Protein AF-0000000080120609 (afdb_homodimer)

InterPro domains:
  IPR008537 Protein of unknown function DUF819 [PF05684] (20-380)
  IPR008537 Protein of unknown function DUF819 [PTHR34289] (3-382)

Radius of gyration: 28.81 Å; Cα contacts (8 Å, |Δi|>4): 1321; chains: 2; bounding box: 76×82×60 Å

Solvent-accessible surface area (backbone atoms only — not comparable to full-atom values): 35940 Å² total; per-residue (Å²): 128,76,85,78,84,82,75,32,76,32,50,46,83,39,53,46,50,52,49,18,52,34,32,40,36,15,29,47,10,52,51,29,41,76,36,79,71,29,43,72,58,35,26,57,42,47,5,18,50,45,18,23,49,36,23,73,72,32,46,32,45,53,60,40,68,62,50,52,50,39,60,67,48,50,50,59,40,28,53,38,22,62,31,21,68,29,29,57,63,60,34,65,73,65,28,62,68,47,43,53,40,29,51,45,26,39,51,18,27,51,52,9,42,53,53,18,45,71,75,46,57,44,68,91,50,55,80,40,30,35,40,50,50,19,12,51,43,7,15,35,24,8,17,69,69,24,20,49,46,26,27,60,45,67,60,46,50,40,27,59,47,39,23,44,53,46,31,52,50,54,49,48,53,56,47,52,55,52,53,48,59,73,44,64,83,56,76,52,52,78,79,65,76,71,70,71,58,72,72,71,59,79,45,56,68,71,62,69,62,48,61,42,36,35,40,31,51,16,52,20,32,42,44,46,29,53,18,47,52,49,23,60,75,68,64,44,84,53,34,41,57,59,39,30,52,52,50,34,34,50,47,8,45,74,38,40,68,68,31,40,70,23,22,68,45,16,35,41,53,22,52,51,49,48,23,32,46,31,12,45,35,11,16,47,22,45,67,66,55,22,65,69,46,27,60,55,51,32,51,26,50,49,43,14,52,49,40,16,51,51,41,31,54,52,53,33,51,73,69,66,50,55,66,70,50,43,53,38,19,44,32,6,20,50,57,6,26,68,54,14,28,48,50,24,56,74,46,37,33,68,87,47,26,64,38,28,29,37,48,6,41,50,22,48,72,44,14,37,59,52,18,47,51,44,21,69,68,46,43,62,75,101,128,78,86,76,85,83,74,30,76,33,51,45,82,39,52,46,51,52,49,19,53,34,32,40,35,16,27,48,9,52,50,30,41,76,36,77,71,30,45,72,58,34,27,57,41,46,4,18,51,44,19,24,48,36,22,73,71,32,46,32,45,54,61,39,66,62,50,50,50,40,62,69,49,50,49,59,38,29,52,38,21,63,32,20,66,29,29,58,64,59,34,65,73,66,29,61,68,49,43,53,41,30,50,46,26,41,50,18,28,52,52,9,40,53,53,18,52,72,73,46,65,48,62,90,49,55,79,38,32,34,41,51,49,18,11,50,43,6,16,35,23,8,16,68,70,24,22,51,46,25,27,61,44,68,61,46,50,41,26,58,48,38,22,46,51,44,31,53,49,54,50,48,54,55,48,51,54,51,52,48,60,74,44,64,83,56,75,52,52,78,78,64,78,69,70,71,59,71,71,71,60,77,45,53,67,71,63,70,62,47,60,42,35,35,42,33,50,17,52,21,32,41,46,47,30,53,18,47,51,50,24,60,75,69,65,44,84,53,34,41,58,60,38,28,52,52,49,33,33,52,46,9,46,75,38,41,70,69,32,39,68,22,23,68,44,16,35,40,52,24,52,51,49,48,23,32,45,31,11,45,34,12,15,47,23,45,68,67,54,21,65,67,45,25,60,58,51,32,51,27,51,50,43,16,52,49,40,16,52,50,40,30,52,51,54,33,51,73,68,67,50,55,65,70,51,44,53,38,19,43,34,6,20,50,57,6,25,67,54,15,28,50,49,23,56,76,47,36,34,66,87,47,26,64,37,27,29,37,50,6,40,50,21,49,72,45,13,36,58,51,16,47,50,44,21,69,68,45,44,62,73,102

Structure (mmCIF, N/CA/C/O backbone):
data_AF-0000000080120609-model_v1
#
loop_
_entity.id
_entity.type
_entity.pdbx_description
1 polymer 'Uncharacterized protein'
#
loop_
_atom_site.group_PDB
_atom_site.id
_atom_site.type_symbol
_atom_site.label_atom_id
_atom_site.label_alt_id
_atom_site.label_comp_id
_atom_site.label_asym_id
_atom_site.label_entity_id
_atom_site.label_seq_id
_atom_site.pdbx_PDB_ins_code
_atom_site.Cartn_x
_atom_site.Cartn_y
_atom_site.Cartn_z
_atom_site.occupancy
_atom_site.B_iso_or_equiv
_atom_site.auth_seq_id
_atom_site.auth_comp_id
_atom_site.auth_asym_id
_atom_site.auth_atom_id
_atom_site.pdbx_PDB_model_num
ATOM 1 N N . THR A 1 1 ? -25.312 -31.016 26.719 1 20.16 1 THR A N 1
ATOM 2 C CA . THR A 1 1 ? -24.953 -29.594 26.781 1 20.16 1 THR A CA 1
ATOM 3 C C . THR A 1 1 ? -23.609 -29.344 26.125 1 20.16 1 THR A C 1
ATOM 5 O O . THR A 1 1 ? -22.562 -29.781 26.625 1 20.16 1 THR A O 1
ATOM 8 N N . LYS A 1 2 ? -23.422 -29.625 24.766 1 23.55 2 LYS A N 1
ATOM 9 C CA . LYS A 1 2 ? -22.141 -29.469 24.078 1 23.55 2 LYS A CA 1
ATOM 10 C C . LYS A 1 2 ? -21.438 -28.188 24.5 1 23.55 2 LYS A C 1
ATOM 12 O O . LYS A 1 2 ? -22.031 -27.094 24.453 1 23.55 2 LYS A O 1
ATOM 17 N N . CYS A 1 3 ? -20.625 -28.219 25.453 1 28.53 3 CYS A N 1
ATOM 18 C CA . CYS A 1 3 ? -19.828 -27.094 25.938 1 28.53 3 CYS A CA 1
ATOM 19 C C . CYS A 1 3 ? -19.516 -26.125 24.812 1 28.53 3 CYS A C 1
ATOM 21 O O . CYS A 1 3 ? -18.797 -26.469 23.875 1 28.53 3 CYS A O 1
ATOM 23 N N . GLN A 1 4 ? -20.375 -25.328 24.125 1 33.19 4 GLN A N 1
ATOM 24 C CA . GLN A 1 4 ? -20.672 -24.25 23.188 1 33.19 4 GLN A CA 1
ATOM 25 C C . GLN A 1 4 ? -19.484 -23.297 23.047 1 33.19 4 GLN A C 1
ATOM 27 O O . GLN A 1 4 ? -19.109 -22.641 24.016 1 33.19 4 GLN A O 1
ATOM 32 N N . ILE A 1 5 ? -18.375 -23.422 22.312 1 38.59 5 ILE A N 1
ATOM 33 C CA . ILE A 1 5 ? -17.031 -22.969 22.031 1 38.59 5 ILE A CA 1
ATOM 34 C C . ILE A 1 5 ? -16.922 -21.469 22.312 1 38.59 5 ILE A C 1
ATOM 36 O O . ILE A 1 5 ? -17.891 -20.734 22.141 1 38.59 5 ILE A O 1
ATOM 40 N N . ASN A 1 6 ? -15.508 -20.875 22.766 1 46.72 6 ASN A N 1
ATOM 41 C CA . ASN A 1 6 ? -14.547 -19.844 23.156 1 46.72 6 ASN A CA 1
ATOM 42 C C . ASN A 1 6 ? -14.492 -18.719 22.125 1 46.72 6 ASN A C 1
ATOM 44 O O . ASN A 1 6 ? -14.305 -18.969 20.938 1 46.72 6 ASN A O 1
ATOM 48 N N . PHE A 1 7 ? -15.086 -17.688 22.25 1 67.12 7 PHE A N 1
ATOM 49 C CA . PHE A 1 7 ? -15.055 -16.406 21.547 1 67.12 7 PHE A CA 1
ATOM 50 C C . PHE A 1 7 ? -13.625 -16.031 21.172 1 67.12 7 PHE A C 1
ATOM 52 O O . PHE A 1 7 ? -12.711 -16.141 21.984 1 67.12 7 PHE A O 1
ATOM 59 N N . PRO A 1 8 ? -13.344 -15.969 19.844 1 80.94 8 PRO A N 1
ATOM 60 C CA . PRO A 1 8 ? -12 -15.539 19.438 1 80.94 8 PRO A CA 1
ATOM 61 C C . PRO A 1 8 ? -11.516 -14.32 20.219 1 80.94 8 PRO A C 1
ATOM 63 O O . PRO A 1 8 ? -12.328 -13.516 20.688 1 80.94 8 PRO A O 1
ATOM 66 N N . LEU A 1 9 ? -10.273 -14.383 20.562 1 85.88 9 LEU A N 1
ATOM 67 C CA . LEU A 1 9 ? -9.68 -13.266 21.281 1 85.88 9 LEU A CA 1
ATOM 68 C C . LEU A 1 9 ? -10.008 -11.945 20.594 1 85.88 9 LEU A C 1
ATOM 70 O O . LEU A 1 9 ? -10.289 -10.945 21.25 1 85.88 9 LEU A O 1
ATOM 74 N N . ILE A 1 10 ? -10.047 -12.023 19.234 1 91.31 10 ILE A N 1
ATOM 75 C CA . ILE A 1 10 ? -10.438 -10.883 18.406 1 91.31 10 ILE A CA 1
ATOM 76 C C . ILE A 1 10 ? -11.781 -11.172 17.734 1 91.31 10 ILE A C 1
ATOM 78 O O . ILE A 1 10 ? -11.867 -12.008 16.844 1 91.31 10 ILE A O 1
ATOM 82 N N . PRO A 1 11 ? -12.766 -10.477 18.188 1 88.94 11 PRO A N 1
ATOM 83 C CA . PRO A 1 11 ? -14.078 -10.688 17.562 1 88.94 11 PRO A CA 1
ATOM 84 C C . PRO A 1 11 ? -14.086 -10.398 16.062 1 88.94 11 PRO A C 1
ATOM 86 O O . PRO A 1 11 ? -13.305 -9.562 15.594 1 88.94 11 PRO A O 1
ATOM 89 N N . PRO A 1 12 ? -14.961 -11 15.32 1 88.56 12 PRO A N 1
ATOM 90 C CA . PRO A 1 12 ? -15 -10.859 13.867 1 88.56 12 PRO A CA 1
ATOM 91 C C . PRO A 1 12 ? -15.258 -9.422 13.414 1 88.56 12 PRO A C 1
ATOM 93 O O . PRO A 1 12 ? -14.828 -9.023 12.328 1 88.56 12 PRO A O 1
ATOM 96 N N . GLN A 1 13 ? -15.891 -8.672 14.25 1 88.5 13 GLN A N 1
ATOM 97 C CA . GLN A 1 13 ? -16.25 -7.316 13.867 1 88.5 13 GLN A CA 1
ATOM 98 C C . GLN A 1 13 ? -15.133 -6.332 14.195 1 88.5 13 GLN A C 1
ATOM 100 O O . GLN A 1 13 ? -15.203 -5.16 13.828 1 88.5 13 GLN A O 1
ATOM 105 N N . ASP A 1 14 ? -14.148 -6.828 14.875 1 92.44 14 ASP A N 1
ATOM 106 C CA . ASP A 1 14 ? -12.984 -5.992 15.164 1 92.44 14 ASP A CA 1
ATOM 107 C C . ASP A 1 14 ? -12.039 -5.945 13.969 1 92.44 14 ASP A C 1
ATOM 109 O O . ASP A 1 14 ? -11.062 -6.707 13.914 1 92.44 14 ASP A O 1
ATOM 113 N N . HIS A 1 15 ? -12.242 -4.969 13.133 1 92.62 15 HIS A N 1
ATOM 114 C CA . HIS A 1 15 ? -11.492 -4.875 11.883 1 92.62 15 HIS A CA 1
ATOM 115 C C . HIS A 1 15 ? -10.023 -4.562 12.156 1 92.62 15 HIS A C 1
ATOM 117 O O . HIS A 1 15 ? -9.133 -5.129 11.516 1 92.62 15 HIS A O 1
ATOM 123 N N . TRP A 1 16 ? -9.773 -3.717 13.102 1 93.44 16 TRP A N 1
ATOM 124 C CA . TRP A 1 16 ? -8.398 -3.344 13.414 1 93.44 16 TRP A CA 1
ATOM 125 C C . TRP A 1 16 ? -7.602 -4.551 13.898 1 93.44 16 TRP A C 1
ATOM 127 O O . TRP A 1 16 ? -6.461 -4.766 13.477 1 93.44 16 TRP A O 1
ATOM 137 N N . GLY A 1 17 ? -8.227 -5.262 14.797 1 94.25 17 GLY A N 1
ATOM 138 C CA . GLY A 1 17 ? -7.57 -6.453 15.305 1 94.25 17 GLY A CA 1
ATOM 139 C C . GLY A 1 17 ? -7.305 -7.492 14.227 1 94.25 17 GLY A C 1
ATOM 140 O O . GLY A 1 17 ? -6.211 -8.062 14.164 1 94.25 17 GLY A O 1
ATOM 141 N N . THR A 1 18 ? -8.297 -7.738 13.422 1 95.25 18 THR A N 1
ATOM 142 C CA . THR A 1 18 ? -8.172 -8.734 12.367 1 95.25 18 THR A CA 1
ATOM 143 C C . THR A 1 18 ? -7.082 -8.328 11.375 1 95.25 18 THR A C 1
ATOM 145 O O . THR A 1 18 ? -6.223 -9.141 11.023 1 95.25 18 THR A O 1
ATOM 148 N N . PHE A 1 19 ? -7.07 -7.086 10.984 1 95.5 19 PHE A N 1
ATOM 149 C CA . PHE A 1 19 ? -6.074 -6.621 10.031 1 95.5 19 PHE A CA 1
ATOM 150 C C . PHE A 1 19 ? -4.68 -6.652 10.641 1 95.5 19 PHE A C 1
ATOM 152 O O . PHE A 1 19 ? -3.695 -6.91 9.945 1 95.5 19 PHE A O 1
ATOM 159 N N . THR A 1 20 ? -4.617 -6.395 11.898 1 96.06 20 THR A N 1
ATOM 160 C CA . THR A 1 20 ? -3.33 -6.473 12.578 1 96.06 20 THR A CA 1
ATOM 161 C C . THR A 1 20 ? -2.75 -7.879 12.477 1 96.06 20 THR A C 1
ATOM 163 O O . THR A 1 20 ? -1.576 -8.055 12.141 1 96.06 20 THR A O 1
ATOM 166 N N . VAL A 1 21 ? -3.535 -8.844 12.727 1 96.44 21 VAL A N 1
ATOM 167 C CA . VAL A 1 21 ? -3.08 -10.234 12.68 1 96.44 21 VAL A CA 1
ATOM 168 C C . VAL A 1 21 ? -2.715 -10.609 11.242 1 96.44 21 VAL A C 1
ATOM 170 O O . VAL A 1 21 ? -1.688 -11.242 11.008 1 96.44 21 VAL A O 1
ATOM 173 N N . LEU A 1 22 ? -3.555 -10.211 10.328 1 96.5 22 LEU A N 1
ATOM 174 C CA . LEU A 1 22 ? -3.324 -10.555 8.93 1 96.5 22 LEU A CA 1
ATOM 175 C C . LEU A 1 22 ? -2.012 -9.953 8.43 1 96.5 22 LEU A C 1
ATOM 177 O O . LEU A 1 22 ? -1.188 -10.664 7.844 1 96.5 22 LEU A O 1
ATOM 181 N N . PHE A 1 23 ? -1.779 -8.703 8.719 1 97 23 PHE A N 1
ATOM 182 C CA . PHE A 1 23 ? -0.6 -8.023 8.188 1 97 23 PHE A CA 1
ATOM 183 C C . PHE A 1 23 ? 0.651 -8.445 8.953 1 97 23 PHE A C 1
ATOM 185 O O . PHE A 1 23 ? 1.74 -8.508 8.383 1 97 23 PHE A O 1
ATOM 192 N N . THR A 1 24 ? 0.523 -8.727 10.211 1 97.5 24 THR A N 1
ATOM 193 C CA . THR A 1 24 ? 1.664 -9.227 10.977 1 97.5 24 THR A CA 1
ATOM 194 C C . THR A 1 24 ? 2.094 -10.602 10.469 1 97.5 24 THR A C 1
ATOM 196 O O . THR A 1 24 ? 3.287 -10.859 10.312 1 97.5 24 THR A O 1
ATOM 199 N N . THR A 1 25 ? 1.115 -11.43 10.227 1 96.75 25 THR A N 1
ATOM 200 C CA . THR A 1 25 ? 1.407 -12.766 9.711 1 96.75 25 THR A CA 1
ATOM 201 C C . THR A 1 25 ? 2.018 -12.68 8.312 1 96.75 25 THR A C 1
ATOM 203 O O . THR A 1 25 ? 2.963 -13.406 8 1 96.75 25 THR A O 1
ATOM 206 N N . ALA A 1 26 ? 1.461 -11.844 7.52 1 96.06 26 ALA A N 1
ATOM 207 C CA . ALA A 1 26 ? 1.997 -11.633 6.18 1 96.06 26 ALA A CA 1
ATOM 208 C C . ALA A 1 26 ? 3.447 -11.156 6.234 1 96.06 26 ALA A C 1
ATOM 210 O O . ALA A 1 26 ? 4.297 -11.656 5.492 1 96.06 26 ALA A O 1
ATOM 211 N N . ALA A 1 27 ? 3.699 -10.203 7.086 1 96.56 27 ALA A N 1
ATOM 212 C CA . ALA A 1 27 ? 5.062 -9.688 7.238 1 96.56 27 ALA A CA 1
ATOM 213 C C . ALA A 1 27 ? 6.004 -10.789 7.727 1 96.56 27 ALA A C 1
ATOM 215 O O . ALA A 1 27 ? 7.16 -10.852 7.305 1 96.56 27 ALA A O 1
ATOM 216 N N . PHE A 1 28 ? 5.527 -11.578 8.578 1 96.12 28 PHE A N 1
ATOM 217 C CA . PHE A 1 28 ? 6.316 -12.695 9.086 1 96.12 28 PHE A CA 1
ATOM 218 C C . PHE A 1 28 ? 6.629 -13.68 7.961 1 96.12 28 PHE A C 1
ATOM 220 O O . PHE A 1 28 ? 7.73 -14.234 7.902 1 96.12 28 PHE A O 1
ATOM 227 N N . GLY A 1 29 ? 5.656 -13.93 7.168 1 94.31 29 GLY A N 1
ATOM 228 C CA . GLY A 1 29 ? 5.898 -14.781 6.012 1 94.31 29 GLY A CA 1
ATOM 229 C C . GLY A 1 29 ? 6.973 -14.234 5.086 1 94.31 29 GLY A C 1
ATOM 230 O O . GLY A 1 29 ? 7.848 -14.977 4.641 1 94.31 29 GLY A O 1
ATOM 231 N N . ILE A 1 30 ? 6.906 -12.992 4.816 1 93.38 30 ILE A N 1
ATOM 232 C CA . ILE A 1 30 ? 7.895 -12.344 3.957 1 93.38 30 ILE A CA 1
ATOM 233 C C . ILE A 1 30 ? 9.273 -12.422 4.613 1 93.38 30 ILE A C 1
ATOM 235 O O . ILE A 1 30 ? 10.266 -12.719 3.947 1 93.38 30 ILE A O 1
ATOM 239 N N . TRP A 1 31 ? 9.32 -12.156 5.879 1 93.25 31 TRP A N 1
ATOM 240 C CA . TRP A 1 31 ? 10.57 -12.242 6.621 1 93.25 31 TRP A CA 1
ATOM 241 C C . TRP A 1 31 ? 11.141 -13.656 6.566 1 93.25 31 TRP A C 1
ATOM 243 O O . TRP A 1 31 ? 12.352 -13.844 6.422 1 93.25 31 TRP A O 1
ATOM 253 N N . SER A 1 32 ? 10.312 -14.594 6.715 1 91.56 32 SER A N 1
ATOM 254 C CA . SER A 1 32 ? 10.742 -15.984 6.707 1 91.56 32 SER A CA 1
ATOM 255 C C . SER A 1 32 ? 11.438 -16.344 5.398 1 91.56 32 SER A C 1
ATOM 257 O O . SER A 1 32 ? 12.344 -17.172 5.379 1 91.56 32 SER A O 1
ATOM 259 N N . ASP A 1 33 ? 11.047 -15.781 4.367 1 87.56 33 ASP A N 1
ATOM 260 C CA . ASP A 1 33 ? 11.625 -16.047 3.055 1 87.56 33 ASP A CA 1
ATOM 261 C C . ASP A 1 33 ? 13.094 -15.602 3.004 1 87.56 33 ASP A C 1
ATOM 263 O O . ASP A 1 33 ? 13.852 -16.047 2.143 1 87.56 33 ASP A O 1
ATOM 267 N N . THR A 1 34 ? 13.406 -14.688 3.906 1 85.75 34 THR A N 1
ATOM 268 C CA . THR A 1 34 ? 14.773 -14.18 3.91 1 85.75 34 THR A CA 1
ATOM 269 C C . THR A 1 34 ? 15.68 -15.07 4.758 1 85.75 34 THR A C 1
ATOM 271 O O . THR A 1 34 ? 16.906 -14.953 4.695 1 85.75 34 THR A O 1
ATOM 274 N N . THR A 1 35 ? 15.086 -16 5.438 1 86.38 35 THR A N 1
ATOM 275 C CA . THR A 1 35 ? 15.867 -16.906 6.277 1 86.38 35 THR A CA 1
ATOM 276 C C . THR A 1 35 ? 16.141 -18.219 5.547 1 86.38 35 THR A C 1
ATOM 278 O O . THR A 1 35 ? 15.484 -18.531 4.551 1 86.38 35 THR A O 1
ATOM 281 N N . LYS A 1 36 ? 17.094 -19 6.051 1 80.69 36 LYS A N 1
ATOM 282 C CA . LYS A 1 36 ? 17.469 -20.266 5.434 1 80.69 36 LYS A CA 1
ATOM 283 C C . LYS A 1 36 ? 16.328 -21.281 5.523 1 80.69 36 LYS A C 1
ATOM 285 O O . LYS A 1 36 ? 15.969 -21.906 4.527 1 80.69 36 LYS A O 1
ATOM 290 N N . ILE A 1 37 ? 15.773 -21.391 6.641 1 75.56 37 ILE A N 1
ATOM 291 C CA . ILE A 1 37 ? 14.719 -22.375 6.867 1 75.56 37 ILE A CA 1
ATOM 292 C C . ILE A 1 37 ? 13.438 -21.922 6.164 1 75.56 37 ILE A C 1
ATOM 294 O O . ILE A 1 37 ? 12.75 -22.734 5.535 1 75.56 37 ILE A O 1
ATOM 298 N N . GLY A 1 38 ? 13.18 -20.719 6.305 1 75 38 GLY A N 1
ATOM 299 C CA . GLY A 1 38 ? 11.953 -20.188 5.73 1 75 38 GLY A CA 1
ATOM 300 C C . GLY A 1 38 ? 11.953 -20.203 4.215 1 75 38 GLY A C 1
ATOM 301 O O . GLY A 1 38 ? 10.906 -20.438 3.594 1 75 38 GLY A O 1
ATOM 302 N N . SER A 1 39 ? 13.047 -20.094 3.752 1 74.94 39 SER A N 1
ATOM 303 C CA . SER A 1 39 ? 13.141 -20.062 2.295 1 74.94 39 SER A CA 1
ATOM 304 C C . SER A 1 39 ? 12.852 -21.422 1.696 1 74.94 39 SER A C 1
ATOM 306 O O . SER A 1 39 ? 12.438 -21.531 0.539 1 74.94 39 SER A O 1
ATOM 308 N N . THR A 1 40 ? 12.977 -22.453 2.496 1 73.44 40 THR A N 1
ATOM 309 C CA . THR A 1 40 ? 12.688 -23.797 2.027 1 73.44 40 THR A CA 1
ATOM 310 C C . THR A 1 40 ? 11.188 -24.031 1.938 1 73.44 40 THR A C 1
ATOM 312 O O . THR A 1 40 ? 10.711 -24.766 1.065 1 73.44 40 THR A O 1
ATOM 315 N N . VAL A 1 41 ? 10.438 -23.375 2.742 1 78.31 41 VAL A N 1
ATOM 316 C CA . VAL A 1 41 ? 9 -23.609 2.799 1 78.31 41 VAL A CA 1
ATOM 317 C C . VAL A 1 41 ? 8.266 -22.5 2.059 1 78.31 41 VAL A C 1
ATOM 319 O O . VAL A 1 41 ? 7.086 -22.641 1.721 1 78.31 41 VAL A O 1
ATOM 322 N N . SER A 1 42 ? 8.906 -21.422 1.751 1 85.12 42 SER A N 1
ATOM 323 C CA . SER A 1 42 ? 8.383 -20.25 1.055 1 85.12 42 SER A CA 1
ATOM 324 C C . SER A 1 42 ? 7.539 -19.375 1.982 1 85.12 42 SER A C 1
ATOM 326 O O . SER A 1 42 ? 6.906 -19.891 2.91 1 85.12 42 SER A O 1
ATOM 328 N N . GLY A 1 43 ? 7.41 -18.188 1.728 1 89.62 43 GLY A N 1
ATOM 329 C CA . GLY A 1 43 ? 6.613 -17.234 2.49 1 89.62 43 GLY A CA 1
ATOM 330 C C . GLY A 1 43 ? 5.121 -17.484 2.375 1 89.62 43 GLY A C 1
ATOM 331 O O . GLY A 1 43 ? 4.375 -17.281 3.336 1 89.62 43 GLY A O 1
ATOM 332 N N . ALA A 1 44 ? 4.676 -17.969 1.239 1 88.94 44 ALA A N 1
ATOM 333 C CA . ALA A 1 44 ? 3.264 -18.25 1.001 1 88.94 44 ALA A CA 1
ATOM 334 C C . ALA A 1 44 ? 2.754 -19.328 1.958 1 88.94 44 ALA A C 1
ATOM 336 O O . ALA A 1 44 ? 1.666 -19.203 2.525 1 88.94 44 ALA A O 1
ATOM 337 N N . ILE A 1 45 ? 3.502 -20.328 2.148 1 89.56 45 ILE A N 1
ATOM 338 C CA . ILE A 1 45 ? 3.121 -21.422 3.043 1 89.56 45 ILE A CA 1
ATOM 339 C C . ILE A 1 45 ? 3.117 -20.922 4.488 1 89.56 45 ILE A C 1
ATOM 341 O O . ILE A 1 45 ? 2.199 -21.234 5.254 1 89.56 45 ILE A O 1
ATOM 345 N N . VAL A 1 46 ? 4.168 -20.188 4.828 1 92.69 46 VAL A N 1
ATOM 346 C CA . VAL A 1 46 ? 4.277 -19.656 6.188 1 92.69 46 VAL A CA 1
ATOM 347 C C . VAL A 1 46 ? 3.088 -18.75 6.492 1 92.69 46 VAL A C 1
ATOM 349 O O . VAL A 1 46 ? 2.496 -18.844 7.574 1 92.69 46 VAL A O 1
ATOM 352 N N . SER A 1 47 ? 2.73 -17.906 5.586 1 94.31 47 SER A N 1
ATOM 353 C CA . SER A 1 47 ? 1.586 -17.016 5.77 1 94.31 47 SER A CA 1
ATOM 354 C C . SER A 1 47 ? 0.287 -17.812 5.883 1 94.31 47 SER A C 1
ATOM 356 O O . SER A 1 47 ? -0.546 -17.531 6.746 1 94.31 47 SER A O 1
ATOM 358 N N . THR A 1 48 ? 0.116 -18.812 5.066 1 92.75 48 THR A N 1
ATOM 359 C CA . THR A 1 48 ? -1.09 -19.641 5.078 1 92.75 48 THR A CA 1
ATOM 360 C C . THR A 1 48 ? -1.201 -20.422 6.387 1 92.75 48 THR A C 1
ATOM 362 O O . THR A 1 48 ? -2.266 -20.438 7.008 1 92.75 48 THR A O 1
ATOM 365 N N . LEU A 1 49 ? -0.104 -21.016 6.789 1 92.31 49 LEU A N 1
ATOM 366 C CA . LEU A 1 49 ? -0.095 -21.766 8.039 1 92.31 49 LEU A CA 1
ATOM 367 C C . LEU A 1 49 ? -0.299 -20.828 9.234 1 92.31 49 LEU A C 1
ATOM 369 O O . LEU A 1 49 ? -0.939 -21.219 10.219 1 92.31 49 LEU A O 1
ATOM 373 N N . GLY A 1 50 ? 0.341 -19.703 9.156 1 94.75 50 GLY A N 1
ATOM 374 C CA . GLY A 1 50 ? 0.127 -18.719 10.211 1 94.75 50 GLY A CA 1
ATOM 375 C C . GLY A 1 50 ? -1.328 -18.328 10.367 1 94.75 50 GLY A C 1
ATOM 376 O O . GLY A 1 50 ? -1.825 -18.203 11.492 1 94.75 50 GLY A O 1
ATOM 377 N N . GLY A 1 51 ? -1.996 -18.078 9.234 1 95.12 51 GLY A N 1
ATOM 378 C CA . GLY A 1 51 ? -3.422 -17.797 9.281 1 95.12 51 GLY A CA 1
ATOM 379 C C . GLY A 1 51 ? -4.238 -18.938 9.844 1 95.12 51 GLY A C 1
ATOM 380 O O . GLY A 1 51 ? -5.152 -18.734 10.641 1 95.12 51 GLY A O 1
ATOM 381 N N . LEU A 1 52 ? -3.91 -20.094 9.422 1 92.75 52 LEU A N 1
ATOM 382 C CA . LEU A 1 52 ? -4.574 -21.297 9.898 1 92.75 52 LEU A CA 1
ATOM 383 C C . LEU A 1 52 ? -4.418 -21.453 11.406 1 92.75 52 LEU A C 1
ATOM 385 O O . LEU A 1 52 ? -5.383 -21.766 12.109 1 92.75 52 LEU A O 1
ATOM 389 N N . ALA A 1 53 ? -3.211 -21.266 11.852 1 93.94 53 ALA A N 1
ATOM 390 C CA . ALA A 1 53 ? -2.93 -21.375 13.273 1 93.94 53 ALA A CA 1
ATOM 391 C C . ALA A 1 53 ? -3.682 -20.312 14.062 1 93.94 53 ALA A C 1
ATOM 393 O O . ALA A 1 53 ? -4.254 -20.594 15.117 1 93.94 53 ALA A O 1
ATOM 394 N N . ALA A 1 54 ? -3.693 -19.109 13.57 1 94.81 54 ALA A N 1
ATOM 395 C CA . ALA A 1 54 ? -4.324 -18.016 14.281 1 94.81 54 ALA A CA 1
ATOM 396 C C . ALA A 1 54 ? -5.824 -18.25 14.445 1 94.81 54 ALA A C 1
ATOM 398 O O . ALA A 1 54 ? -6.395 -17.953 15.5 1 94.81 54 ALA A O 1
ATOM 399 N N . SER A 1 55 ? -6.43 -18.734 13.414 1 93.25 55 SER A N 1
ATOM 400 C CA . SER A 1 55 ? -7.875 -18.938 13.453 1 93.25 55 SER A CA 1
ATOM 401 C C . SER A 1 55 ? -8.227 -20.188 14.273 1 93.25 55 SER A C 1
ATOM 403 O O . SER A 1 55 ? -9.195 -20.172 15.031 1 93.25 55 SER A O 1
ATOM 405 N N . ASN A 1 56 ? -7.477 -21.219 14.195 1 91.38 56 ASN A N 1
ATOM 406 C CA . ASN A 1 56 ? -7.797 -22.484 14.859 1 91.38 56 ASN A CA 1
ATOM 407 C C . ASN A 1 56 ? -7.371 -22.469 16.328 1 91.38 56 ASN A C 1
ATOM 409 O O . ASN A 1 56 ? -7.883 -23.25 17.125 1 91.38 56 ASN A O 1
ATOM 413 N N . LEU A 1 57 ? -6.465 -21.578 16.703 1 93.19 57 LEU A N 1
ATOM 414 C CA . LEU A 1 57 ? -6.094 -21.391 18.094 1 93.19 57 LEU A CA 1
ATOM 415 C C . LEU A 1 57 ? -7.02 -20.391 18.781 1 93.19 57 LEU A C 1
ATOM 417 O O . LEU A 1 57 ? -6.871 -20.125 19.969 1 93.19 57 LEU A O 1
ATOM 421 N N . GLY A 1 58 ? -7.883 -19.828 18.031 1 91.62 58 GLY A N 1
ATOM 422 C CA . GLY A 1 58 ? -8.891 -18.953 18.609 1 91.62 58 GLY A CA 1
ATOM 423 C C . GLY A 1 58 ? -8.422 -17.516 18.719 1 91.62 58 GLY A C 1
ATOM 424 O O . GLY A 1 58 ? -9.008 -16.719 19.469 1 91.62 58 GLY A O 1
ATOM 425 N N . ILE A 1 59 ? -7.398 -17.156 18.047 1 93.62 59 ILE A N 1
ATOM 426 C CA . ILE A 1 59 ? -6.926 -15.781 18.078 1 93.62 59 ILE A CA 1
ATOM 427 C C . ILE A 1 59 ? -7.852 -14.898 17.234 1 93.62 59 ILE A C 1
ATOM 429 O O . ILE A 1 59 ? -8.289 -13.836 17.672 1 93.62 59 ILE A O 1
ATOM 433 N N . ILE A 1 60 ? -8.117 -15.328 16 1 94.19 60 ILE A N 1
ATOM 434 C CA . ILE A 1 60 ? -9.078 -14.648 15.133 1 94.19 60 ILE A CA 1
ATOM 435 C C . ILE A 1 60 ? -10.148 -15.633 14.672 1 94.19 60 ILE A C 1
ATOM 437 O O . ILE A 1 60 ? -9.984 -16.844 14.805 1 94.19 60 ILE A O 1
ATOM 441 N N . SER A 1 61 ? -11.289 -15.047 14.156 1 91.75 61 SER A N 1
ATOM 442 C CA . SER A 1 61 ? -12.398 -15.875 13.695 1 91.75 61 SER A CA 1
ATOM 443 C C . SER A 1 61 ? -12.102 -16.484 12.328 1 91.75 61 SER A C 1
ATOM 445 O O . SER A 1 61 ? -11.273 -15.969 11.578 1 91.75 61 SER A O 1
ATOM 447 N N . ASN A 1 62 ? -12.742 -17.578 12.047 1 90.56 62 ASN A N 1
ATOM 448 C CA . ASN A 1 62 ? -12.609 -18.203 10.742 1 90.56 62 ASN A CA 1
ATOM 449 C C . ASN A 1 62 ? -13.422 -17.484 9.68 1 90.56 62 ASN A C 1
ATOM 451 O O . ASN A 1 62 ? -13.211 -17.688 8.477 1 90.56 62 ASN A O 1
ATOM 455 N N . GLU A 1 63 ? -14.312 -16.672 10.219 1 88.94 63 GLU A N 1
ATOM 456 C CA . GLU A 1 63 ? -15.078 -15.812 9.32 1 88.94 63 GLU A CA 1
ATOM 457 C C . GLU A 1 63 ? -15.094 -14.367 9.812 1 88.94 63 GLU A C 1
ATOM 459 O O . GLU A 1 63 ? -15.375 -14.109 10.984 1 88.94 63 GLU A O 1
ATOM 464 N N . ALA A 1 64 ? -14.625 -13.523 9 1 92.12 64 ALA A N 1
ATOM 465 C CA . ALA A 1 64 ? -14.625 -12.109 9.344 1 92.12 64 ALA A CA 1
ATOM 466 C C . ALA A 1 64 ? -14.859 -11.242 8.109 1 92.12 64 ALA A C 1
ATOM 468 O O . ALA A 1 64 ? -14.383 -11.555 7.02 1 92.12 64 ALA A O 1
ATOM 469 N N . PRO A 1 65 ? -15.602 -10.18 8.273 1 91.12 65 PRO A N 1
ATOM 470 C CA . PRO A 1 65 ? -15.836 -9.266 7.16 1 91.12 65 PRO A CA 1
ATOM 471 C C . PRO A 1 65 ? -14.531 -8.758 6.531 1 91.12 65 PRO A C 1
ATOM 473 O O . PRO A 1 65 ? -14.492 -8.484 5.328 1 91.12 65 PRO A O 1
ATOM 476 N N . ALA A 1 66 ? -13.555 -8.672 7.273 1 91.25 66 ALA A N 1
ATOM 477 C CA . ALA A 1 66 ? -12.258 -8.203 6.789 1 91.25 66 ALA A CA 1
ATOM 478 C C . ALA A 1 66 ? -11.727 -9.109 5.688 1 91.25 66 ALA A C 1
ATOM 480 O O . ALA A 1 66 ? -11.023 -8.656 4.781 1 91.25 66 ALA A O 1
ATOM 481 N N . TYR A 1 67 ? -12.031 -10.391 5.762 1 92.88 67 TYR A N 1
ATOM 482 C CA . TYR A 1 67 ? -11.57 -11.344 4.754 1 92.88 67 TYR A CA 1
ATOM 483 C C . TYR A 1 67 ? -12.18 -11.031 3.395 1 92.88 67 TYR A C 1
ATOM 485 O O . TYR A 1 67 ? -11.523 -11.188 2.361 1 92.88 67 TYR A O 1
ATOM 493 N N . SER A 1 68 ? -13.367 -10.586 3.441 1 90.38 68 SER A N 1
ATOM 494 C CA . SER A 1 68 ? -14.055 -10.258 2.195 1 90.38 68 SER A CA 1
ATOM 495 C C . SER A 1 68 ? -13.383 -9.078 1.49 1 90.38 68 SER A C 1
ATOM 497 O O . SER A 1 68 ? -13.352 -9.023 0.259 1 90.38 68 SER A O 1
ATOM 499 N N . ILE A 1 69 ? -12.859 -8.18 2.24 1 90.25 69 ILE A N 1
ATOM 500 C CA . ILE A 1 69 ? -12.148 -7.031 1.676 1 90.25 69 ILE A CA 1
ATOM 501 C C . ILE A 1 69 ? -10.914 -7.512 0.927 1 90.25 69 ILE A C 1
ATOM 503 O O . ILE A 1 69 ? -10.617 -7.039 -0.173 1 90.25 69 ILE A O 1
ATOM 507 N N . VAL A 1 70 ? -10.258 -8.43 1.521 1 92.5 70 VAL A N 1
ATOM 508 C CA . VAL A 1 70 ? -9.039 -8.953 0.921 1 92.5 70 VAL A CA 1
ATOM 509 C C . VAL A 1 70 ? -9.375 -9.719 -0.355 1 92.5 70 VAL A C 1
ATOM 511 O O . VAL A 1 70 ? -8.75 -9.508 -1.397 1 92.5 70 VAL A O 1
ATOM 514 N N . MET A 1 71 ? -10.398 -10.477 -0.309 1 89.56 71 MET A N 1
ATOM 515 C CA . MET A 1 71 ? -10.766 -11.336 -1.431 1 89.56 71 MET A CA 1
ATOM 516 C C . MET A 1 71 ? -11.391 -10.523 -2.559 1 89.56 71 MET A C 1
ATOM 518 O O . MET A 1 71 ? -11.133 -10.789 -3.736 1 89.56 71 MET A O 1
ATOM 522 N N . GLU A 1 72 ? -12.094 -9.578 -2.195 1 89.25 72 GLU A N 1
ATOM 523 C CA . GLU A 1 72 ? -12.891 -8.859 -3.186 1 89.25 72 GLU A CA 1
ATOM 524 C C . GLU A 1 72 ? -12.109 -7.688 -3.775 1 89.25 72 GLU A C 1
ATOM 526 O O . GLU A 1 72 ? -12.336 -7.297 -4.922 1 89.25 72 GLU A O 1
ATOM 531 N N . TYR A 1 73 ? -11.172 -7.16 -3.014 1 90.94 73 TYR A N 1
ATOM 532 C CA . TYR A 1 73 ? -10.523 -5.945 -3.5 1 90.94 73 TYR A CA 1
ATOM 533 C C . TYR A 1 73 ? -9.016 -6.133 -3.605 1 90.94 73 TYR A C 1
ATOM 535 O O . TYR A 1 73 ? -8.422 -5.863 -4.652 1 90.94 73 TYR A O 1
ATOM 543 N N . LEU A 1 74 ? -8.414 -6.641 -2.592 1 93 74 LEU A N 1
ATOM 544 C CA . LEU A 1 74 ? -6.957 -6.707 -2.576 1 93 74 LEU A CA 1
ATOM 545 C C . LEU A 1 74 ? -6.449 -7.75 -3.564 1 93 74 LEU A C 1
ATOM 547 O O . LEU A 1 74 ? -5.48 -7.508 -4.285 1 93 74 LEU A O 1
ATOM 551 N N . LEU A 1 75 ? -7.125 -8.867 -3.631 1 92.38 75 LEU A N 1
ATOM 552 C CA . LEU A 1 75 ? -6.688 -9.93 -4.535 1 92.38 75 LEU A CA 1
ATOM 553 C C . LEU A 1 75 ? -6.793 -9.484 -5.988 1 92.38 75 LEU A C 1
ATOM 555 O O . LEU A 1 75 ? -5.824 -9.578 -6.742 1 92.38 75 LEU A O 1
ATOM 559 N N . PRO A 1 76 ? -7.891 -8.93 -6.426 1 94.38 76 PRO A N 1
ATOM 560 C CA . PRO A 1 76 ? -8.023 -8.555 -7.832 1 94.38 76 PRO A CA 1
ATOM 561 C C . PRO A 1 76 ? -6.98 -7.523 -8.266 1 94.38 76 PRO A C 1
ATOM 563 O O . PRO A 1 76 ? -6.469 -7.594 -9.391 1 94.38 76 PRO A O 1
ATOM 566 N N . ILE A 1 77 ? -6.652 -6.637 -7.406 1 96.19 77 ILE A N 1
ATOM 567 C CA . ILE A 1 77 ? -5.73 -5.582 -7.82 1 96.19 77 ILE A CA 1
ATOM 568 C C . ILE A 1 77 ? -4.32 -6.156 -7.945 1 96.19 77 ILE A C 1
ATOM 570 O O . ILE A 1 77 ? -3.471 -5.582 -8.633 1 96.19 77 ILE A O 1
ATOM 574 N N . THR A 1 78 ? -4.031 -7.281 -7.281 1 95.12 78 THR A N 1
ATOM 575 C CA . THR A 1 78 ? -2.699 -7.871 -7.328 1 95.12 78 THR A CA 1
ATOM 576 C C . THR A 1 78 ? -2.412 -8.445 -8.711 1 95.12 78 THR A C 1
ATOM 578 O O . THR A 1 78 ? -1.262 -8.469 -9.156 1 95.12 78 THR A O 1
ATOM 581 N N . ILE A 1 79 ? -3.404 -8.844 -9.414 1 92.69 79 ILE A N 1
ATOM 582 C CA . ILE A 1 79 ? -3.24 -9.523 -10.695 1 92.69 79 ILE A CA 1
ATOM 583 C C . ILE A 1 79 ? -2.623 -8.57 -11.719 1 92.69 79 ILE A C 1
ATOM 585 O O . ILE A 1 79 ? -1.563 -8.852 -12.281 1 92.69 79 ILE A O 1
ATOM 589 N N . PRO A 1 80 ? -3.238 -7.406 -11.906 1 96.25 80 PRO A N 1
ATOM 590 C CA . PRO A 1 80 ? -2.58 -6.48 -12.836 1 96.25 80 PRO A CA 1
ATOM 591 C C . PRO A 1 80 ? -1.187 -6.07 -12.359 1 96.25 80 PRO A C 1
ATOM 593 O O . PRO A 1 80 ? -0.267 -5.953 -13.18 1 96.25 80 PRO A O 1
ATOM 596 N N . LEU A 1 81 ? -1.021 -5.867 -11.094 1 96.31 81 LEU A N 1
ATOM 597 C CA . LEU A 1 81 ? 0.263 -5.441 -10.555 1 96.31 81 LEU A CA 1
ATOM 598 C C . LEU A 1 81 ? 1.358 -6.445 -10.891 1 96.31 81 LEU A C 1
ATOM 600 O O . LEU A 1 81 ? 2.516 -6.07 -11.094 1 96.31 81 LEU A O 1
ATOM 604 N N . LEU A 1 82 ? 1.006 -7.684 -11.031 1 92.81 82 LEU A N 1
ATOM 605 C CA . LEU A 1 82 ? 1.98 -8.742 -11.281 1 92.81 82 LEU A CA 1
ATOM 606 C C . LEU A 1 82 ? 2.184 -8.953 -12.773 1 92.81 82 LEU A C 1
ATOM 608 O O . LEU A 1 82 ? 3.158 -9.586 -13.188 1 92.81 82 LEU A O 1
ATOM 612 N N . LEU A 1 83 ? 1.292 -8.359 -13.594 1 93.69 83 LEU A N 1
ATOM 613 C CA . LEU A 1 83 ? 1.302 -8.75 -15 1 93.69 83 LEU A CA 1
ATOM 614 C C . LEU A 1 83 ? 1.636 -7.555 -15.891 1 93.69 83 LEU A C 1
ATOM 616 O O . LEU A 1 83 ? 1.409 -7.598 -17.109 1 93.69 83 LEU A O 1
ATOM 620 N N . PHE A 1 84 ? 2.215 -6.543 -15.32 1 95.31 84 PHE A N 1
ATOM 621 C CA . PHE A 1 84 ? 2.541 -5.348 -16.078 1 95.31 84 PHE A CA 1
ATOM 622 C C . PHE A 1 84 ? 3.604 -5.648 -17.141 1 95.31 84 PHE A C 1
ATOM 624 O O . PHE A 1 84 ? 3.73 -4.926 -18.125 1 95.31 84 PHE A O 1
ATOM 631 N N . LYS A 1 85 ? 4.336 -6.742 -17 1 92.31 85 LYS A N 1
ATOM 632 C CA . LYS A 1 85 ? 5.398 -7.078 -17.953 1 92.31 85 LYS A CA 1
ATOM 633 C C . LYS A 1 85 ? 4.914 -8.086 -18.984 1 92.31 85 LYS A C 1
ATOM 635 O O . LYS A 1 85 ? 5.691 -8.531 -19.844 1 92.31 85 LYS A O 1
ATOM 640 N N . ALA A 1 86 ? 3.674 -8.352 -18.922 1 92.62 86 ALA A N 1
ATOM 641 C CA . ALA A 1 86 ? 3.146 -9.406 -19.797 1 92.62 86 ALA A CA 1
ATOM 642 C C . ALA A 1 86 ? 2.936 -8.898 -21.219 1 92.62 86 ALA A C 1
ATOM 644 O O . ALA A 1 86 ? 1.804 -8.852 -21.703 1 92.62 86 ALA A O 1
ATOM 645 N N . ASP A 1 87 ? 4.012 -8.633 -21.906 1 94.12 87 ASP A N 1
ATOM 646 C CA . ASP A 1 87 ? 4.02 -8.227 -23.312 1 94.12 87 ASP A CA 1
ATOM 647 C C . ASP A 1 87 ? 4.086 -9.445 -24.219 1 94.12 87 ASP A C 1
ATOM 649 O O . ASP A 1 87 ? 5.168 -9.969 -24.5 1 94.12 87 ASP A O 1
ATOM 653 N N . ILE A 1 88 ? 2.988 -9.805 -24.844 1 93.38 88 ILE A N 1
ATOM 654 C CA . ILE A 1 88 ? 2.879 -11.016 -25.641 1 93.38 88 ILE A CA 1
ATOM 655 C C . ILE A 1 88 ? 3.662 -10.844 -26.953 1 93.38 88 ILE A C 1
ATOM 657 O O . ILE A 1 88 ? 4.258 -11.797 -27.453 1 93.38 88 ILE A O 1
ATOM 661 N N . ARG A 1 89 ? 3.654 -9.727 -27.438 1 93.5 89 ARG A N 1
ATOM 662 C CA . ARG A 1 89 ? 4.383 -9.461 -28.672 1 93.5 89 ARG A CA 1
ATOM 663 C C . ARG A 1 89 ? 5.879 -9.695 -28.484 1 93.5 89 ARG A C 1
ATOM 665 O O . ARG A 1 89 ? 6.52 -10.336 -29.312 1 93.5 89 ARG A O 1
ATOM 672 N N . ARG A 1 90 ? 6.359 -9.188 -27.469 1 91.31 90 ARG A N 1
ATOM 673 C CA . ARG A 1 90 ? 7.777 -9.367 -27.172 1 91.31 90 ARG A CA 1
ATOM 674 C C . ARG A 1 90 ? 8.109 -10.844 -26.953 1 91.31 90 ARG A C 1
ATOM 676 O O . ARG A 1 90 ? 9.164 -11.32 -27.359 1 91.31 90 ARG A O 1
ATOM 683 N N . VAL A 1 91 ? 7.25 -11.57 -26.328 1 90.62 91 VAL A N 1
ATOM 684 C CA . VAL A 1 91 ? 7.438 -12.984 -26.047 1 90.62 91 VAL A CA 1
ATOM 685 C C . VAL A 1 91 ? 7.57 -13.758 -27.359 1 90.62 91 VAL A C 1
ATOM 687 O O . VAL A 1 91 ? 8.531 -14.508 -27.547 1 90.62 91 VAL A O 1
ATOM 690 N N . ILE A 1 92 ? 6.707 -13.531 -28.25 1 90.75 92 ILE A N 1
ATOM 691 C CA . ILE A 1 92 ? 6.648 -14.281 -29.5 1 90.75 92 ILE A CA 1
ATOM 692 C C . ILE A 1 92 ? 7.871 -13.953 -30.344 1 90.75 92 ILE A C 1
ATOM 694 O O . ILE A 1 92 ? 8.438 -14.836 -31 1 90.75 92 ILE A O 1
ATOM 698 N N . GLN A 1 93 ? 8.359 -12.781 -30.219 1 90.94 93 GLN A N 1
ATOM 699 C CA . GLN A 1 93 ? 9.445 -12.32 -31.078 1 90.94 93 GLN A CA 1
ATOM 700 C C . GLN A 1 93 ? 10.805 -12.75 -30.531 1 90.94 93 GLN A C 1
ATOM 702 O O . GLN A 1 93 ? 11.75 -12.945 -31.297 1 90.94 93 GLN A O 1
ATOM 707 N N . THR A 1 94 ? 10.844 -13 -29.281 1 87.44 94 THR A N 1
ATOM 708 C CA . THR A 1 94 ? 12.156 -13.133 -28.672 1 87.44 94 THR A CA 1
ATOM 709 C C . THR A 1 94 ? 12.43 -14.578 -28.281 1 87.44 94 THR A C 1
ATOM 711 O O . THR A 1 94 ? 13.586 -14.984 -28.141 1 87.44 94 THR A O 1
ATOM 714 N N . THR A 1 95 ? 11.531 -15.477 -28.141 1 90.12 95 THR A N 1
ATOM 715 C CA . THR A 1 95 ? 11.781 -16.75 -27.5 1 90.12 95 THR A CA 1
ATOM 716 C C . THR A 1 95 ? 11.922 -17.859 -28.531 1 90.12 95 THR A C 1
ATOM 718 O O . THR A 1 95 ? 12.562 -18.891 -28.266 1 90.12 95 THR A O 1
ATOM 721 N N . GLY A 1 96 ? 11.383 -17.812 -29.75 1 88.38 96 GLY A N 1
ATOM 722 C CA . GLY A 1 96 ? 11.547 -18.781 -30.812 1 88.38 96 GLY A CA 1
ATOM 723 C C . GLY A 1 96 ? 11.211 -20.188 -30.391 1 88.38 96 GLY A C 1
ATOM 724 O O . GLY A 1 96 ? 10.086 -20.469 -29.969 1 88.38 96 GLY A O 1
ATOM 725 N N . LYS A 1 97 ? 12.297 -21.016 -30.344 1 89.06 97 LYS A N 1
ATOM 726 C CA . LYS A 1 97 ? 12.125 -22.438 -30.062 1 89.06 97 LYS A CA 1
ATOM 727 C C . LYS A 1 97 ? 11.781 -22.672 -28.609 1 89.06 97 LYS A C 1
ATOM 729 O O . LYS A 1 97 ? 11.141 -23.672 -28.266 1 89.06 97 LYS A O 1
ATOM 734 N N . MET A 1 98 ? 12.195 -21.828 -27.844 1 94.12 98 MET A N 1
ATOM 735 C CA . MET A 1 98 ? 11.906 -21.969 -26.422 1 94.12 98 MET A CA 1
ATOM 736 C C . MET A 1 98 ? 10.406 -21.891 -26.156 1 94.12 98 MET A C 1
ATOM 738 O O . MET A 1 98 ? 9.898 -22.547 -25.234 1 94.12 98 MET A O 1
ATOM 742 N N . LEU A 1 99 ? 9.797 -21.078 -26.922 1 96.69 99 LEU A N 1
ATOM 743 C CA . LEU A 1 99 ? 8.344 -20.984 -26.797 1 96.69 99 LEU A CA 1
ATOM 744 C C . LEU A 1 99 ? 7.676 -22.312 -27.125 1 96.69 99 LEU A C 1
ATOM 746 O O . LEU A 1 99 ? 6.715 -22.719 -26.469 1 96.69 99 LEU A O 1
ATOM 750 N N . LEU A 1 100 ? 8.141 -22.953 -28.109 1 96.75 100 LEU A N 1
ATOM 751 C CA . LEU A 1 100 ? 7.602 -24.25 -28.5 1 96.75 100 LEU A CA 1
ATOM 752 C C . LEU A 1 100 ? 7.809 -25.281 -27.406 1 96.75 100 LEU A C 1
ATOM 754 O O . LEU A 1 100 ? 6.926 -26.109 -27.141 1 96.75 100 LEU A O 1
ATOM 758 N N . ALA A 1 101 ? 8.953 -25.281 -26.875 1 97.5 101 ALA A N 1
ATOM 759 C CA . ALA A 1 101 ? 9.234 -26.188 -25.75 1 97.5 101 ALA A CA 1
ATOM 760 C C . ALA A 1 101 ? 8.289 -25.906 -24.578 1 97.5 101 ALA A C 1
ATOM 762 O O . ALA A 1 101 ? 7.828 -26.844 -23.922 1 97.5 101 ALA A O 1
ATOM 763 N N . PHE A 1 102 ? 8.109 -24.625 -24.344 1 98.19 102 PHE A N 1
ATOM 764 C CA . PHE A 1 102 ? 7.195 -24.234 -23.266 1 98.19 102 PHE A CA 1
ATOM 765 C C . PHE A 1 102 ? 5.785 -24.734 -23.547 1 98.19 102 PHE A C 1
ATOM 767 O O . PHE A 1 102 ? 5.105 -25.234 -22.641 1 98.19 102 PHE A O 1
ATOM 774 N N . LEU A 1 103 ? 5.348 -24.578 -24.781 1 98.12 103 LEU A N 1
ATOM 775 C CA . LEU A 1 103 ? 4.023 -25.047 -25.172 1 98.12 103 LEU A CA 1
ATOM 776 C C . LEU A 1 103 ? 3.92 -26.562 -25.047 1 98.12 103 LEU A C 1
ATOM 778 O O . LEU A 1 103 ? 2.877 -27.094 -24.641 1 98.12 103 LEU A O 1
ATOM 782 N N . LEU A 1 104 ? 4.945 -27.219 -25.375 1 98.06 104 LEU A N 1
ATOM 783 C CA . LEU A 1 104 ? 4.996 -28.656 -25.156 1 98.06 104 LEU A CA 1
ATOM 784 C C . LEU A 1 104 ? 4.836 -28.969 -23.672 1 98.06 104 LEU A C 1
ATOM 786 O O . LEU A 1 104 ? 4.113 -29.906 -23.297 1 98.06 104 LEU A O 1
ATOM 790 N N . GLY A 1 105 ? 5.508 -28.219 -22.828 1 98.44 105 GLY A N 1
ATOM 791 C CA . GLY A 1 105 ? 5.363 -28.375 -21.391 1 98.44 105 GLY A CA 1
ATOM 792 C C . GLY A 1 105 ? 3.951 -28.125 -20.906 1 98.44 105 GLY A C 1
ATOM 793 O O . GLY A 1 105 ? 3.467 -28.812 -20 1 98.44 105 GLY A O 1
ATOM 794 N N . SER A 1 106 ? 3.34 -27.125 -21.453 1 98.56 106 SER A N 1
ATOM 795 C CA . SER A 1 106 ? 1.959 -26.828 -21.078 1 98.56 106 SER A CA 1
ATOM 796 C C . SER A 1 106 ? 1.033 -28 -21.438 1 98.56 106 SER A C 1
ATOM 798 O O . SER A 1 106 ? 0.157 -28.359 -20.656 1 98.56 106 SER A O 1
ATOM 800 N N . VAL A 1 107 ? 1.238 -28.516 -22.594 1 98.31 107 VAL A N 1
ATOM 801 C CA . VAL A 1 107 ? 0.469 -29.688 -23.016 1 98.31 107 VAL A CA 1
ATOM 802 C C . VAL A 1 107 ? 0.779 -30.859 -22.094 1 98.31 107 VAL A C 1
ATOM 804 O O . VAL A 1 107 ? -0.119 -31.625 -21.719 1 98.31 107 VAL A O 1
ATOM 807 N N . ALA A 1 108 ? 2.025 -31.031 -21.781 1 98.62 108 ALA A N 1
ATOM 808 C CA . ALA A 1 108 ? 2.441 -32.094 -20.859 1 98.62 108 ALA A CA 1
ATOM 809 C C . ALA A 1 108 ? 1.725 -31.938 -19.516 1 98.62 108 ALA A C 1
ATOM 811 O O . ALA A 1 108 ? 1.357 -32.938 -18.891 1 98.62 108 ALA A O 1
ATOM 812 N N . THR A 1 109 ? 1.577 -30.703 -19.047 1 98.62 109 THR A N 1
ATOM 813 C CA . THR A 1 109 ? 0.869 -30.438 -17.797 1 98.62 109 THR A CA 1
ATOM 814 C C . THR A 1 109 ? -0.6 -30.828 -17.922 1 98.62 109 THR A C 1
ATOM 816 O O . THR A 1 109 ? -1.178 -31.375 -16.984 1 98.62 109 THR A O 1
ATOM 819 N N . ILE A 1 110 ? -1.169 -30.531 -19.047 1 98.5 110 ILE A N 1
ATOM 820 C CA . ILE A 1 110 ? -2.557 -30.906 -19.297 1 98.5 110 ILE A CA 1
ATOM 821 C C . ILE A 1 110 ? -2.695 -32.406 -19.25 1 98.5 110 ILE A C 1
ATOM 823 O O . ILE A 1 110 ? -3.592 -32.938 -18.594 1 98.5 110 ILE A O 1
ATOM 827 N N . ILE A 1 111 ? -1.837 -33.125 -19.938 1 98.38 111 ILE A N 1
ATOM 828 C CA . ILE A 1 111 ? -1.833 -34.562 -19.938 1 98.38 111 ILE A CA 1
ATOM 829 C C . ILE A 1 111 ? -1.616 -35.094 -18.516 1 98.38 111 ILE A C 1
ATOM 831 O O . ILE A 1 111 ? -2.307 -36 -18.062 1 98.38 111 ILE A O 1
ATOM 835 N N . GLY A 1 112 ? -0.658 -34.5 -17.859 1 98.44 112 GLY A N 1
ATOM 836 C CA . GLY A 1 112 ? -0.414 -34.875 -16.469 1 98.44 112 GLY A CA 1
ATOM 837 C C . GLY A 1 112 ? -1.633 -34.688 -15.578 1 98.44 112 GLY A C 1
ATOM 838 O O . GLY A 1 112 ? -1.854 -35.469 -14.664 1 98.44 112 GLY A O 1
ATOM 839 N N . THR A 1 113 ? -2.355 -33.656 -15.844 1 98.19 113 THR A N 1
ATOM 840 C CA . THR A 1 113 ? -3.561 -33.406 -15.062 1 98.19 113 THR A CA 1
ATOM 841 C C . THR A 1 113 ? -4.605 -34.469 -15.305 1 98.19 113 THR A C 1
ATOM 843 O O . THR A 1 113 ? -5.23 -34.969 -14.359 1 98.19 113 THR A O 1
ATOM 846 N N . ILE A 1 114 ? -4.793 -34.875 -16.531 1 97.38 114 ILE A N 1
ATOM 847 C CA . ILE A 1 114 ? -5.754 -35.938 -16.875 1 97.38 114 ILE A CA 1
ATOM 848 C C . ILE A 1 114 ? -5.34 -37.25 -16.219 1 97.38 114 ILE A C 1
ATOM 850 O O . ILE A 1 114 ? -6.156 -37.906 -15.602 1 97.38 114 ILE A O 1
ATOM 854 N N . VAL A 1 115 ? -4.133 -37.594 -16.328 1 97.5 115 VAL A N 1
ATOM 855 C CA . VAL A 1 115 ? -3.621 -38.844 -15.797 1 97.5 115 VAL A CA 1
ATOM 856 C C . VAL A 1 115 ? -3.756 -38.875 -14.273 1 97.5 115 VAL A C 1
ATOM 858 O O . VAL A 1 115 ? -4.215 -39.844 -13.688 1 97.5 115 VAL A O 1
ATOM 861 N N . ALA A 1 116 ? -3.344 -37.781 -13.672 1 97.38 116 ALA A N 1
ATOM 862 C CA . ALA A 1 116 ? -3.432 -37.688 -12.219 1 97.38 116 ALA A CA 1
ATOM 863 C C . ALA A 1 116 ? -4.879 -37.781 -11.75 1 97.38 116 ALA A C 1
ATOM 865 O O . ALA A 1 116 ? -5.172 -38.406 -10.734 1 97.38 116 ALA A O 1
ATOM 866 N N . TYR A 1 117 ? -5.758 -37.094 -12.492 1 95.81 117 TYR A N 1
ATOM 867 C CA . TYR A 1 117 ? -7.168 -37.062 -12.109 1 95.81 117 TYR A CA 1
ATOM 868 C C . TYR A 1 117 ? -7.777 -38.469 -12.227 1 95.81 117 TYR A C 1
ATOM 870 O O . TYR A 1 117 ? -8.672 -38.812 -11.461 1 95.81 117 TYR A O 1
ATOM 878 N N . LEU A 1 118 ? -7.336 -39.312 -13.109 1 94.69 118 LEU A N 1
ATOM 879 C CA . LEU A 1 118 ? -7.809 -40.688 -13.281 1 94.69 118 LEU A CA 1
ATOM 880 C C . LEU A 1 118 ? -7.234 -41.594 -12.203 1 94.69 118 LEU A C 1
ATOM 882 O O . LEU A 1 118 ? -7.91 -42.531 -11.734 1 94.69 118 LEU A O 1
ATOM 886 N N . LEU A 1 119 ? -6.066 -41.312 -11.797 1 94.38 119 LEU A N 1
ATOM 887 C CA . LEU A 1 119 ? -5.379 -42.219 -10.867 1 94.38 119 LEU A CA 1
ATOM 888 C C . LEU A 1 119 ? -5.711 -41.844 -9.422 1 94.38 119 LEU A C 1
ATOM 890 O O . LEU A 1 119 ? -5.715 -42.719 -8.547 1 94.38 119 LEU A O 1
ATOM 894 N N . VAL A 1 120 ? -5.891 -40.531 -9.219 1 90.69 120 VAL A N 1
ATOM 895 C CA . VAL A 1 120 ? -6.215 -40.031 -7.883 1 90.69 120 VAL A CA 1
ATOM 896 C C . VAL A 1 120 ? -7.492 -39.188 -7.938 1 90.69 120 VAL A C 1
ATOM 898 O O . VAL A 1 120 ? -7.441 -37.969 -7.82 1 90.69 120 VAL A O 1
ATOM 901 N N . PRO A 1 121 ? -8.516 -39.688 -7.992 1 72.81 121 PRO A N 1
ATOM 902 C CA . PRO A 1 121 ? -9.742 -38.938 -8.25 1 72.81 121 PRO A CA 1
ATOM 903 C C . PRO A 1 121 ? -10.125 -38 -7.09 1 72.81 121 PRO A C 1
ATOM 905 O O . PRO A 1 121 ? -10.859 -37.031 -7.281 1 72.81 121 PRO A O 1
ATOM 908 N N . MET A 1 122 ? -9.531 -37.969 -6.121 1 85.19 122 MET A N 1
ATOM 909 C CA . MET A 1 122 ? -9.789 -37.125 -4.945 1 85.19 122 MET A CA 1
ATOM 910 C C . MET A 1 122 ? -11.281 -37.031 -4.672 1 85.19 122 MET A C 1
ATOM 912 O O . MET A 1 122 ? -11.797 -35.938 -4.441 1 85.19 122 MET A O 1
ATOM 916 N N . ARG A 1 123 ? -12.047 -38 -4.605 1 80.62 123 ARG A N 1
ATOM 917 C CA . ARG A 1 123 ? -13.5 -38.062 -4.484 1 80.62 123 ARG A CA 1
ATOM 918 C C . ARG A 1 123 ? -13.969 -37.469 -3.158 1 80.62 123 ARG A C 1
ATOM 920 O O . ARG A 1 123 ? -15.062 -36.906 -3.074 1 80.62 123 ARG A O 1
ATOM 927 N N . SER A 1 124 ? -13.117 -37.531 -2.279 1 84 124 SER A N 1
ATOM 928 C CA . SER A 1 124 ? -13.477 -37.031 -0.958 1 84 124 SER A CA 1
ATOM 929 C C . SER A 1 124 ? -13.664 -35.531 -0.975 1 84 124 SER A C 1
ATOM 931 O O . SER A 1 124 ? -14.273 -34.969 -0.061 1 84 124 SER A O 1
ATOM 933 N N . LEU A 1 125 ? -13.266 -34.875 -2.068 1 92.06 125 LEU A N 1
ATOM 934 C CA . LEU A 1 125 ? -13.344 -33.438 -2.152 1 92.06 125 LEU A CA 1
ATOM 935 C C . LEU A 1 125 ? -14.633 -33 -2.84 1 92.06 125 LEU A C 1
ATOM 937 O O . LEU A 1 125 ? -14.922 -31.797 -2.916 1 92.06 125 LEU A O 1
ATOM 941 N N . GLY A 1 126 ? -15.398 -33.969 -3.309 1 91.25 126 GLY A N 1
ATOM 942 C CA . GLY A 1 126 ? -16.641 -33.625 -3.992 1 91.25 126 GLY A CA 1
ATOM 943 C C . GLY A 1 126 ? -16.422 -32.75 -5.215 1 91.25 126 GLY A C 1
ATOM 944 O O . GLY A 1 126 ? -15.594 -33.094 -6.07 1 91.25 126 GLY A O 1
ATOM 945 N N . GLN A 1 127 ? -17.141 -31.625 -5.254 1 91.94 127 GLN A N 1
ATOM 946 C CA . GLN A 1 127 ? -17.047 -30.719 -6.395 1 91.94 127 GLN A CA 1
ATOM 947 C C . GLN A 1 127 ? -15.719 -29.984 -6.414 1 91.94 127 GLN A C 1
ATOM 949 O O . GLN A 1 127 ? -15.312 -29.453 -7.449 1 91.94 127 GLN A O 1
ATOM 954 N N . ASP A 1 128 ? -15.078 -29.969 -5.359 1 95.44 128 ASP A N 1
ATOM 955 C CA . ASP A 1 128 ? -13.797 -29.281 -5.285 1 95.44 128 ASP A CA 1
ATOM 956 C C . ASP A 1 128 ? -12.703 -30.062 -5.992 1 95.44 128 ASP A C 1
ATOM 958 O O . ASP A 1 128 ? -11.633 -29.531 -6.293 1 95.44 128 ASP A O 1
ATOM 962 N N . SER A 1 129 ? -12.953 -31.344 -6.262 1 95.12 129 SER A N 1
ATOM 963 C CA . SER A 1 129 ? -11.945 -32.219 -6.84 1 95.12 129 SER A CA 1
ATOM 964 C C . SER A 1 129 ? -11.484 -31.703 -8.203 1 95.12 129 SER A C 1
ATOM 966 O O . SER A 1 129 ? -10.297 -31.453 -8.406 1 95.12 129 SER A O 1
ATOM 968 N N . TRP A 1 130 ? -12.477 -31.453 -9.094 1 96.06 130 TRP A N 1
ATOM 969 C CA . TRP A 1 130 ? -12.086 -31.016 -10.43 1 96.06 130 TRP A CA 1
ATOM 970 C C . TRP A 1 130 ? -11.633 -29.562 -10.414 1 96.06 130 TRP A C 1
ATOM 972 O O . TRP A 1 130 ? -10.789 -29.156 -11.227 1 96.06 130 TRP A O 1
ATOM 982 N N . LYS A 1 131 ? -12.125 -28.734 -9.461 1 97.12 131 LYS A N 1
ATOM 983 C CA . LYS A 1 131 ? -11.75 -27.328 -9.367 1 97.12 131 LYS A CA 1
ATOM 984 C C . LYS A 1 131 ? -10.289 -27.172 -8.961 1 97.12 131 LYS A C 1
ATOM 986 O O . LYS A 1 131 ? -9.547 -26.391 -9.562 1 97.12 131 LYS A O 1
ATOM 991 N N . ILE A 1 132 ? -9.914 -27.953 -7.969 1 97.25 132 ILE A N 1
ATOM 992 C CA . ILE A 1 132 ? -8.539 -27.875 -7.48 1 97.25 132 ILE A CA 1
ATOM 993 C C . ILE A 1 132 ? -7.59 -28.469 -8.516 1 97.25 132 ILE A C 1
ATOM 995 O O . ILE A 1 132 ? -6.453 -28 -8.656 1 97.25 132 ILE A O 1
ATOM 999 N N . ALA A 1 133 ? -8.023 -29.484 -9.227 1 97.38 133 ALA A N 1
ATOM 1000 C CA . ALA A 1 133 ? -7.234 -30.047 -10.32 1 97.38 133 ALA A CA 1
ATOM 1001 C C . ALA A 1 133 ? -6.957 -29 -11.398 1 97.38 133 ALA A C 1
ATOM 1003 O O . ALA A 1 133 ? -5.832 -28.875 -11.883 1 97.38 133 ALA A O 1
ATOM 1004 N N . ALA A 1 134 ? -7.984 -28.266 -11.727 1 97.88 134 ALA A N 1
ATOM 1005 C CA . ALA A 1 134 ? -7.852 -27.203 -12.711 1 97.88 134 ALA A CA 1
ATOM 1006 C C . ALA A 1 134 ? -6.918 -26.109 -12.203 1 97.88 134 ALA A C 1
ATOM 1008 O O . ALA A 1 134 ? -6.133 -25.547 -12.977 1 97.88 134 ALA A O 1
ATOM 1009 N N . ALA A 1 135 ? -7.07 -25.812 -10.961 1 97.81 135 ALA A N 1
ATOM 1010 C CA . ALA A 1 135 ? -6.23 -24.781 -10.352 1 97.81 135 ALA A CA 1
ATOM 1011 C C . ALA A 1 135 ? -4.762 -25.203 -10.352 1 97.81 135 ALA A C 1
ATOM 1013 O O . ALA A 1 135 ? -3.881 -24.391 -10.672 1 97.81 135 ALA A O 1
ATOM 1014 N N . LEU A 1 136 ? -4.512 -26.391 -10.023 1 97.94 136 LEU A N 1
ATOM 1015 C CA . LEU A 1 136 ? -3.143 -26.891 -10.023 1 97.94 136 LEU A CA 1
ATOM 1016 C C . LEU A 1 136 ? -2.586 -26.953 -11.445 1 97.94 136 LEU A C 1
ATOM 1018 O O . LEU A 1 136 ? -1.402 -26.688 -11.664 1 97.94 136 LEU A O 1
ATOM 1022 N N . MET A 1 137 ? -3.406 -27.312 -12.359 1 98.31 137 MET A N 1
ATOM 1023 C CA . MET A 1 137 ? -2.99 -27.266 -13.758 1 98.31 137 MET A CA 1
ATOM 1024 C C . MET A 1 137 ? -2.537 -25.859 -14.148 1 98.31 137 MET A C 1
ATOM 1026 O O . MET A 1 137 ? -1.495 -25.703 -14.781 1 98.31 137 MET A O 1
ATOM 1030 N N . SER A 1 138 ? -3.344 -24.938 -13.75 1 97.94 138 SER A N 1
ATOM 1031 C CA . SER A 1 138 ? -3.004 -23.547 -14.047 1 97.94 138 SER A CA 1
ATOM 1032 C C . SER A 1 138 ? -1.711 -23.125 -13.352 1 97.94 138 SER A C 1
ATOM 1034 O O . SER A 1 138 ? -0.92 -22.359 -13.906 1 97.94 138 SER A O 1
ATOM 1036 N N . SER A 1 139 ? -1.509 -23.594 -12.148 1 97.75 139 SER A N 1
ATOM 1037 C CA . SER A 1 139 ? -0.279 -23.297 -11.422 1 97.75 139 SER A CA 1
ATOM 1038 C C . SER A 1 139 ? 0.946 -23.812 -12.172 1 97.75 139 SER A C 1
ATOM 1040 O O . SER A 1 139 ? 1.96 -23.109 -12.258 1 97.75 139 SER A O 1
ATOM 1042 N N . TYR A 1 140 ? 0.837 -24.984 -12.742 1 98.31 140 TYR A N 1
ATOM 1043 C CA . TYR A 1 140 ? 1.986 -25.625 -13.367 1 98.31 140 TYR A CA 1
ATOM 1044 C C . TYR A 1 140 ? 2.1 -25.234 -14.836 1 98.31 140 TYR A C 1
ATOM 1046 O O . TYR A 1 140 ? 2.818 -25.875 -15.609 1 98.31 140 TYR A O 1
ATOM 1054 N N . ILE A 1 141 ? 1.374 -24.312 -15.227 1 97.94 141 ILE A N 1
ATOM 1055 C CA . ILE A 1 141 ? 1.529 -23.672 -16.531 1 97.94 141 ILE A CA 1
ATOM 1056 C C . ILE A 1 141 ? 1.946 -22.203 -16.328 1 97.94 141 ILE A C 1
ATOM 1058 O O . ILE A 1 141 ? 2.752 -21.672 -17.094 1 97.94 141 ILE A O 1
ATOM 1062 N N . GLY A 1 142 ? 1.471 -21.594 -15.375 1 95.38 142 GLY A N 1
ATOM 1063 C CA . GLY A 1 142 ? 1.709 -20.188 -15.102 1 95.38 142 GLY A CA 1
ATOM 1064 C C . GLY A 1 142 ? 2.375 -19.938 -13.766 1 95.38 142 GLY A C 1
ATOM 1065 O O . GLY A 1 142 ? 3.545 -19.547 -13.711 1 95.38 142 GLY A O 1
ATOM 1066 N N . GLY A 1 143 ? 1.616 -20.203 -12.688 1 93.62 143 GLY A N 1
ATOM 1067 C CA . GLY A 1 143 ? 2.162 -19.984 -11.359 1 93.62 143 GLY A CA 1
ATOM 1068 C C . GLY A 1 143 ? 1.097 -19.891 -10.281 1 93.62 143 GLY A C 1
ATOM 1069 O O . GLY A 1 143 ? -0.069 -20.203 -10.531 1 93.62 143 GLY A O 1
ATOM 1070 N N . THR A 1 144 ? 1.589 -19.438 -9.188 1 90.81 144 THR A N 1
ATOM 1071 C CA . THR A 1 144 ? 0.73 -19.422 -8.008 1 90.81 144 THR A CA 1
ATOM 1072 C C . THR A 1 144 ? -0.41 -18.422 -8.188 1 90.81 144 THR A C 1
ATOM 1074 O O . THR A 1 144 ? -1.526 -18.656 -7.715 1 90.81 144 THR A O 1
ATOM 1077 N N . ILE A 1 145 ? -0.126 -17.344 -8.812 1 89.25 145 ILE A N 1
ATOM 1078 C CA . ILE A 1 145 ? -1.148 -16.328 -9.023 1 89.25 145 ILE A CA 1
ATOM 1079 C C . ILE A 1 145 ? -2.279 -16.906 -9.875 1 89.25 145 ILE A C 1
ATOM 1081 O O . ILE A 1 145 ? -3.449 -16.562 -9.672 1 89.25 145 ILE A O 1
ATOM 1085 N N . ASN A 1 146 ? -1.963 -17.688 -10.828 1 95.25 146 ASN A N 1
ATOM 1086 C CA . ASN A 1 146 ? -2.973 -18.328 -11.664 1 95.25 146 ASN A CA 1
ATOM 1087 C C . ASN A 1 146 ? -3.752 -19.391 -10.883 1 95.25 146 ASN A C 1
ATOM 1089 O O . ASN A 1 146 ? -4.961 -19.531 -11.07 1 95.25 146 ASN A O 1
ATOM 1093 N N . PHE A 1 147 ? -3.025 -20.109 -10.047 1 96.25 147 PHE A N 1
ATOM 1094 C CA . PHE A 1 147 ? -3.672 -21.047 -9.148 1 96.25 147 PHE A CA 1
ATOM 1095 C C . PHE A 1 147 ? -4.777 -20.375 -8.344 1 96.25 147 PHE A C 1
ATOM 1097 O O . PHE A 1 147 ? -5.898 -20.875 -8.273 1 96.25 147 PHE A O 1
ATOM 1104 N N . VAL A 1 148 ? -4.461 -19.281 -7.844 1 92.56 148 VAL A N 1
ATOM 1105 C CA . VAL A 1 148 ? -5.387 -18.547 -6.996 1 92.56 148 VAL A CA 1
ATOM 1106 C C . VAL A 1 148 ? -6.539 -18 -7.84 1 92.56 148 VAL A C 1
ATOM 1108 O O . VAL A 1 148 ? -7.703 -18.094 -7.441 1 92.56 148 VAL A O 1
ATOM 1111 N N . ALA A 1 149 ? -6.215 -17.453 -8.93 1 92.69 149 ALA A N 1
ATOM 1112 C CA . ALA A 1 149 ? -7.23 -16.875 -9.812 1 92.69 149 ALA A CA 1
ATOM 1113 C C . ALA A 1 149 ? -8.242 -17.938 -10.234 1 92.69 149 ALA A C 1
ATOM 1115 O O . ALA A 1 149 ? -9.453 -17.688 -10.219 1 92.69 149 ALA A O 1
ATOM 1116 N N . VAL A 1 150 ? -7.797 -19.047 -10.578 1 96.06 150 VAL A N 1
ATOM 1117 C CA . VAL A 1 150 ? -8.672 -20.141 -11.008 1 96.06 150 VAL A CA 1
ATOM 1118 C C . VAL A 1 150 ? -9.5 -20.641 -9.828 1 96.06 150 VAL A C 1
ATOM 1120 O O . VAL A 1 150 ? -10.695 -20.906 -9.961 1 96.06 150 VAL A O 1
ATOM 1123 N N . SER A 1 151 ? -8.867 -20.797 -8.703 1 95.62 151 SER A N 1
ATOM 1124 C CA . SER A 1 151 ? -9.562 -21.25 -7.504 1 95.62 151 SER A CA 1
ATOM 1125 C C . SER A 1 151 ? -10.711 -20.328 -7.145 1 95.62 151 SER A C 1
ATOM 1127 O O . SER A 1 151 ? -11.805 -20.781 -6.789 1 95.62 151 SER A O 1
ATOM 1129 N N . GLU A 1 152 ? -10.43 -19.109 -7.273 1 91.44 152 GLU A N 1
ATOM 1130 C CA . GLU A 1 152 ? -11.461 -18.125 -6.953 1 91.44 152 GLU A CA 1
ATOM 1131 C C . GLU A 1 152 ? -12.562 -18.109 -8.016 1 91.44 152 GLU A C 1
ATOM 1133 O O . GLU A 1 152 ? -13.742 -18.031 -7.684 1 91.44 152 GLU A O 1
ATOM 1138 N N . ALA A 1 153 ? -12.203 -18.156 -9.195 1 91.5 153 ALA A N 1
ATOM 1139 C CA . ALA A 1 153 ? -13.164 -18.141 -10.297 1 91.5 153 ALA A CA 1
ATOM 1140 C C . ALA A 1 153 ? -14.102 -19.344 -10.242 1 91.5 153 ALA A C 1
ATOM 1142 O O . ALA A 1 153 ? -15.281 -19.234 -10.562 1 91.5 153 ALA A O 1
ATOM 1143 N N . LEU A 1 154 ? -13.57 -20.453 -9.781 1 94.75 154 LEU A N 1
ATOM 1144 C CA . LEU A 1 154 ? -14.344 -21.688 -9.805 1 94.75 154 LEU A CA 1
ATOM 1145 C C . LEU A 1 154 ? -14.984 -21.953 -8.445 1 94.75 154 LEU A C 1
ATOM 1147 O O . LEU A 1 154 ? -15.773 -22.891 -8.289 1 94.75 154 LEU A O 1
ATOM 1151 N N . GLY A 1 155 ? -14.594 -21.219 -7.484 1 93.38 155 GLY A N 1
ATOM 1152 C CA . GLY A 1 155 ? -15.219 -21.312 -6.172 1 93.38 155 GLY A CA 1
ATOM 1153 C C . GLY A 1 155 ? -14.672 -22.453 -5.336 1 93.38 155 GLY A C 1
ATOM 1154 O O . GLY A 1 155 ? -15.445 -23.234 -4.77 1 93.38 155 GLY A O 1
ATOM 1155 N N . VAL A 1 156 ? -13.422 -22.625 -5.254 1 94.62 156 VAL A N 1
ATOM 1156 C CA . VAL A 1 156 ? -12.797 -23.641 -4.414 1 94.62 156 VAL A CA 1
ATOM 1157 C C . VAL A 1 156 ? -12.969 -23.266 -2.941 1 94.62 156 VAL A C 1
ATOM 1159 O O . VAL A 1 156 ? -12.828 -22.109 -2.564 1 94.62 156 VAL A O 1
ATOM 1162 N N . SER A 1 157 ? -13.297 -24.234 -2.166 1 93.31 157 SER A N 1
ATOM 1163 C CA . SER A 1 157 ? -13.469 -23.984 -0.74 1 93.31 157 SER A CA 1
ATOM 1164 C C . SER A 1 157 ? -12.156 -23.578 -0.083 1 93.31 157 SER A C 1
ATOM 1166 O O . SER A 1 157 ? -11.086 -24.031 -0.5 1 93.31 157 SER A O 1
ATOM 1168 N N . PRO A 1 158 ? -12.219 -22.859 0.955 1 90.31 158 PRO A N 1
ATOM 1169 C CA . PRO A 1 158 ? -11.016 -22.312 1.568 1 90.31 158 PRO A CA 1
ATOM 1170 C C . PRO A 1 158 ? -10.062 -23.391 2.08 1 90.31 158 PRO A C 1
ATOM 1172 O O . PRO A 1 158 ? -8.844 -23.266 1.922 1 90.31 158 PRO A O 1
ATOM 1175 N N . SER A 1 159 ? -10.586 -24.359 2.67 1 91.62 159 SER A N 1
ATOM 1176 C CA . SER A 1 159 ? -9.734 -25.422 3.207 1 91.62 159 SER A CA 1
ATOM 1177 C C . SER A 1 159 ? -9 -26.156 2.094 1 91.62 159 SER A C 1
ATOM 1179 O O . SER A 1 159 ? -7.82 -26.484 2.232 1 91.62 159 SER A O 1
ATOM 1181 N N . VAL A 1 160 ? -9.727 -26.391 1.035 1 94.62 160 VAL A N 1
ATOM 1182 C CA . VAL A 1 160 ? -9.125 -27.062 -0.109 1 94.62 160 VAL A CA 1
ATOM 1183 C C . VAL A 1 160 ? -8.094 -26.141 -0.765 1 94.62 160 VAL A C 1
ATOM 1185 O O . VAL A 1 160 ? -7.027 -26.594 -1.187 1 94.62 160 VAL A O 1
ATOM 1188 N N . LEU A 1 161 ? -8.445 -24.922 -0.812 1 94.56 161 LEU A N 1
ATOM 1189 C CA . LEU A 1 161 ? -7.523 -23.922 -1.348 1 94.56 161 LEU A CA 1
ATOM 1190 C C . LEU A 1 161 ? -6.238 -23.875 -0.529 1 94.56 161 LEU A C 1
ATOM 1192 O O . LEU A 1 161 ? -5.141 -23.859 -1.09 1 94.56 161 LEU A O 1
ATOM 1196 N N . ALA A 1 162 ? -6.348 -23.859 0.734 1 92.69 162 ALA A N 1
ATOM 1197 C CA . ALA A 1 162 ? -5.191 -23.828 1.624 1 92.69 162 ALA A CA 1
ATOM 1198 C C . ALA A 1 162 ? -4.328 -25.078 1.447 1 92.69 162 ALA A C 1
ATOM 1200 O O . ALA A 1 162 ? -3.1 -24.984 1.377 1 92.69 162 ALA A O 1
ATOM 1201 N N . ALA A 1 163 ? -4.984 -26.141 1.376 1 93.5 163 ALA A N 1
ATOM 1202 C CA . ALA A 1 163 ? -4.277 -27.391 1.157 1 93.5 163 ALA A CA 1
ATOM 1203 C C . ALA A 1 163 ? -3.564 -27.406 -0.193 1 93.5 163 ALA A C 1
ATOM 1205 O O . ALA A 1 163 ? -2.457 -27.922 -0.317 1 93.5 163 ALA A O 1
ATOM 1206 N N . GLY A 1 164 ? -4.23 -26.875 -1.159 1 95.06 164 GLY A N 1
ATOM 1207 C CA . GLY A 1 164 ? -3.645 -26.781 -2.486 1 95.06 164 GLY A CA 1
ATOM 1208 C C . GLY A 1 164 ? -2.398 -25.906 -2.523 1 95.06 164 GLY A C 1
ATOM 1209 O O . GLY A 1 164 ? -1.421 -26.25 -3.193 1 95.06 164 GLY A O 1
ATOM 1210 N N . ILE A 1 165 ? -2.447 -24.812 -1.827 1 92.38 165 ILE A N 1
ATOM 1211 C CA . ILE A 1 165 ? -1.295 -23.922 -1.75 1 92.38 165 ILE A CA 1
ATOM 1212 C C . ILE A 1 165 ? -0.114 -24.656 -1.123 1 92.38 165 ILE A C 1
ATOM 1214 O O . ILE A 1 165 ? 1.015 -24.562 -1.611 1 92.38 165 ILE A O 1
ATOM 1218 N N . ALA A 1 166 ? -0.366 -25.359 -0.069 1 90.5 166 ALA A N 1
ATOM 1219 C CA . ALA A 1 166 ? 0.679 -26.141 0.603 1 90.5 166 ALA A CA 1
ATOM 1220 C C . ALA A 1 166 ? 1.271 -27.188 -0.329 1 90.5 166 ALA A C 1
ATOM 1222 O O . ALA A 1 166 ? 2.492 -27.297 -0.451 1 90.5 166 ALA A O 1
ATOM 1223 N N . ALA A 1 167 ? 0.392 -27.891 -0.95 1 92.81 167 ALA A N 1
ATOM 1224 C CA . ALA A 1 167 ? 0.835 -28.938 -1.865 1 92.81 167 ALA A CA 1
ATOM 1225 C C . ALA A 1 167 ? 1.655 -28.359 -3.012 1 92.81 167 ALA A C 1
ATOM 1227 O O . ALA A 1 167 ? 2.711 -28.891 -3.363 1 92.81 167 ALA A O 1
ATOM 1228 N N . ASP A 1 168 ? 1.154 -27.328 -3.592 1 93.81 168 ASP A N 1
ATOM 1229 C CA . ASP A 1 168 ? 1.807 -26.672 -4.719 1 93.81 168 ASP A CA 1
ATOM 1230 C C . ASP A 1 168 ? 3.225 -26.234 -4.355 1 93.81 168 ASP A C 1
ATOM 1232 O O . ASP A 1 168 ? 4.164 -26.469 -5.117 1 93.81 168 ASP A O 1
ATOM 1236 N N . ASN A 1 169 ? 3.42 -25.703 -3.221 1 88.88 169 ASN A N 1
ATOM 1237 C CA . ASN A 1 169 ? 4.723 -25.203 -2.805 1 88.88 169 ASN A CA 1
ATOM 1238 C C . ASN A 1 169 ? 5.703 -26.328 -2.525 1 88.88 169 ASN A C 1
ATOM 1240 O O . ASN A 1 169 ? 6.867 -26.266 -2.926 1 88.88 169 ASN A O 1
ATOM 1244 N N . VAL A 1 170 ? 5.227 -27.312 -1.878 1 90.06 170 VAL A N 1
ATOM 1245 C CA . VAL A 1 170 ? 6.09 -28.453 -1.551 1 90.06 170 VAL A CA 1
ATOM 1246 C C . VAL A 1 170 ? 6.508 -29.172 -2.832 1 90.06 170 VAL A C 1
ATOM 1248 O O . VAL A 1 170 ? 7.68 -29.516 -3.002 1 90.06 170 VAL A O 1
ATOM 1251 N N . ILE A 1 171 ? 5.59 -29.375 -3.678 1 93.38 171 ILE A N 1
ATOM 1252 C CA . ILE A 1 171 ? 5.844 -30.062 -4.934 1 93.38 171 ILE A CA 1
ATOM 1253 C C . ILE A 1 171 ? 6.836 -29.266 -5.773 1 93.38 171 ILE A C 1
ATOM 1255 O O . ILE A 1 171 ? 7.723 -29.828 -6.414 1 93.38 171 ILE A O 1
ATOM 1259 N N . CYS A 1 172 ? 6.703 -27.953 -5.848 1 91.62 172 CYS A N 1
ATOM 1260 C CA . CYS A 1 172 ? 7.621 -27.109 -6.602 1 91.62 172 CYS A CA 1
ATOM 1261 C C . CYS A 1 172 ? 9.047 -27.25 -6.074 1 91.62 172 CYS A C 1
ATOM 1263 O O . CYS A 1 172 ? 10 -27.328 -6.852 1 91.62 172 CYS A O 1
ATOM 1265 N N . ALA A 1 173 ? 9.172 -27.328 -4.77 1 88 173 ALA A N 1
ATOM 1266 C CA . ALA A 1 173 ? 10.492 -27.453 -4.16 1 88 173 ALA A CA 1
ATOM 1267 C C . ALA A 1 173 ? 11.148 -28.766 -4.574 1 88 173 ALA A C 1
ATOM 1269 O O . ALA A 1 173 ? 12.32 -28.781 -4.973 1 88 173 ALA A O 1
ATOM 1270 N N . ILE A 1 174 ? 10.422 -29.766 -4.496 1 91.69 174 ILE A N 1
ATOM 1271 C CA . ILE A 1 174 ? 10.93 -31.094 -4.875 1 91.69 174 ILE A CA 1
ATOM 1272 C C . ILE A 1 174 ? 11.242 -31.109 -6.371 1 91.69 174 ILE A C 1
ATOM 1274 O O . ILE A 1 174 ? 12.281 -31.641 -6.785 1 91.69 174 ILE A O 1
ATOM 1278 N N . TYR A 1 175 ? 10.414 -30.531 -7.09 1 94.88 175 TYR A N 1
ATOM 1279 C CA . TYR A 1 175 ? 10.539 -30.531 -8.547 1 94.88 175 TYR A CA 1
ATOM 1280 C C . TYR A 1 175 ? 11.789 -29.781 -8.984 1 94.88 175 TYR A C 1
ATOM 1282 O O . TYR A 1 175 ? 12.523 -30.266 -9.859 1 94.88 175 TYR A O 1
ATOM 1290 N N . PHE A 1 176 ? 12.062 -28.672 -8.422 1 92.31 176 PHE A N 1
ATOM 1291 C CA . PHE A 1 176 ? 13.219 -27.875 -8.82 1 92.31 176 PHE A CA 1
ATOM 1292 C C . PHE A 1 176 ? 14.516 -28.594 -8.484 1 92.31 176 PHE A C 1
ATOM 1294 O O . PHE A 1 176 ? 15.484 -28.531 -9.242 1 92.31 176 PHE A O 1
ATOM 1301 N N . THR A 1 177 ? 14.531 -29.25 -7.371 1 90.38 177 THR A N 1
ATOM 1302 C CA . THR A 1 177 ? 15.688 -30.062 -7.02 1 90.38 177 THR A CA 1
ATOM 1303 C C . THR A 1 177 ? 15.938 -31.141 -8.07 1 90.38 177 THR A C 1
ATOM 1305 O O . THR A 1 177 ? 17.078 -31.391 -8.453 1 90.38 177 THR A O 1
ATOM 1308 N N . SER A 1 178 ? 14.875 -31.703 -8.484 1 93.88 178 SER A N 1
ATOM 1309 C CA . SER A 1 178 ? 14.977 -32.75 -9.516 1 93.88 178 SER A CA 1
ATOM 1310 C C . SER A 1 178 ? 15.469 -32.156 -10.836 1 93.88 178 SER A C 1
ATOM 1312 O O . SER A 1 178 ? 16.281 -32.781 -11.531 1 93.88 178 SER A O 1
ATOM 1314 N N . LEU A 1 179 ? 14.992 -31 -11.195 1 95.31 179 LEU A N 1
ATOM 1315 C CA . LEU A 1 179 ? 15.422 -30.359 -12.438 1 95.31 179 LEU A CA 1
ATOM 1316 C C . LEU A 1 179 ? 16.906 -30.016 -12.391 1 95.31 179 LEU A C 1
ATOM 1318 O O . LEU A 1 179 ? 17.609 -30.203 -13.383 1 95.31 179 LEU A O 1
ATOM 1322 N N . PHE A 1 180 ? 17.359 -29.578 -11.289 1 91.94 180 PHE A N 1
ATOM 1323 C CA . PHE A 1 180 ? 18.766 -29.25 -11.148 1 91.94 180 PHE A CA 1
ATOM 1324 C C . PHE A 1 180 ? 19.625 -30.5 -11.219 1 91.94 180 PHE A C 1
ATOM 1326 O O . PHE A 1 180 ? 20.734 -30.469 -11.758 1 91.94 180 PHE A O 1
ATOM 1333 N N . ALA A 1 181 ? 19.109 -31.562 -10.633 1 93.5 181 ALA A N 1
ATOM 1334 C CA . ALA A 1 181 ? 19.812 -32.844 -10.711 1 93.5 181 ALA A CA 1
ATOM 1335 C C . ALA A 1 181 ? 19.953 -33.281 -12.164 1 93.5 181 ALA A C 1
ATOM 1337 O O . ALA A 1 181 ? 21.016 -33.781 -12.555 1 93.5 181 ALA A O 1
ATOM 1338 N N . LEU A 1 182 ? 18.953 -33.156 -12.938 1 94.69 182 LEU A N 1
ATOM 1339 C CA . LEU A 1 182 ? 18.969 -33.531 -14.344 1 94.69 182 LEU A CA 1
ATOM 1340 C C . LEU A 1 182 ? 19.906 -32.625 -15.141 1 94.69 182 LEU A C 1
ATOM 1342 O O . LEU A 1 182 ? 20.469 -33.062 -16.156 1 94.69 182 LEU A O 1
ATOM 1346 N N . ALA A 1 183 ? 20.078 -31.422 -14.656 1 94.56 183 ALA A N 1
ATOM 1347 C CA . ALA A 1 183 ? 20.906 -30.438 -15.359 1 94.56 183 ALA A CA 1
ATOM 1348 C C . ALA A 1 183 ? 22.344 -30.484 -14.859 1 94.56 183 ALA A C 1
ATOM 1350 O O . ALA A 1 183 ? 23.203 -29.781 -15.383 1 94.56 183 ALA A O 1
ATOM 1351 N N . SER A 1 184 ? 22.641 -31.266 -13.883 1 92.56 184 SER A N 1
ATOM 1352 C CA . SER A 1 184 ? 23.922 -31.234 -13.164 1 92.56 184 SER A CA 1
ATOM 1353 C C . SER A 1 184 ? 25.094 -31.438 -14.117 1 92.56 184 SER A C 1
ATOM 1355 O O . SER A 1 184 ? 26.141 -30.812 -13.953 1 92.56 184 SER A O 1
ATOM 1357 N N . ASN A 1 185 ? 24.906 -32.156 -15.125 1 91.88 185 ASN A N 1
ATOM 1358 C CA . ASN A 1 185 ? 26.031 -32.5 -15.984 1 91.88 185 ASN A CA 1
ATOM 1359 C C . ASN A 1 185 ? 26.062 -31.625 -17.234 1 91.88 185 ASN A C 1
ATOM 1361 O O . ASN A 1 185 ? 26.891 -31.828 -18.109 1 91.88 185 ASN A O 1
ATOM 1365 N N . ILE A 1 186 ? 25.25 -30.734 -17.344 1 92.88 186 ILE A N 1
ATOM 1366 C CA . ILE A 1 186 ? 25.25 -29.844 -18.5 1 92.88 186 ILE A CA 1
ATOM 1367 C C . ILE A 1 186 ? 26.141 -28.641 -18.203 1 92.88 186 ILE A C 1
ATOM 1369 O O . ILE A 1 186 ? 25.906 -27.891 -17.266 1 92.88 186 ILE A O 1
ATOM 1373 N N . PRO A 1 187 ? 27.172 -28.344 -18.969 1 90.25 187 PRO A N 1
ATOM 1374 C CA . PRO A 1 187 ? 28.141 -27.281 -18.703 1 90.25 187 PRO A CA 1
ATOM 1375 C C . PRO A 1 187 ? 27.562 -25.891 -18.969 1 90.25 187 PRO A C 1
ATOM 1377 O O . PRO A 1 187 ? 26.594 -25.75 -19.703 1 90.25 187 PRO A O 1
ATOM 1380 N N . PRO A 1 188 ? 28.203 -24.922 -18.359 1 89.62 188 PRO A N 1
ATOM 1381 C CA . PRO A 1 188 ? 27.844 -23.547 -18.656 1 89.62 188 PRO A CA 1
ATOM 1382 C C . PRO A 1 188 ? 28.234 -23.125 -20.078 1 89.62 188 PRO A C 1
ATOM 1384 O O . PRO A 1 188 ? 29.047 -23.797 -20.719 1 89.62 188 PRO A O 1
ATOM 1387 N N . GLU A 1 189 ? 27.578 -22.188 -20.578 1 88.44 189 GLU A N 1
ATOM 1388 C CA . GLU A 1 189 ? 27.938 -21.609 -21.859 1 88.44 189 GLU A CA 1
ATOM 1389 C C . GLU A 1 189 ? 29.297 -20.906 -21.781 1 88.44 189 GLU A C 1
ATOM 1391 O O . GLU A 1 189 ? 29.656 -20.375 -20.734 1 88.44 189 GLU A O 1
ATOM 1396 N N . PRO A 1 190 ? 30.109 -21.094 -22.875 1 77.44 190 PRO A N 1
ATOM 1397 C CA . PRO A 1 190 ? 31.359 -20.312 -22.859 1 77.44 190 PRO A CA 1
ATOM 1398 C C . PRO A 1 190 ? 31.125 -18.812 -22.688 1 77.44 190 PRO A C 1
ATOM 1400 O O . PRO A 1 190 ? 30.109 -18.297 -23.156 1 77.44 190 PRO A O 1
ATOM 1403 N N . SER A 1 191 ? 31.688 -18.297 -21.688 1 58.44 191 SER A N 1
ATOM 1404 C CA . SER A 1 191 ? 31.531 -16.906 -21.312 1 58.44 191 SER A CA 1
ATOM 1405 C C . SER A 1 191 ? 31.609 -15.992 -22.531 1 58.44 191 SER A C 1
ATOM 1407 O O . SER A 1 191 ? 32.656 -15.961 -23.219 1 58.44 191 SER A O 1
ATOM 1409 N N . THR A 1 192 ? 30.875 -16.062 -23.484 1 48.91 192 THR A N 1
ATOM 1410 C CA . THR A 1 192 ? 30.969 -14.922 -24.391 1 48.91 192 THR A CA 1
ATOM 1411 C C . THR A 1 192 ? 30.891 -13.609 -23.625 1 48.91 192 THR A C 1
ATOM 1413 O O . THR A 1 192 ? 30.016 -13.422 -22.781 1 48.91 192 THR A O 1
ATOM 1416 N N . SER A 1 193 ? 32.031 -12.969 -23.406 1 39.25 193 SER A N 1
ATOM 1417 C CA . SER A 1 193 ? 32.188 -11.672 -22.766 1 39.25 193 SER A CA 1
ATOM 1418 C C . SER A 1 193 ? 31.078 -10.719 -23.156 1 39.25 193 SER A C 1
ATOM 1420 O O . SER A 1 193 ? 31.344 -9.578 -23.562 1 39.25 193 SER A O 1
ATOM 1422 N N . THR A 1 194 ? 30.172 -11.125 -23.969 1 38.03 194 THR A N 1
ATOM 1423 C CA . THR A 1 194 ? 29.375 -9.945 -24.281 1 38.03 194 THR A CA 1
ATOM 1424 C C . THR A 1 194 ? 28.844 -9.297 -23.016 1 38.03 194 THR A C 1
ATOM 1426 O O . THR A 1 194 ? 28.172 -9.945 -22.203 1 38.03 194 THR A O 1
ATOM 1429 N N . ASN A 1 195 ? 29.578 -8.336 -22.594 1 34.94 195 ASN A N 1
ATOM 1430 C CA . ASN A 1 195 ? 29.375 -7.312 -21.578 1 34.94 195 ASN A CA 1
ATOM 1431 C C . ASN A 1 195 ? 27.938 -6.797 -21.594 1 34.94 195 ASN A C 1
ATOM 1433 O O . ASN A 1 195 ? 27.719 -5.586 -21.594 1 34.94 195 ASN A O 1
ATOM 1437 N N . ASP A 1 196 ? 27.094 -7.293 -22.531 1 35.62 196 ASP A N 1
ATOM 1438 C CA . ASP A 1 196 ? 25.906 -6.465 -22.359 1 35.62 196 ASP A CA 1
ATOM 1439 C C . ASP A 1 196 ? 25.406 -6.52 -20.922 1 35.62 196 ASP A C 1
ATOM 1441 O O . ASP A 1 196 ? 24.781 -7.504 -20.516 1 35.62 196 ASP A O 1
ATOM 1445 N N . ARG A 1 197 ? 26.219 -6.09 -20.062 1 32.56 197 ARG A N 1
ATOM 1446 C CA . ARG A 1 197 ? 25.719 -5.727 -18.75 1 32.56 197 ARG A CA 1
ATOM 1447 C C . ARG A 1 197 ? 24.297 -5.168 -18.828 1 32.56 197 ARG A C 1
ATOM 1449 O O . ARG A 1 197 ? 24.078 -4.129 -19.453 1 32.56 197 ARG A O 1
ATOM 1456 N N . MET A 1 198 ? 23.359 -6.016 -19.25 1 33.09 198 MET A N 1
ATOM 1457 C CA . MET A 1 198 ? 22.109 -5.352 -18.859 1 33.09 198 MET A CA 1
ATOM 1458 C C . MET A 1 198 ? 22.359 -4.383 -17.703 1 33.09 198 MET A C 1
ATOM 1460 O O . MET A 1 198 ? 22.938 -4.762 -16.688 1 33.09 198 MET A O 1
ATOM 1464 N N . ASP A 1 199 ? 22.672 -3.211 -18.109 1 31.61 199 ASP A N 1
ATOM 1465 C CA . ASP A 1 199 ? 22.844 -2.047 -17.25 1 31.61 199 ASP A CA 1
ATOM 1466 C C . ASP A 1 199 ? 21.891 -2.107 -16.062 1 31.61 199 ASP A C 1
ATOM 1468 O O . ASP A 1 199 ? 20.75 -1.63 -16.141 1 31.61 199 ASP A O 1
ATOM 1472 N N . THR A 1 200 ? 21.734 -3.234 -15.625 1 32.94 200 THR A N 1
ATOM 1473 C CA . THR A 1 200 ? 21.031 -3.256 -14.352 1 32.94 200 THR A CA 1
ATOM 1474 C C . THR A 1 200 ? 21.594 -2.199 -13.398 1 32.94 200 THR A C 1
ATOM 1476 O O . THR A 1 200 ? 21.281 -2.197 -12.211 1 32.94 200 THR A O 1
ATOM 1479 N N . GLU A 1 201 ? 22.719 -1.58 -13.867 1 32.28 201 GLU A N 1
ATOM 1480 C CA . GLU A 1 201 ? 23.5 -0.845 -12.875 1 32.28 201 GLU A CA 1
ATOM 1481 C C . GLU A 1 201 ? 22.688 0.301 -12.273 1 32.28 201 GLU A C 1
ATOM 1483 O O . GLU A 1 201 ? 23.062 0.862 -11.242 1 32.28 201 GLU A O 1
ATOM 1488 N N . SER A 1 202 ? 22.109 1.044 -13.281 1 32 202 SER A N 1
ATOM 1489 C CA . SER A 1 202 ? 21.984 2.359 -12.656 1 32 202 SER A CA 1
ATOM 1490 C C . SER A 1 202 ? 21.094 2.311 -11.43 1 32 202 SER A C 1
ATOM 1492 O O . SER A 1 202 ? 19.875 2.109 -11.547 1 32 202 SER A O 1
ATOM 1494 N N . ILE A 1 203 ? 21.547 1.75 -10.555 1 31.95 203 ILE A N 1
ATOM 1495 C CA . ILE A 1 203 ? 21 1.664 -9.203 1 31.95 203 ILE A CA 1
ATOM 1496 C C . ILE A 1 203 ? 20.531 3.045 -8.75 1 31.95 203 ILE A C 1
ATOM 1498 O O . ILE A 1 203 ? 21.344 3.887 -8.367 1 31.95 203 ILE A O 1
ATOM 1502 N N . PRO A 1 204 ? 19.875 3.828 -9.539 1 35.16 204 PRO A N 1
ATOM 1503 C CA . PRO A 1 204 ? 19.75 5.09 -8.812 1 35.16 204 PRO A CA 1
ATOM 1504 C C . PRO A 1 204 ? 19.344 4.891 -7.352 1 35.16 204 PRO A C 1
ATOM 1506 O O . PRO A 1 204 ? 18.859 3.82 -6.98 1 35.16 204 PRO A O 1
ATOM 1509 N N . GLY A 1 205 ? 19.203 5.898 -6.48 1 37.75 205 GLY A N 1
ATOM 1510 C CA . GLY A 1 205 ? 19.062 6.277 -5.082 1 37.75 205 GLY A CA 1
ATOM 1511 C C . GLY A 1 205 ? 17.938 5.555 -4.383 1 37.75 205 GLY A C 1
ATOM 1512 O O . GLY A 1 205 ? 17.062 4.984 -5.035 1 37.75 205 GLY A O 1
ATOM 1513 N N . ASN A 1 206 ? 18.188 4.977 -3.107 1 50.09 206 ASN A N 1
ATOM 1514 C CA . ASN A 1 206 ? 17.516 4.328 -1.991 1 50.09 206 ASN A CA 1
ATOM 1515 C C . ASN A 1 206 ? 16.094 4.879 -1.802 1 50.09 206 ASN A C 1
ATOM 1517 O O . ASN A 1 206 ? 15.469 4.645 -0.768 1 50.09 206 ASN A O 1
ATOM 1521 N N . LYS A 1 207 ? 15.594 5.723 -2.67 1 69.62 207 LYS A N 1
ATOM 1522 C CA . LYS A 1 207 ? 14.289 6.297 -2.369 1 69.62 207 LYS A CA 1
ATOM 1523 C C . LYS A 1 207 ? 13.164 5.43 -2.928 1 69.62 207 LYS A C 1
ATOM 1525 O O . LYS A 1 207 ? 13.219 4.996 -4.082 1 69.62 207 LYS A O 1
ATOM 1530 N N . VAL A 1 208 ? 12.258 4.961 -2.072 1 81.62 208 VAL A N 1
ATOM 1531 C CA . VAL A 1 208 ? 11.062 4.238 -2.479 1 81.62 208 VAL A CA 1
ATOM 1532 C C . VAL A 1 208 ? 10.359 4.988 -3.611 1 81.62 208 VAL A C 1
ATOM 1534 O O . VAL A 1 208 ? 10.094 6.188 -3.498 1 81.62 208 VAL A O 1
ATOM 1537 N N . PRO A 1 209 ? 10.188 4.305 -4.789 1 91.75 209 PRO A N 1
ATOM 1538 C CA . PRO A 1 209 ? 9.547 4.965 -5.926 1 91.75 209 PRO A CA 1
ATOM 1539 C C . PRO A 1 209 ? 8.062 5.238 -5.684 1 91.75 209 PRO A C 1
ATOM 1541 O O . PRO A 1 209 ? 7.207 4.496 -6.176 1 91.75 209 PRO A O 1
ATOM 1544 N N . VAL A 1 210 ? 7.789 6.355 -5.176 1 93.12 210 VAL A N 1
ATOM 1545 C CA . VAL A 1 210 ? 6.465 6.711 -4.684 1 93.12 210 VAL A CA 1
ATOM 1546 C C . VAL A 1 210 ? 5.508 6.906 -5.859 1 93.12 210 VAL A C 1
ATOM 1548 O O . VAL A 1 210 ? 4.406 6.359 -5.867 1 93.12 210 VAL A O 1
ATOM 1551 N N . LEU A 1 211 ? 5.949 7.656 -6.84 1 94.31 211 LEU A N 1
ATOM 1552 C CA . LEU A 1 211 ? 5.098 7.945 -7.988 1 94.31 211 LEU A CA 1
ATOM 1553 C C . LEU A 1 211 ? 4.77 6.668 -8.75 1 94.31 211 LEU A C 1
ATOM 1555 O O . LEU A 1 211 ? 3.629 6.473 -9.18 1 94.31 211 LEU A O 1
ATOM 1559 N N . GLU A 1 212 ? 5.746 5.797 -8.922 1 95.75 212 GLU A N 1
ATOM 1560 C CA . GLU A 1 212 ? 5.539 4.539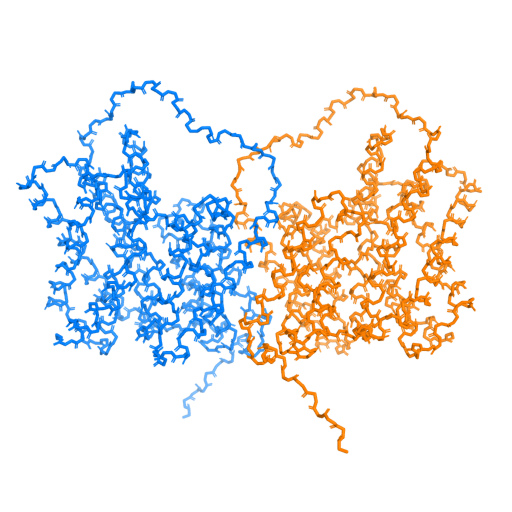 -9.633 1 95.75 212 GLU A CA 1
ATOM 1561 C C . GLU A 1 212 ? 4.547 3.646 -8.891 1 95.75 212 GLU A C 1
ATOM 1563 O O . GLU A 1 212 ? 3.689 3.016 -9.516 1 95.75 212 GLU A O 1
ATOM 1568 N N . ILE A 1 213 ? 4.633 3.607 -7.59 1 96.25 213 ILE A N 1
ATOM 1569 C CA . ILE A 1 213 ? 3.717 2.799 -6.793 1 96.25 213 ILE A CA 1
ATOM 1570 C C . ILE A 1 213 ? 2.299 3.355 -6.914 1 96.25 213 ILE A C 1
ATOM 1572 O O . ILE A 1 213 ? 1.351 2.607 -7.156 1 96.25 213 ILE A O 1
ATOM 1576 N N . ALA A 1 214 ? 2.191 4.617 -6.742 1 96.75 214 ALA A N 1
ATOM 1577 C CA . ALA A 1 214 ? 0.883 5.266 -6.805 1 96.75 214 ALA A CA 1
ATOM 1578 C C . ALA A 1 214 ? 0.239 5.066 -8.172 1 96.75 214 ALA A C 1
ATOM 1580 O O . ALA A 1 214 ? -0.957 4.777 -8.266 1 96.75 214 ALA A O 1
ATOM 1581 N N . THR A 1 215 ? 1.002 5.25 -9.219 1 97.12 215 THR A N 1
ATOM 1582 C CA . THR A 1 215 ? 0.497 5.098 -10.578 1 97.12 215 THR A CA 1
ATOM 1583 C C . THR A 1 215 ? 0.122 3.645 -10.859 1 97.12 215 THR A C 1
ATOM 1585 O O . THR A 1 215 ? -0.887 3.373 -11.516 1 97.12 215 THR A O 1
ATOM 1588 N N . ALA A 1 216 ? 0.969 2.727 -10.391 1 97.56 216 ALA A N 1
ATOM 1589 C CA . ALA A 1 216 ? 0.672 1.307 -10.562 1 97.56 216 ALA A CA 1
ATOM 1590 C C . ALA A 1 216 ? -0.658 0.942 -9.906 1 97.56 216 ALA A C 1
ATOM 1592 O O . ALA A 1 216 ? -1.466 0.217 -10.492 1 97.56 216 ALA A O 1
ATOM 1593 N N . LEU A 1 217 ? -0.862 1.456 -8.75 1 97.56 217 LEU A N 1
ATOM 1594 C CA . LEU A 1 217 ? -2.113 1.2 -8.047 1 97.56 217 LEU A CA 1
ATOM 1595 C C . LEU A 1 217 ? -3.293 1.809 -8.797 1 97.56 217 LEU A C 1
ATOM 1597 O O . LEU A 1 217 ? -4.324 1.157 -8.969 1 97.56 217 LEU A O 1
ATOM 1601 N N . ALA A 1 218 ? -3.133 3 -9.242 1 97.75 218 ALA A N 1
ATOM 1602 C CA . ALA A 1 218 ? -4.199 3.682 -9.969 1 97.75 218 ALA A CA 1
ATOM 1603 C C . ALA A 1 218 ? -4.582 2.906 -11.227 1 97.75 218 ALA A C 1
ATOM 1605 O O . ALA A 1 218 ? -5.77 2.697 -11.5 1 97.75 218 ALA A O 1
ATOM 1606 N N . VAL A 1 219 ? -3.604 2.49 -11.953 1 97.75 219 VAL A N 1
ATOM 1607 C CA . VAL A 1 219 ? -3.838 1.738 -13.18 1 97.75 219 VAL A CA 1
ATOM 1608 C C . VAL A 1 219 ? -4.523 0.414 -12.852 1 97.75 219 VAL A C 1
ATOM 1610 O O . VAL A 1 219 ? -5.441 -0.008 -13.562 1 97.75 219 VAL A O 1
ATOM 1613 N N . SER A 1 220 ? -4.066 -0.227 -11.812 1 97.88 220 SER A N 1
ATOM 1614 C CA . SER A 1 220 ? -4.652 -1.504 -11.414 1 97.88 220 SER A CA 1
ATOM 1615 C C . SER A 1 220 ? -6.121 -1.347 -11.047 1 97.88 220 SER A C 1
ATOM 1617 O O . SER A 1 220 ? -6.953 -2.176 -11.422 1 97.88 220 SER A O 1
ATOM 1619 N N . PHE A 1 221 ? -6.43 -0.302 -10.281 1 97.5 221 PHE A N 1
ATOM 1620 C CA . PHE A 1 221 ? -7.824 -0.039 -9.945 1 97.5 221 PHE A CA 1
ATOM 1621 C C . PHE A 1 221 ? -8.641 0.223 -11.211 1 97.5 221 PHE A C 1
ATOM 1623 O O . PHE A 1 221 ? -9.781 -0.235 -11.32 1 97.5 221 PHE A O 1
ATOM 1630 N N . GLY A 1 222 ? -8.094 0.953 -12.125 1 97.38 222 GLY A N 1
ATOM 1631 C CA . GLY A 1 222 ? -8.773 1.208 -13.383 1 97.38 222 GLY A CA 1
ATOM 1632 C C . GLY A 1 222 ? -9.078 -0.057 -14.164 1 97.38 222 GLY A C 1
ATOM 1633 O O . GLY A 1 222 ? -10.188 -0.221 -14.68 1 97.38 222 GLY A O 1
ATOM 1634 N N . ILE A 1 223 ? -8.133 -0.923 -14.211 1 97.5 223 ILE A N 1
ATOM 1635 C CA . ILE A 1 223 ? -8.305 -2.189 -14.914 1 97.5 223 ILE A CA 1
ATOM 1636 C C . ILE A 1 223 ? -9.398 -3.012 -14.242 1 97.5 223 ILE A C 1
ATOM 1638 O O . ILE A 1 223 ? -10.258 -3.582 -14.914 1 97.5 223 ILE A O 1
ATOM 1642 N N . CYS A 1 224 ? -9.359 -3.066 -12.938 1 96.06 224 CYS A N 1
ATOM 1643 C CA . CYS A 1 224 ? -10.375 -3.811 -12.195 1 96.06 224 CYS A CA 1
ATOM 1644 C C . CYS A 1 224 ? -11.766 -3.225 -12.43 1 96.06 224 CYS A C 1
ATOM 1646 O O . CYS A 1 224 ? -12.742 -3.963 -12.547 1 96.06 224 CYS A O 1
ATOM 1648 N N . LYS A 1 225 ? -11.812 -1.896 -12.484 1 96.25 225 LYS A N 1
ATOM 1649 C CA . LYS A 1 225 ? -13.102 -1.252 -12.75 1 96.25 225 LYS A CA 1
ATOM 1650 C C . LYS A 1 225 ? -13.641 -1.647 -14.125 1 96.25 225 LYS A C 1
ATOM 1652 O O . LYS A 1 225 ? -14.812 -1.996 -14.258 1 96.25 225 LYS A O 1
ATOM 1657 N N . ILE A 1 226 ? -12.836 -1.632 -15.125 1 96.69 226 ILE A N 1
ATOM 1658 C CA . ILE A 1 226 ? -13.242 -1.995 -16.469 1 96.69 226 ILE A CA 1
ATOM 1659 C C . ILE A 1 226 ? -13.672 -3.461 -16.516 1 96.69 226 ILE A C 1
ATOM 1661 O O . ILE A 1 226 ? -14.68 -3.805 -17.141 1 96.69 226 ILE A O 1
ATOM 1665 N N . ALA A 1 227 ? -12.922 -4.305 -15.844 1 95.25 227 ALA A N 1
ATOM 1666 C CA . ALA A 1 227 ? -13.227 -5.73 -15.82 1 95.25 227 ALA A CA 1
ATOM 1667 C C . ALA A 1 227 ? -14.578 -5.988 -15.156 1 95.25 227 ALA A C 1
ATOM 1669 O O . ALA A 1 227 ? -15.359 -6.812 -15.625 1 95.25 227 ALA A O 1
ATOM 1670 N N . THR A 1 228 ? -14.789 -5.312 -14.055 1 92.25 228 THR A N 1
ATOM 1671 C CA . THR A 1 228 ? -16.047 -5.488 -13.344 1 92.25 228 THR A CA 1
ATOM 1672 C C . THR A 1 228 ? -17.219 -5.023 -14.203 1 92.25 228 THR A C 1
ATOM 1674 O O . THR A 1 228 ? -18.297 -5.641 -14.188 1 92.25 228 THR A O 1
ATOM 1677 N N . CYS A 1 229 ? -17.016 -3.959 -14.93 1 93.62 229 CYS A N 1
ATOM 1678 C CA . CYS A 1 229 ? -18.047 -3.467 -15.828 1 93.62 229 CYS A CA 1
ATOM 1679 C C . CYS A 1 229 ? -18.328 -4.48 -16.938 1 93.62 229 CYS A C 1
ATOM 1681 O O . CYS A 1 229 ? -19.5 -4.758 -17.234 1 93.62 229 CYS A O 1
ATOM 1683 N N . LEU A 1 230 ? -17.344 -5.043 -17.453 1 93.75 230 LEU A N 1
ATOM 1684 C CA . LEU A 1 230 ? -17.5 -6.031 -18.516 1 93.75 230 LEU A CA 1
ATOM 1685 C C . LEU A 1 230 ? -18.188 -7.289 -17.984 1 93.75 230 LEU A C 1
ATOM 1687 O O . LEU A 1 230 ? -19.016 -7.879 -18.688 1 93.75 230 LEU A O 1
ATOM 1691 N N . THR A 1 231 ? -17.766 -7.695 -16.844 1 91.38 231 THR A N 1
ATOM 1692 C CA . THR A 1 231 ? -18.375 -8.875 -16.234 1 91.38 231 THR A CA 1
ATOM 1693 C C . THR A 1 231 ? -19.875 -8.672 -16.016 1 91.38 231 THR A C 1
ATOM 1695 O O . THR A 1 231 ? -20.672 -9.578 -16.25 1 91.38 231 THR A O 1
ATOM 1698 N N . LYS A 1 232 ? -20.219 -7.496 -15.578 1 90.62 232 LYS A N 1
ATOM 1699 C CA . LYS A 1 232 ? -21.625 -7.18 -15.328 1 90.62 232 LYS A CA 1
ATOM 1700 C C . LYS A 1 232 ? -22.422 -7.105 -16.641 1 90.62 232 LYS A C 1
ATOM 1702 O O . LYS A 1 232 ? -23.531 -7.637 -16.734 1 90.62 232 LYS A O 1
ATOM 1707 N N . VAL A 1 233 ? -21.906 -6.512 -17.625 1 92.81 233 VAL A N 1
ATOM 1708 C CA . VAL A 1 233 ? -22.578 -6.32 -18.906 1 92.81 233 VAL A CA 1
ATOM 1709 C C . VAL A 1 233 ? -22.75 -7.672 -19.609 1 92.81 233 VAL A C 1
ATOM 1711 O O . VAL A 1 233 ? -23.797 -7.926 -20.219 1 92.81 233 VAL A O 1
ATOM 1714 N N . LEU A 1 234 ? -21.781 -8.562 -19.469 1 92.38 234 LEU A N 1
ATOM 1715 C CA . LEU A 1 234 ? -21.828 -9.852 -20.141 1 92.38 234 LEU A CA 1
ATOM 1716 C C . LEU A 1 234 ? -22.5 -10.906 -19.281 1 92.38 234 LEU A C 1
ATOM 1718 O O . LEU A 1 234 ? -22.844 -11.992 -19.766 1 92.38 234 LEU A O 1
ATOM 1722 N N . GLY A 1 235 ? -22.703 -10.641 -18.062 1 87.44 235 GLY A N 1
ATOM 1723 C CA . GLY A 1 235 ? -23.422 -11.531 -17.156 1 87.44 235 GLY A CA 1
ATOM 1724 C C . GLY A 1 235 ? -22.656 -12.805 -16.844 1 87.44 235 GLY A C 1
ATOM 1725 O O . GLY A 1 235 ? -23.25 -13.875 -16.703 1 87.44 235 GLY A O 1
ATOM 1726 N N . ILE A 1 236 ? -21.406 -12.828 -16.859 1 84.38 236 ILE A N 1
ATOM 1727 C CA . ILE A 1 236 ? -20.594 -14.008 -16.609 1 84.38 236 ILE A CA 1
ATOM 1728 C C . ILE A 1 236 ? -20.219 -14.055 -15.125 1 84.38 236 ILE A C 1
ATOM 1730 O O . ILE A 1 236 ? -19.422 -13.242 -14.648 1 84.38 236 ILE A O 1
ATOM 1734 N N . GLN A 1 237 ? -20.812 -15.031 -14.508 1 81.25 237 GLN A N 1
ATOM 1735 C CA . GLN A 1 237 ? -20.484 -15.203 -13.094 1 81.25 237 GLN A CA 1
ATOM 1736 C C . GLN A 1 237 ? -19.047 -15.688 -12.906 1 81.25 237 GLN A C 1
ATOM 1738 O O . GLN A 1 237 ? -18.609 -16.609 -13.594 1 81.25 237 GLN A O 1
ATOM 1743 N N . GLY A 1 238 ? -18.234 -15.094 -12.023 1 78.88 238 GLY A N 1
ATOM 1744 C CA . GLY A 1 238 ? -16.859 -15.484 -11.773 1 78.88 238 GLY A CA 1
ATOM 1745 C C . GLY A 1 238 ? -15.898 -14.977 -12.836 1 78.88 238 GLY A C 1
ATOM 1746 O O . GLY A 1 238 ? -14.727 -15.383 -12.859 1 78.88 238 GLY A O 1
ATOM 1747 N N . GLY A 1 239 ? -16.359 -14.156 -13.641 1 86.5 239 GLY A N 1
ATOM 1748 C CA . GLY A 1 239 ? -15.562 -13.711 -14.773 1 86.5 239 GLY A CA 1
ATOM 1749 C C . GLY A 1 239 ? -14.656 -12.531 -14.445 1 86.5 239 GLY A C 1
ATOM 1750 O O . GLY A 1 239 ? -13.836 -12.125 -15.266 1 86.5 239 GLY A O 1
ATOM 1751 N N . ASN A 1 240 ? -14.641 -12.062 -13.281 1 90.62 240 ASN A N 1
ATOM 1752 C CA . ASN A 1 240 ? -13.914 -10.852 -12.938 1 90.62 240 ASN A CA 1
ATOM 1753 C C . ASN A 1 240 ? -12.406 -11.047 -13.07 1 90.62 240 ASN A C 1
ATOM 1755 O O . ASN A 1 240 ? -11.734 -10.289 -13.766 1 90.62 240 ASN A O 1
ATOM 1759 N N . LEU A 1 241 ? -11.922 -12.125 -12.461 1 91.25 241 LEU A N 1
ATOM 1760 C CA . LEU A 1 241 ? -10.469 -12.312 -12.43 1 91.25 241 LEU A CA 1
ATOM 1761 C C . LEU A 1 241 ? -9.938 -12.648 -13.812 1 91.25 241 LEU A C 1
ATOM 1763 O O . LEU A 1 241 ? -8.922 -12.102 -14.25 1 91.25 241 LEU A O 1
ATOM 1767 N N . PRO A 1 242 ? -10.656 -13.461 -14.586 1 90.44 242 PRO A N 1
ATOM 1768 C CA . PRO A 1 242 ? -10.219 -13.703 -15.961 1 90.44 242 PRO A CA 1
ATOM 1769 C C . PRO A 1 242 ? -10.234 -12.438 -16.812 1 90.44 242 PRO A C 1
ATOM 1771 O O . PRO A 1 242 ? -9.328 -12.227 -17.625 1 90.44 242 PRO A O 1
ATOM 1774 N N . PHE A 1 243 ? -11.234 -11.688 -16.656 1 93.75 243 PHE A N 1
ATOM 1775 C CA . PHE A 1 243 ? -11.297 -10.445 -17.422 1 93.75 243 PHE A CA 1
ATOM 1776 C C . PHE A 1 243 ? -10.18 -9.5 -17.016 1 93.75 243 PHE A C 1
ATOM 1778 O O . PHE A 1 243 ? -9.609 -8.805 -17.859 1 93.75 243 PHE A O 1
ATOM 1785 N N . ILE A 1 244 ? -9.93 -9.422 -15.734 1 95.44 244 ILE A N 1
ATOM 1786 C CA . ILE A 1 244 ? -8.82 -8.594 -15.258 1 95.44 244 ILE A CA 1
ATOM 1787 C C . ILE A 1 244 ? -7.52 -9.047 -15.914 1 95.44 244 ILE A C 1
ATOM 1789 O O . ILE A 1 244 ? -6.758 -8.227 -16.422 1 95.44 244 ILE A O 1
ATOM 1793 N N . THR A 1 245 ? -7.316 -10.344 -15.93 1 93.25 245 THR A N 1
ATOM 1794 C CA . THR A 1 245 ? -6.109 -10.906 -16.531 1 93.25 245 THR A CA 1
ATOM 1795 C C . THR A 1 245 ? -6.035 -10.562 -18.016 1 93.25 245 THR A C 1
ATOM 1797 O O . THR A 1 245 ? -4.992 -10.117 -18.5 1 93.25 245 THR A O 1
ATOM 1800 N N . ALA A 1 246 ? -7.125 -10.727 -18.672 1 94.19 246 ALA A N 1
ATOM 1801 C CA . ALA A 1 246 ? -7.168 -10.453 -20.109 1 94.19 246 ALA A CA 1
ATOM 1802 C C . ALA A 1 246 ? -6.855 -8.992 -20.391 1 94.19 246 ALA A C 1
ATOM 1804 O O . ALA A 1 246 ? -6.078 -8.68 -21.297 1 94.19 246 ALA A O 1
ATOM 1805 N N . ILE A 1 247 ? -7.406 -8.117 -19.641 1 96.56 247 ILE A N 1
ATOM 1806 C CA . ILE A 1 247 ? -7.281 -6.688 -19.891 1 96.56 247 ILE A CA 1
ATOM 1807 C C . ILE A 1 247 ? -5.848 -6.242 -19.609 1 96.56 247 ILE A C 1
ATOM 1809 O O . ILE A 1 247 ? -5.273 -5.465 -20.375 1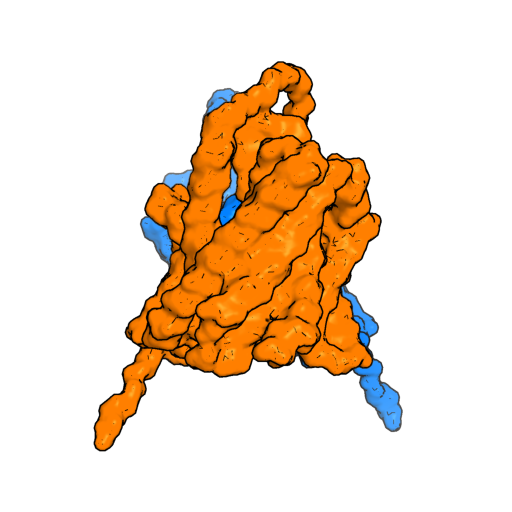 96.56 247 ILE A O 1
ATOM 1813 N N . VAL A 1 248 ? -5.289 -6.684 -18.547 1 96.38 248 VAL A N 1
ATOM 1814 C CA . VAL A 1 248 ? -3.939 -6.234 -18.219 1 96.38 248 VAL A CA 1
ATOM 1815 C C . VAL A 1 248 ? -2.947 -6.785 -19.234 1 96.38 248 VAL A C 1
ATOM 1817 O O . VAL A 1 248 ? -1.989 -6.105 -19.609 1 96.38 248 VAL A O 1
ATOM 1820 N N . VAL A 1 249 ? -3.141 -8 -19.703 1 94.25 249 VAL A N 1
ATOM 1821 C CA . VAL A 1 249 ? -2.25 -8.57 -20.703 1 94.25 249 VAL A CA 1
ATOM 1822 C C . VAL A 1 249 ? -2.357 -7.781 -22 1 94.25 249 VAL A C 1
ATOM 1824 O O . VAL A 1 249 ? -1.345 -7.469 -22.641 1 94.25 249 VAL A O 1
ATOM 1827 N N . LEU A 1 250 ? -3.572 -7.477 -22.359 1 96.75 250 LEU A N 1
ATOM 1828 C CA . LEU A 1 250 ? -3.785 -6.656 -23.547 1 96.75 250 LEU A CA 1
ATOM 1829 C C . LEU A 1 250 ? -3.127 -5.289 -23.391 1 96.75 250 LEU A C 1
ATOM 1831 O O . LEU A 1 250 ? -2.461 -4.809 -24.312 1 96.75 250 LEU A O 1
ATOM 1835 N N . ALA A 1 251 ? -3.334 -4.695 -22.266 1 97 251 ALA A N 1
ATOM 1836 C CA . ALA A 1 251 ? -2.76 -3.381 -22 1 97 251 ALA A CA 1
ATOM 1837 C C . ALA A 1 251 ? -1.234 -3.434 -22.016 1 97 251 ALA A C 1
ATOM 1839 O O . ALA A 1 251 ? -0.582 -2.541 -22.562 1 97 251 ALA A O 1
ATOM 1840 N N . ALA A 1 252 ? -0.696 -4.457 -21.391 1 95.81 252 ALA A N 1
ATOM 1841 C CA . ALA A 1 252 ? 0.755 -4.613 -21.328 1 95.81 252 ALA A CA 1
ATOM 1842 C C . ALA A 1 252 ? 1.339 -4.848 -22.719 1 95.81 252 ALA A C 1
ATOM 1844 O O . ALA A 1 252 ? 2.486 -4.484 -22.984 1 95.81 252 ALA A O 1
ATOM 1845 N N . THR A 1 253 ? 0.583 -5.426 -23.609 1 95.44 253 THR A N 1
ATOM 1846 C CA . THR A 1 253 ? 1.016 -5.691 -24.984 1 95.44 253 THR A CA 1
ATOM 1847 C C . THR A 1 253 ? 0.929 -4.426 -25.828 1 95.44 253 THR A C 1
ATOM 1849 O O . THR A 1 253 ? 1.798 -4.176 -26.672 1 95.44 253 THR A O 1
ATOM 1852 N N . ILE A 1 254 ? -0.1 -3.637 -25.594 1 96.56 254 ILE A N 1
ATOM 1853 C CA . ILE A 1 254 ? -0.328 -2.418 -26.375 1 96.56 254 ILE A CA 1
ATOM 1854 C C . ILE A 1 254 ? 0.614 -1.318 -25.891 1 96.56 254 ILE A C 1
ATOM 1856 O O . ILE A 1 254 ? 1.143 -0.547 -26.688 1 96.56 254 ILE A O 1
ATOM 1860 N N . PHE A 1 255 ? 0.803 -1.219 -24.531 1 96.69 255 PHE A N 1
ATOM 1861 C CA . PHE A 1 255 ? 1.63 -0.178 -23.938 1 96.69 255 PHE A CA 1
ATOM 1862 C C . PHE A 1 255 ? 2.764 -0.789 -23.125 1 96.69 255 PHE A C 1
ATOM 1864 O O . PHE A 1 255 ? 2.879 -0.532 -21.922 1 96.69 255 PHE A O 1
ATOM 1871 N N . PRO A 1 256 ? 3.703 -1.406 -23.781 1 94.31 256 PRO A N 1
ATOM 1872 C CA . PRO A 1 256 ? 4.73 -2.156 -23.047 1 94.31 256 PRO A CA 1
ATOM 1873 C C . PRO A 1 256 ? 5.707 -1.247 -22.297 1 94.31 256 PRO A C 1
ATOM 1875 O O . PRO A 1 256 ? 6.156 -1.584 -21.203 1 94.31 256 PRO A O 1
ATOM 1878 N N . LYS A 1 257 ? 6.066 -0.113 -22.828 1 95.12 257 LYS A N 1
ATOM 1879 C CA . LYS A 1 257 ? 7.012 0.791 -22.188 1 95.12 257 LYS A CA 1
ATOM 1880 C C . LYS A 1 257 ? 6.414 1.408 -20.922 1 95.12 257 LYS A C 1
ATOM 1882 O O . LYS A 1 257 ? 7.062 1.448 -19.875 1 95.12 257 LYS A O 1
ATOM 1887 N N . GLN A 1 258 ? 5.211 1.854 -21 1 94.94 258 GLN A N 1
ATOM 1888 C CA . GLN A 1 258 ? 4.543 2.521 -19.891 1 94.94 258 GLN A CA 1
ATOM 1889 C C . GLN A 1 258 ? 4.301 1.555 -18.734 1 94.94 258 GLN A C 1
ATOM 1891 O O . GLN A 1 258 ? 4.609 1.868 -17.578 1 94.94 258 GLN A O 1
ATOM 1896 N N . LEU A 1 259 ? 3.814 0.428 -19.031 1 96.19 259 LEU A N 1
ATOM 1897 C CA . LEU A 1 259 ? 3.48 -0.521 -17.984 1 96.19 259 LEU A CA 1
ATOM 1898 C C . LEU A 1 259 ? 4.73 -1.241 -17.484 1 96.19 259 LEU A C 1
ATOM 1900 O O . LEU A 1 259 ? 4.824 -1.581 -16.297 1 96.19 259 LEU A O 1
ATOM 1904 N N . GLY A 1 260 ? 5.613 -1.486 -18.406 1 93.44 260 GLY A N 1
ATOM 1905 C CA . GLY A 1 260 ? 6.883 -2.066 -17.984 1 93.44 260 GLY A CA 1
ATOM 1906 C C . GLY A 1 260 ? 7.621 -1.224 -16.969 1 93.44 260 GLY A C 1
ATOM 1907 O O . GLY A 1 260 ? 8.273 -1.759 -16.062 1 93.44 260 GLY A O 1
ATOM 1908 N N . TYR A 1 261 ? 7.492 0.058 -17.109 1 93.5 261 TYR A N 1
ATOM 1909 C CA . TYR A 1 261 ? 8.125 1.004 -16.203 1 93.5 261 TYR A CA 1
ATOM 1910 C C . TYR A 1 261 ? 7.531 0.883 -14.797 1 93.5 261 TYR A C 1
ATOM 1912 O O . TYR A 1 261 ? 8.227 1.094 -13.805 1 93.5 261 TYR A O 1
ATOM 1920 N N . LEU A 1 262 ? 6.367 0.44 -14.664 1 95.62 262 LEU A N 1
ATOM 1921 C CA . LEU A 1 262 ? 5.648 0.356 -13.391 1 95.62 262 LEU A CA 1
ATOM 1922 C C . LEU A 1 262 ? 5.832 -1.018 -12.758 1 95.62 262 LEU A C 1
ATOM 1924 O O . LEU A 1 262 ? 5.52 -1.206 -11.578 1 95.62 262 LEU A O 1
ATOM 1928 N N . ALA A 1 263 ? 6.348 -1.956 -13.438 1 94 263 ALA A N 1
ATOM 1929 C CA . ALA A 1 263 ? 6.316 -3.371 -13.078 1 94 263 ALA A CA 1
ATOM 1930 C C . ALA A 1 263 ? 7.062 -3.623 -11.773 1 94 263 ALA A C 1
ATOM 1932 O O . ALA A 1 263 ? 6.559 -4.324 -10.891 1 94 263 ALA A O 1
ATOM 1933 N N . PRO A 1 264 ? 8.289 -3.061 -11.625 1 92.25 264 PRO A N 1
ATOM 1934 C CA . PRO A 1 264 ? 9 -3.346 -10.375 1 92.25 264 PRO A CA 1
ATOM 1935 C C . PRO A 1 264 ? 8.234 -2.885 -9.141 1 92.25 264 PRO A C 1
ATOM 1937 O O . PRO A 1 264 ? 8.148 -3.619 -8.148 1 92.25 264 PRO A O 1
ATOM 1940 N N . ALA A 1 265 ? 7.68 -1.716 -9.195 1 94.44 265 ALA A N 1
ATOM 1941 C CA . ALA A 1 265 ? 6.883 -1.188 -8.094 1 94.44 265 ALA A CA 1
ATOM 1942 C C . ALA A 1 265 ? 5.609 -2.004 -7.891 1 94.44 265 ALA A C 1
ATOM 1944 O O . ALA A 1 265 ? 5.227 -2.301 -6.758 1 94.44 265 ALA A O 1
ATOM 1945 N N . GLY A 1 266 ? 5.008 -2.291 -8.977 1 95.25 266 GLY A N 1
ATOM 1946 C CA . GLY A 1 266 ? 3.793 -3.088 -8.922 1 95.25 266 GLY A CA 1
ATOM 1947 C C . GLY A 1 266 ? 4.008 -4.465 -8.32 1 95.25 266 GLY A C 1
ATOM 1948 O O . GLY A 1 266 ? 3.223 -4.914 -7.484 1 95.25 266 GLY A O 1
ATOM 1949 N N . GLU A 1 267 ? 5.016 -5.109 -8.727 1 93.5 267 GLU A N 1
ATOM 1950 C CA . GLU A 1 267 ? 5.332 -6.449 -8.25 1 93.5 267 GLU A CA 1
ATOM 1951 C C . GLU A 1 267 ? 5.582 -6.453 -6.742 1 93.5 267 GLU A C 1
ATOM 1953 O O . GLU A 1 267 ? 5.148 -7.367 -6.039 1 93.5 267 GLU A O 1
ATOM 1958 N N . ALA A 1 268 ? 6.254 -5.457 -6.281 1 93.62 268 ALA A N 1
ATOM 1959 C CA . ALA A 1 268 ? 6.559 -5.355 -4.855 1 93.62 268 ALA A CA 1
ATOM 1960 C C . ALA A 1 268 ? 5.281 -5.262 -4.027 1 93.62 268 ALA A C 1
ATOM 1962 O O . ALA A 1 268 ? 5.125 -5.977 -3.033 1 93.62 268 ALA A O 1
ATOM 1963 N N . ILE A 1 269 ? 4.402 -4.422 -4.438 1 95.44 269 ILE A N 1
ATOM 1964 C CA . ILE A 1 269 ? 3.146 -4.227 -3.723 1 95.44 269 ILE A CA 1
ATOM 1965 C C . ILE A 1 269 ? 2.289 -5.488 -3.832 1 95.44 269 ILE A C 1
ATOM 1967 O O . ILE A 1 269 ? 1.651 -5.898 -2.859 1 95.44 269 ILE A O 1
ATOM 1971 N N . ALA A 1 270 ? 2.289 -6.023 -4.984 1 94.88 270 ALA A N 1
ATOM 1972 C CA . ALA A 1 270 ? 1.515 -7.246 -5.199 1 94.88 270 ALA A CA 1
ATOM 1973 C C . ALA A 1 270 ? 1.995 -8.367 -4.285 1 94.88 270 ALA A C 1
ATOM 1975 O O . ALA A 1 270 ? 1.188 -9.141 -3.758 1 94.88 270 ALA A O 1
ATOM 1976 N N . PHE A 1 271 ? 3.238 -8.469 -4.152 1 92.56 271 PHE A N 1
ATOM 1977 C CA . PHE A 1 271 ? 3.816 -9.516 -3.312 1 92.56 271 PHE A CA 1
ATOM 1978 C C . PHE A 1 271 ? 3.334 -9.375 -1.872 1 92.56 271 PHE A C 1
ATOM 1980 O O . PHE A 1 271 ? 2.98 -10.375 -1.235 1 92.56 271 PHE A O 1
ATOM 1987 N N . ILE A 1 272 ? 3.295 -8.227 -1.366 1 95.38 272 ILE A N 1
ATOM 1988 C CA . ILE A 1 272 ? 2.832 -7.969 -0.006 1 95.38 272 ILE A CA 1
ATOM 1989 C C . ILE A 1 272 ? 1.354 -8.336 0.115 1 95.38 272 ILE A C 1
ATOM 1991 O O . ILE A 1 272 ? 0.958 -9.039 1.046 1 95.38 272 ILE A O 1
ATOM 1995 N N . LEU A 1 273 ? 0.577 -7.898 -0.82 1 95.62 273 LEU A N 1
ATOM 1996 C CA . LEU A 1 273 ? -0.862 -8.133 -0.79 1 95.62 273 LEU A CA 1
ATOM 1997 C C . LEU A 1 273 ? -1.172 -9.625 -0.927 1 95.62 273 LEU A C 1
ATOM 1999 O O . LEU A 1 273 ? -2.125 -10.117 -0.322 1 95.62 273 LEU A O 1
ATOM 2003 N N . MET A 1 274 ? -0.379 -10.297 -1.692 1 93.38 274 MET A N 1
ATOM 2004 C CA . MET A 1 274 ? -0.571 -11.734 -1.86 1 93.38 274 MET A CA 1
ATOM 2005 C C . MET A 1 274 ? -0.316 -12.477 -0.552 1 93.38 274 MET A C 1
ATOM 2007 O O . MET A 1 274 ? -0.993 -13.461 -0.249 1 93.38 274 MET A O 1
ATOM 2011 N N . GLN A 1 275 ? 0.679 -11.992 0.191 1 94.38 275 GLN A N 1
ATOM 2012 C CA . GLN A 1 275 ? 0.924 -12.625 1.482 1 94.38 275 GLN A CA 1
ATOM 2013 C C . GLN A 1 275 ? -0.266 -12.438 2.42 1 94.38 275 GLN A C 1
ATOM 2015 O O . GLN A 1 275 ? -0.593 -13.344 3.197 1 94.38 275 GLN A O 1
ATOM 2020 N N . VAL A 1 276 ? -0.834 -11.305 2.336 1 96.56 276 VAL A N 1
ATOM 2021 C CA . VAL A 1 276 ? -2.037 -11.062 3.123 1 96.56 276 VAL A CA 1
ATOM 2022 C C . VAL A 1 276 ? -3.152 -12 2.672 1 96.56 276 VAL A C 1
ATOM 2024 O O . VAL A 1 276 ? -3.867 -12.57 3.5 1 96.56 276 VAL A O 1
ATOM 2027 N N . PHE A 1 277 ? -3.275 -12.172 1.442 1 94.56 277 PHE A N 1
ATOM 2028 C CA . PHE A 1 277 ? -4.266 -13.086 0.88 1 94.56 277 PHE A CA 1
ATOM 2029 C C . PHE A 1 277 ? -4.023 -14.508 1.366 1 94.56 277 PHE A C 1
ATOM 2031 O O . PHE A 1 277 ? -4.961 -15.195 1.783 1 94.56 277 PHE A O 1
ATOM 2038 N N . PHE A 1 278 ? -2.834 -14.953 1.303 1 93.56 278 PHE A N 1
ATOM 2039 C CA . PHE A 1 278 ? -2.506 -16.297 1.761 1 93.56 278 PHE A CA 1
ATOM 2040 C C . PHE A 1 278 ? -2.859 -16.469 3.234 1 93.56 278 PHE A C 1
ATOM 2042 O O . PHE A 1 278 ? -3.316 -17.531 3.648 1 93.56 278 PHE A O 1
ATOM 2049 N N . THR A 1 279 ? -2.617 -15.445 3.988 1 95.75 279 THR A N 1
ATOM 2050 C CA . THR A 1 279 ? -2.98 -15.484 5.402 1 95.75 279 THR A CA 1
ATOM 2051 C C . THR A 1 279 ? -4.488 -15.648 5.566 1 95.75 279 THR A C 1
ATOM 2053 O O . THR A 1 279 ? -4.949 -16.422 6.406 1 95.75 279 THR A O 1
ATOM 2056 N N . VAL A 1 280 ? -5.246 -14.969 4.762 1 95.31 280 VAL A N 1
ATOM 2057 C CA . VAL A 1 280 ? -6.703 -15.031 4.824 1 95.31 280 VAL A CA 1
ATOM 2058 C C . VAL A 1 280 ? -7.18 -16.422 4.426 1 95.31 280 VAL A C 1
ATOM 2060 O O . VAL A 1 280 ? -8.102 -16.969 5.035 1 95.31 280 VAL A O 1
ATOM 2063 N N . VAL A 1 281 ? -6.625 -16.969 3.447 1 92.19 281 VAL A N 1
ATOM 2064 C CA . VAL A 1 281 ? -6.965 -18.312 2.994 1 92.19 281 VAL A CA 1
ATOM 2065 C C . VAL A 1 281 ? -6.762 -19.312 4.133 1 92.19 281 VAL A C 1
ATOM 2067 O O . VAL A 1 281 ? -7.617 -20.172 4.379 1 92.19 281 VAL A O 1
ATOM 2070 N N . GLY A 1 282 ? -5.66 -19.172 4.77 1 93.44 282 GLY A N 1
ATOM 2071 C CA . GLY A 1 282 ? -5.418 -20.016 5.934 1 93.44 282 GLY A CA 1
ATOM 2072 C C . GLY A 1 282 ? -6.43 -19.797 7.043 1 93.44 282 GLY A C 1
ATOM 2073 O O . GLY A 1 282 ? -6.996 -20.766 7.566 1 93.44 282 GLY A O 1
ATOM 2074 N N . ALA A 1 283 ? -6.672 -18.562 7.336 1 94.06 283 ALA A N 1
ATOM 2075 C CA . ALA A 1 283 ? -7.57 -18.203 8.43 1 94.06 283 ALA A CA 1
ATOM 2076 C C . ALA A 1 283 ? -8.984 -18.719 8.164 1 94.06 283 ALA A C 1
ATOM 2078 O O . ALA A 1 283 ? -9.711 -19.062 9.094 1 94.06 283 ALA A O 1
ATOM 2079 N N . ASN A 1 284 ? -9.336 -18.797 6.938 1 91.94 284 ASN A N 1
ATOM 2080 C CA . ASN A 1 284 ? -10.664 -19.25 6.547 1 91.94 284 ASN A CA 1
ATOM 2081 C C . ASN A 1 284 ? -10.766 -20.781 6.559 1 91.94 284 ASN A C 1
ATOM 2083 O O . ASN A 1 284 ? -11.859 -21.328 6.453 1 91.94 284 ASN A O 1
ATOM 2087 N N . GLY A 1 285 ? -9.68 -21.406 6.719 1 88.25 285 GLY A N 1
ATOM 2088 C CA . GLY A 1 285 ? -9.664 -22.859 6.645 1 88.25 285 GLY A CA 1
ATOM 2089 C C . GLY A 1 285 ? -9.68 -23.531 8.008 1 88.25 285 GLY A C 1
ATOM 2090 O O . GLY A 1 285 ? -9.438 -22.875 9.031 1 88.25 285 GLY A O 1
ATOM 2091 N N . SER A 1 286 ? -10.047 -24.828 7.945 1 88.38 286 SER A N 1
ATOM 2092 C CA . SER A 1 286 ? -9.961 -25.672 9.125 1 88.38 286 SER A CA 1
ATOM 2093 C C . SER A 1 286 ? -8.727 -26.578 9.07 1 88.38 286 SER A C 1
ATOM 2095 O O . SER A 1 286 ? -8.5 -27.266 8.078 1 88.38 286 SER A O 1
ATOM 2097 N N . ILE A 1 287 ? -8.023 -26.531 10.164 1 87.5 287 ILE A N 1
ATOM 2098 C CA . ILE A 1 287 ? -6.797 -27.312 10.219 1 87.5 287 ILE A CA 1
ATOM 2099 C C . ILE A 1 287 ? -7.113 -28.781 9.977 1 87.5 287 ILE A C 1
ATOM 2101 O O . ILE A 1 287 ? -6.359 -29.484 9.297 1 87.5 287 ILE A O 1
ATOM 2105 N N . TRP A 1 288 ? -8.172 -29.25 10.445 1 88.19 288 TRP A N 1
ATOM 2106 C CA . TRP A 1 288 ? -8.555 -30.641 10.305 1 88.19 288 TRP A CA 1
ATOM 2107 C C . TRP A 1 288 ? -8.906 -30.969 8.852 1 88.19 288 TRP A C 1
ATOM 2109 O O . TRP A 1 288 ? -8.5 -32 8.328 1 88.19 288 TRP A O 1
ATOM 2119 N N . ASN A 1 289 ? -9.57 -30.094 8.242 1 87.25 289 ASN A N 1
ATOM 2120 C CA . ASN A 1 289 ? -9.922 -30.297 6.844 1 87.25 289 ASN A CA 1
ATOM 2121 C C . ASN A 1 289 ? -8.688 -30.281 5.945 1 87.25 289 ASN A C 1
ATOM 2123 O O . ASN A 1 289 ? -8.586 -31.047 4.988 1 87.25 289 ASN A O 1
ATOM 2127 N N . VAL A 1 290 ? -7.812 -29.438 6.312 1 86.06 290 VAL A N 1
ATOM 2128 C CA . VAL A 1 290 ? -6.586 -29.328 5.531 1 86.06 290 VAL A CA 1
ATOM 2129 C C . VAL A 1 290 ? -5.754 -30.594 5.676 1 86.06 290 VAL A C 1
ATOM 2131 O O . VAL A 1 290 ? -5.273 -31.156 4.684 1 86.06 290 VAL A O 1
ATOM 2134 N N . ILE A 1 291 ? -5.633 -31.062 6.875 1 87.88 291 ILE A N 1
ATOM 2135 C CA . ILE A 1 291 ? -4.828 -32.25 7.148 1 87.88 291 ILE A CA 1
ATOM 2136 C C . ILE A 1 291 ? -5.418 -33.438 6.414 1 87.88 291 ILE A C 1
ATOM 2138 O O . ILE A 1 291 ? -4.68 -34.281 5.902 1 87.88 291 ILE A O 1
ATOM 2142 N N . HIS A 1 292 ? -6.695 -33.5 6.285 1 88.25 292 HIS A N 1
ATOM 2143 C CA . HIS A 1 292 ? -7.367 -34.625 5.672 1 88.25 292 HIS A CA 1
ATOM 2144 C C . HIS A 1 292 ? -7.305 -34.562 4.152 1 88.25 292 HIS A C 1
ATOM 2146 O O . HIS A 1 292 ? -7.293 -35.594 3.475 1 88.25 292 HIS A O 1
ATOM 2152 N N . THR A 1 293 ? -7.27 -33.375 3.67 1 89.12 293 THR A N 1
ATOM 2153 C CA . THR A 1 293 ? -7.367 -33.25 2.221 1 89.12 293 THR A CA 1
ATOM 2154 C C . THR A 1 293 ? -5.984 -33.094 1.598 1 89.12 293 THR A C 1
ATOM 2156 O O . THR A 1 293 ? -5.781 -33.438 0.43 1 89.12 293 THR A O 1
ATOM 2159 N N . ALA A 1 294 ? -5.039 -32.656 2.326 1 90.31 294 ALA A N 1
ATOM 2160 C CA . ALA A 1 294 ? -3.725 -32.281 1.815 1 90.31 294 ALA A CA 1
ATOM 2161 C C . ALA A 1 294 ? -3.008 -33.469 1.201 1 90.31 294 ALA A C 1
ATOM 2163 O O . ALA A 1 294 ? -2.385 -33.344 0.144 1 90.31 294 ALA A O 1
ATOM 2164 N N . PRO A 1 295 ? -3.076 -34.625 1.788 1 91.69 295 PRO A N 1
ATOM 2165 C CA . PRO A 1 295 ? -2.336 -35.75 1.242 1 91.69 295 PRO A CA 1
ATOM 2166 C C . PRO A 1 295 ? -2.811 -36.156 -0.155 1 91.69 295 PRO A C 1
ATOM 2168 O O . PRO A 1 295 ? -1.991 -36.469 -1.022 1 91.69 295 PRO A O 1
ATOM 2171 N N . SER A 1 296 ? -4.098 -36.156 -0.341 1 94 296 SER A N 1
ATOM 2172 C CA . SER A 1 296 ? -4.621 -36.531 -1.656 1 94 296 SER A CA 1
ATOM 2173 C C . SER A 1 296 ? -4.227 -35.469 -2.705 1 94 296 SER A C 1
ATOM 2175 O O . SER A 1 296 ? -3.877 -35.844 -3.834 1 94 296 SER A O 1
ATOM 2177 N N . ILE A 1 297 ? -4.32 -34.281 -2.326 1 95.94 297 ILE A N 1
ATOM 2178 C CA . ILE A 1 297 ? -3.949 -33.188 -3.246 1 95.94 297 ILE A CA 1
ATOM 2179 C C . ILE A 1 297 ? -2.455 -33.281 -3.555 1 95.94 297 ILE A C 1
ATOM 2181 O O . ILE A 1 297 ? -2.037 -33.062 -4.691 1 95.94 297 ILE A O 1
ATOM 2185 N N . PHE A 1 298 ? -1.7 -33.594 -2.539 1 95.38 298 PHE A N 1
ATOM 2186 C CA . PHE A 1 298 ? -0.261 -33.75 -2.715 1 95.38 298 PHE A CA 1
ATOM 2187 C C . PHE A 1 298 ? 0.044 -34.875 -3.691 1 95.38 298 PHE A C 1
ATOM 2189 O O . PHE A 1 298 ? 0.882 -34.75 -4.582 1 95.38 298 PHE A O 1
ATOM 2196 N N . MET A 1 299 ? -0.596 -36 -3.504 1 96 299 MET A N 1
ATOM 2197 C CA . MET A 1 299 ? -0.385 -37.125 -4.387 1 96 299 MET A CA 1
ATOM 2198 C C . MET A 1 299 ? -0.792 -36.781 -5.82 1 96 299 MET A C 1
ATOM 2200 O O . MET A 1 299 ? -0.101 -37.156 -6.77 1 96 299 MET A O 1
ATOM 2204 N N . PHE A 1 300 ? -1.867 -36.188 -5.938 1 96.94 300 PHE A N 1
ATOM 2205 C CA . PHE A 1 300 ? -2.318 -35.719 -7.246 1 96.94 300 PHE A CA 1
ATOM 2206 C C . PHE A 1 300 ? -1.25 -34.875 -7.922 1 96.94 300 PHE A C 1
ATOM 2208 O O . PHE A 1 300 ? -0.878 -35.125 -9.07 1 96.94 300 PHE A O 1
ATOM 2215 N N . ALA A 1 301 ? -0.837 -33.844 -7.199 1 97.31 301 ALA A N 1
ATOM 2216 C CA . ALA A 1 301 ? 0.147 -32.906 -7.738 1 97.31 301 ALA A CA 1
ATOM 2217 C C . ALA A 1 301 ? 1.451 -33.625 -8.078 1 97.31 301 ALA A C 1
ATOM 2219 O O . ALA A 1 301 ? 2.104 -33.281 -9.07 1 97.31 301 ALA A O 1
ATOM 2220 N N . LEU A 1 302 ? 1.844 -34.531 -7.262 1 97.19 302 LEU A N 1
ATOM 2221 C CA . LEU A 1 302 ? 3.066 -35.312 -7.488 1 97.19 302 LEU A CA 1
ATOM 2222 C C . LEU A 1 302 ? 2.988 -36.062 -8.805 1 97.19 302 LEU A C 1
ATOM 2224 O O . LEU A 1 302 ? 3.934 -36.062 -9.594 1 97.19 302 LEU A O 1
ATOM 2228 N N . ILE A 1 303 ? 1.893 -36.688 -9 1 97.62 303 ILE A N 1
ATOM 2229 C CA . ILE A 1 303 ? 1.707 -37.438 -10.234 1 97.62 303 ILE A CA 1
ATOM 2230 C C . ILE A 1 303 ? 1.642 -36.5 -11.422 1 97.62 303 ILE A C 1
ATOM 2232 O O . ILE A 1 303 ? 2.252 -36.75 -12.461 1 97.62 303 ILE A O 1
ATOM 2236 N N . GLN A 1 304 ? 0.864 -35.469 -11.227 1 97.88 304 GLN A N 1
ATOM 2237 C CA . GLN A 1 304 ? 0.688 -34.469 -12.273 1 97.88 304 GLN A CA 1
ATOM 2238 C C . GLN A 1 304 ? 2.033 -33.969 -12.773 1 97.88 304 GLN A C 1
ATOM 2240 O O . GLN A 1 304 ? 2.287 -33.938 -13.977 1 97.88 304 GLN A O 1
ATOM 2245 N N . VAL A 1 305 ? 2.9 -33.562 -11.922 1 97.94 305 VAL A N 1
ATOM 2246 C CA . VAL A 1 305 ? 4.172 -32.938 -12.281 1 97.94 305 VAL A CA 1
ATOM 2247 C C . VAL A 1 305 ? 5.137 -34.031 -12.797 1 97.94 305 VAL A C 1
ATOM 2249 O O . VAL A 1 305 ? 5.941 -33.75 -13.688 1 97.94 305 VAL A O 1
ATOM 2252 N N . SER A 1 306 ? 5.047 -35.219 -12.227 1 98 306 SER A N 1
ATOM 2253 C CA . SER A 1 306 ? 5.879 -36.344 -12.703 1 98 306 SER A CA 1
ATOM 2254 C C . SER A 1 306 ? 5.566 -36.656 -14.156 1 98 306 SER A C 1
ATOM 2256 O O . SER A 1 306 ? 6.473 -36.875 -14.969 1 98 306 SER A O 1
ATOM 2258 N N . VAL A 1 307 ? 4.328 -36.719 -14.422 1 98.25 307 VAL A N 1
ATOM 2259 C CA . VAL A 1 307 ? 3.916 -37 -15.789 1 98.25 307 VAL A CA 1
ATOM 2260 C C . VAL A 1 307 ? 4.316 -35.844 -16.703 1 98.25 307 VAL A C 1
ATOM 2262 O O . VAL A 1 307 ? 4.777 -36.062 -17.828 1 98.25 307 VAL A O 1
ATOM 2265 N N . HIS A 1 308 ? 4.078 -34.625 -16.234 1 98.56 308 HIS A N 1
ATOM 2266 C CA . HIS A 1 308 ? 4.547 -33.438 -16.969 1 98.56 308 HIS A CA 1
ATOM 2267 C C . HIS A 1 308 ? 6.012 -33.594 -17.359 1 98.56 308 HIS A C 1
ATOM 2269 O O . HIS A 1 308 ? 6.371 -33.406 -18.516 1 98.56 308 HIS A O 1
ATOM 2275 N N . LEU A 1 309 ? 6.824 -33.969 -16.375 1 98.31 309 LEU A N 1
ATOM 2276 C CA . LEU A 1 309 ? 8.258 -34.062 -16.609 1 98.31 309 LEU A CA 1
ATOM 2277 C C . LEU A 1 309 ? 8.562 -35.188 -17.609 1 98.31 309 LEU A C 1
ATOM 2279 O O . LEU A 1 309 ? 9.383 -35 -18.516 1 98.31 309 LEU A O 1
ATOM 2283 N N . ALA A 1 310 ? 7.922 -36.312 -17.438 1 98.19 310 ALA A N 1
ATOM 2284 C CA . ALA A 1 310 ? 8.133 -37.438 -18.328 1 98.19 310 ALA A CA 1
ATOM 2285 C C . ALA A 1 310 ? 7.758 -37.094 -19.766 1 98.19 310 ALA A C 1
ATOM 2287 O O . ALA A 1 310 ? 8.484 -37.438 -20.703 1 98.19 310 ALA A O 1
ATOM 2288 N N . VAL A 1 311 ? 6.691 -36.406 -19.891 1 98.25 311 VAL A N 1
ATOM 2289 C CA . VAL A 1 311 ? 6.164 -36.125 -21.219 1 98.25 311 VAL A CA 1
ATOM 2290 C C . VAL A 1 311 ? 7.027 -35.062 -21.891 1 98.25 311 VAL A C 1
ATOM 2292 O O . VAL A 1 311 ? 7.391 -35.188 -23.062 1 98.25 311 VAL A O 1
ATOM 2295 N N . ILE A 1 312 ? 7.316 -33.969 -21.172 1 98.12 312 ILE A N 1
ATOM 2296 C CA . ILE A 1 312 ? 8.07 -32.906 -21.797 1 98.12 312 ILE A CA 1
ATOM 2297 C C . ILE A 1 312 ? 9.461 -33.406 -22.188 1 98.12 312 ILE A C 1
ATOM 2299 O O . ILE A 1 312 ? 9.984 -33.062 -23.25 1 98.12 312 ILE A O 1
ATOM 2303 N N . LEU A 1 313 ? 10.125 -34.25 -21.391 1 97.56 313 LEU A N 1
ATOM 2304 C CA . LEU A 1 313 ? 11.453 -34.75 -21.703 1 97.56 313 LEU A CA 1
ATOM 2305 C C . LEU A 1 313 ? 11.367 -35.812 -22.797 1 97.56 313 LEU A C 1
ATOM 2307 O O . LEU A 1 313 ? 12.203 -35.875 -23.703 1 97.56 313 LEU A O 1
ATOM 2311 N N . GLY A 1 314 ? 10.422 -36.719 -22.703 1 97.69 314 GLY A N 1
ATOM 2312 C CA . GLY A 1 314 ? 10.273 -37.781 -23.688 1 97.69 314 GLY A CA 1
ATOM 2313 C C . GLY A 1 314 ? 9.945 -37.281 -25.078 1 97.69 314 GLY A C 1
ATOM 2314 O O . GLY A 1 314 ? 10.688 -37.531 -26.031 1 97.69 314 GLY A O 1
ATOM 2315 N N . VAL A 1 315 ? 8.852 -36.531 -25.156 1 97.62 315 VAL A N 1
ATOM 2316 C CA . VAL A 1 315 ? 8.422 -36 -26.438 1 97.62 315 VAL A CA 1
ATOM 2317 C C . VAL A 1 315 ? 9.422 -34.938 -26.922 1 97.62 315 VAL A C 1
ATOM 2319 O O . VAL A 1 315 ? 9.68 -34.844 -28.125 1 97.62 315 VAL A O 1
ATOM 2322 N N . GLY A 1 316 ? 9.93 -34.156 -26.016 1 97.06 316 GLY A N 1
ATOM 2323 C CA . GLY A 1 316 ? 10.938 -33.188 -26.375 1 97.06 316 GLY A CA 1
ATOM 2324 C C . GLY A 1 316 ? 12.172 -33.781 -27 1 97.06 316 GLY A C 1
ATOM 2325 O O . GLY A 1 316 ? 12.703 -33.25 -27.984 1 97.06 316 GLY A O 1
ATOM 2326 N N . LYS A 1 317 ? 12.609 -34.875 -26.422 1 95.44 317 LYS A N 1
ATOM 2327 C CA . LYS A 1 317 ? 13.758 -35.594 -26.984 1 95.44 317 LYS A CA 1
ATOM 2328 C C . LYS A 1 317 ? 13.43 -36.125 -28.375 1 95.44 317 LYS A C 1
ATOM 2330 O O . LYS A 1 317 ? 14.266 -36.062 -29.281 1 95.44 317 LYS A O 1
ATOM 2335 N N . LEU A 1 318 ? 12.273 -36.625 -28.5 1 96.69 318 LEU A N 1
ATOM 2336 C CA . LEU A 1 318 ? 11.836 -37.156 -29.797 1 96.69 318 LEU A CA 1
ATOM 2337 C C . LEU A 1 318 ? 11.789 -36.062 -30.859 1 96.69 318 LEU A C 1
ATOM 2339 O O . LEU A 1 318 ? 12.039 -36.312 -32.031 1 96.69 318 LEU A O 1
ATOM 2343 N N . LEU A 1 319 ? 11.492 -34.906 -30.438 1 96.12 319 LEU A N 1
ATOM 2344 C CA . LEU A 1 319 ? 11.391 -33.781 -31.359 1 96.12 319 LEU A CA 1
ATOM 2345 C C . LEU A 1 319 ? 12.734 -33.062 -31.5 1 96.12 319 LEU A C 1
ATOM 2347 O O . LEU A 1 319 ? 12.812 -31.984 -32.094 1 96.12 319 LEU A O 1
ATOM 2351 N N . ASN A 1 320 ? 13.742 -33.531 -30.906 1 94.88 320 ASN A N 1
ATOM 2352 C CA . ASN A 1 320 ? 15.133 -33.094 -31.016 1 94.88 320 ASN A CA 1
ATOM 2353 C C . ASN A 1 320 ? 15.344 -31.719 -30.375 1 94.88 320 ASN A C 1
ATOM 2355 O O . ASN A 1 320 ? 16.062 -30.875 -30.922 1 94.88 320 ASN A O 1
ATOM 2359 N N . PHE A 1 321 ? 14.641 -31.484 -29.328 1 95.38 321 PHE A N 1
ATOM 2360 C CA . PHE A 1 321 ? 14.914 -30.281 -28.531 1 95.38 321 PHE A CA 1
ATOM 2361 C C . PHE A 1 321 ? 16.172 -30.453 -27.703 1 95.38 321 PHE A C 1
ATOM 2363 O O . PHE A 1 321 ? 16.484 -31.562 -27.25 1 95.38 321 PHE A O 1
ATOM 2370 N N . ASN A 1 322 ? 16.875 -29.391 -27.531 1 94.69 322 ASN A N 1
ATOM 2371 C CA . ASN A 1 322 ? 18 -29.375 -26.609 1 94.69 322 ASN A CA 1
ATOM 2372 C C . ASN A 1 322 ? 17.547 -29.562 -25.156 1 94.69 322 ASN A C 1
ATOM 2374 O O . ASN A 1 322 ? 16.531 -29 -24.75 1 94.69 322 ASN A O 1
ATOM 2378 N N . LEU A 1 323 ? 18.25 -30.359 -24.438 1 95.5 323 LEU A N 1
ATOM 2379 C CA . LEU A 1 323 ? 17.875 -30.688 -23.062 1 95.5 323 LEU A CA 1
ATOM 2380 C C . LEU A 1 323 ? 17.828 -29.438 -22.203 1 95.5 323 LEU A C 1
ATOM 2382 O O . LEU A 1 323 ? 16.953 -29.297 -21.328 1 95.5 323 LEU A O 1
ATOM 2386 N N . LYS A 1 324 ? 18.766 -28.516 -22.469 1 95.12 324 LYS A N 1
ATOM 2387 C CA . LYS A 1 324 ? 18.797 -27.25 -21.734 1 95.12 324 LYS A CA 1
ATOM 2388 C C . LYS A 1 324 ? 17.484 -26.484 -21.922 1 95.12 324 LYS A C 1
ATOM 2390 O O . LYS A 1 324 ? 16.938 -25.953 -20.953 1 95.12 324 LYS A O 1
ATOM 2395 N N . VAL A 1 325 ? 17.109 -26.469 -23.078 1 96.31 325 VAL A N 1
ATOM 2396 C CA . VAL A 1 325 ? 15.906 -25.75 -23.453 1 96.31 325 VAL A CA 1
ATOM 2397 C C . VAL A 1 325 ? 14.688 -26.406 -22.828 1 96.31 325 VAL A C 1
ATOM 2399 O O . VAL A 1 325 ? 13.797 -25.734 -22.297 1 96.31 325 VAL A O 1
ATOM 2402 N N . LEU A 1 326 ? 14.656 -27.719 -22.812 1 97.44 326 LEU A N 1
ATOM 2403 C CA . LEU A 1 326 ? 13.531 -28.453 -22.25 1 97.44 326 LEU A CA 1
ATOM 2404 C C . LEU A 1 326 ? 13.445 -28.25 -20.734 1 97.44 326 LEU A C 1
ATOM 2406 O O . LEU A 1 326 ? 12.359 -28.062 -20.188 1 97.44 326 LEU A O 1
ATOM 2410 N N . LEU A 1 327 ? 14.531 -28.312 -20.094 1 97.44 327 LEU A N 1
ATOM 2411 C CA . LEU A 1 327 ? 14.562 -28.156 -18.641 1 97.44 327 LEU A CA 1
ATOM 2412 C C . LEU A 1 327 ? 14.141 -26.75 -18.234 1 97.44 327 LEU A C 1
ATOM 2414 O O . LEU A 1 327 ? 13.398 -26.578 -17.266 1 97.44 327 LEU A O 1
ATOM 2418 N N . LEU A 1 328 ? 14.594 -25.766 -18.969 1 96.88 328 LEU A N 1
ATOM 2419 C CA . LEU A 1 328 ? 14.227 -24.391 -18.672 1 96.88 328 LEU A CA 1
ATOM 2420 C C . LEU A 1 328 ? 12.75 -24.141 -18.953 1 96.88 328 LEU A C 1
ATOM 2422 O O . LEU A 1 328 ? 12.078 -23.438 -18.203 1 96.88 328 LEU A O 1
ATOM 2426 N N . ALA A 1 329 ? 12.297 -24.672 -20.031 1 97.88 329 ALA A N 1
ATOM 2427 C CA . ALA A 1 329 ? 10.875 -24.562 -20.359 1 97.88 329 ALA A CA 1
ATOM 2428 C C . ALA A 1 329 ? 10.016 -25.219 -19.281 1 97.88 329 ALA A C 1
ATOM 2430 O O . ALA A 1 329 ? 8.984 -24.656 -18.875 1 97.88 329 ALA A O 1
ATOM 2431 N N . SER A 1 330 ? 10.43 -26.359 -18.875 1 98.25 330 SER A N 1
ATOM 2432 C CA . SER A 1 330 ? 9.727 -27.062 -17.812 1 98.25 330 SER A CA 1
ATOM 2433 C C . SER A 1 330 ? 9.742 -26.281 -16.5 1 98.25 330 SER A C 1
ATOM 2435 O O . SER A 1 330 ? 8.734 -26.219 -15.797 1 98.25 330 SER A O 1
ATOM 2437 N N . ASN A 1 331 ? 10.883 -25.719 -16.188 1 96.88 331 ASN A N 1
ATOM 2438 C CA . ASN A 1 331 ? 11 -24.875 -15.008 1 96.88 331 ASN A CA 1
ATOM 2439 C C . ASN A 1 331 ? 10.062 -23.672 -15.086 1 96.88 331 ASN A C 1
ATOM 2441 O O . ASN A 1 331 ? 9.43 -23.297 -14.102 1 96.88 331 ASN A O 1
ATOM 2445 N N . ALA A 1 332 ? 10.008 -23.062 -16.234 1 96.88 332 ALA A N 1
ATOM 2446 C CA . ALA A 1 332 ? 9.125 -21.906 -16.453 1 96.88 332 ALA A CA 1
ATOM 2447 C C . ALA A 1 332 ? 7.66 -22.312 -16.297 1 96.88 332 ALA A C 1
ATOM 2449 O O . ALA A 1 332 ? 6.848 -21.516 -15.805 1 96.88 332 ALA A O 1
ATOM 2450 N N . ASN A 1 333 ? 7.285 -23.484 -16.703 1 98 333 ASN A N 1
ATOM 2451 C CA . ASN A 1 333 ? 5.922 -23.984 -16.547 1 98 333 ASN A CA 1
ATOM 2452 C C . ASN A 1 333 ? 5.562 -24.141 -15.062 1 98 333 ASN A C 1
ATOM 2454 O O . ASN A 1 333 ? 4.562 -23.594 -14.602 1 98 333 ASN A O 1
ATOM 2458 N N . VAL A 1 334 ? 6.391 -24.828 -14.367 1 96.62 334 VAL A N 1
ATOM 2459 C CA . VAL A 1 334 ? 6.051 -25.25 -13.016 1 96.62 334 VAL A CA 1
ATOM 2460 C C . VAL A 1 334 ? 6.387 -24.156 -12.023 1 96.62 334 VAL A C 1
ATOM 2462 O O . VAL A 1 334 ? 5.652 -23.938 -11.055 1 96.62 334 VAL A O 1
ATOM 2465 N N . GLY A 1 335 ? 7.43 -23.516 -12.289 1 91.94 335 GLY A N 1
ATOM 2466 C CA . GLY A 1 335 ? 7.902 -22.516 -11.336 1 91.94 335 GLY A CA 1
ATOM 2467 C C . GLY A 1 335 ? 7.629 -21.094 -11.781 1 91.94 335 GLY A C 1
ATOM 2468 O O . GLY A 1 335 ? 7.512 -20.188 -10.945 1 91.94 335 GLY A O 1
ATOM 2469 N N . GLY A 1 336 ? 7.742 -20.859 -13.07 1 93.44 336 GLY A N 1
ATOM 2470 C CA . GLY A 1 336 ? 7.504 -19.516 -13.578 1 93.44 336 GLY A CA 1
ATOM 2471 C C . GLY A 1 336 ? 8.773 -18.797 -13.984 1 93.44 336 GLY A C 1
ATOM 2472 O O . GLY A 1 336 ? 9.836 -19.406 -14.094 1 93.44 336 GLY A O 1
ATOM 2473 N N . PRO A 1 337 ? 8.664 -17.484 -14.227 1 92.5 337 PRO A N 1
ATOM 2474 C CA . PRO A 1 337 ? 9.773 -16.719 -14.797 1 92.5 337 PRO A CA 1
ATOM 2475 C C . PRO A 1 337 ? 10.961 -16.578 -13.844 1 92.5 337 PRO A C 1
ATOM 2477 O O . PRO A 1 337 ? 12.109 -16.734 -14.258 1 92.5 337 PRO A O 1
ATOM 2480 N N . THR A 1 338 ? 10.734 -16.391 -12.594 1 86.75 338 THR A N 1
ATOM 2481 C CA . THR A 1 338 ? 11.797 -16.125 -11.633 1 86.75 338 THR A CA 1
ATOM 2482 C C . THR A 1 338 ? 12.641 -17.375 -11.391 1 86.75 338 THR A C 1
ATOM 2484 O O . THR A 1 338 ? 13.867 -17.312 -11.344 1 86.75 338 THR A O 1
ATOM 2487 N N . THR A 1 339 ? 11.977 -18.469 -11.25 1 90.75 339 THR A N 1
ATOM 2488 C CA . THR A 1 339 ? 12.695 -19.703 -11 1 90.75 339 THR A CA 1
ATOM 2489 C C . THR A 1 339 ? 13.453 -20.156 -12.242 1 90.75 339 THR A C 1
ATOM 2491 O O . THR A 1 339 ? 14.562 -20.688 -12.148 1 90.75 339 THR A O 1
ATOM 2494 N N . ALA A 1 340 ? 12.859 -19.938 -13.383 1 94.62 340 ALA A N 1
ATOM 2495 C CA . ALA A 1 340 ? 13.539 -20.25 -14.633 1 94.62 340 ALA A CA 1
ATOM 2496 C C . ALA A 1 340 ? 14.773 -19.375 -14.828 1 94.62 340 ALA A C 1
ATOM 2498 O O . ALA A 1 340 ? 15.828 -19.859 -15.242 1 94.62 340 ALA A O 1
ATOM 2499 N N . CYS A 1 341 ? 14.648 -18.125 -14.57 1 91.88 341 CYS A N 1
ATOM 2500 C CA . CYS A 1 341 ? 15.781 -17.203 -14.617 1 91.88 341 CYS A CA 1
ATOM 2501 C C . CYS A 1 341 ? 16.875 -17.641 -13.656 1 91.88 341 CYS A C 1
ATOM 2503 O O . CYS A 1 341 ? 18.062 -17.641 -14.016 1 91.88 341 CYS A O 1
ATOM 2505 N N . GLY A 1 342 ? 16.484 -18 -12.484 1 90.12 342 GLY A N 1
ATOM 2506 C CA . GLY A 1 342 ? 17.453 -18.469 -11.5 1 90.12 342 GLY A CA 1
ATOM 2507 C C . GLY A 1 342 ? 18.25 -19.672 -11.961 1 90.12 342 GLY A C 1
ATOM 2508 O O . GLY A 1 342 ? 19.469 -19.719 -11.789 1 90.12 342 GLY A O 1
ATOM 2509 N N . MET A 1 343 ? 17.562 -20.562 -12.539 1 93.25 343 MET A N 1
ATOM 2510 C CA . MET A 1 343 ? 18.234 -21.781 -13.023 1 93.25 343 MET A CA 1
ATOM 2511 C C . MET A 1 343 ? 19.219 -21.453 -14.148 1 93.25 343 MET A C 1
ATOM 2513 O O . MET A 1 343 ? 20.344 -21.922 -14.141 1 93.25 343 MET A O 1
ATOM 2517 N N . ALA A 1 344 ? 18.766 -20.656 -15.109 1 93.75 344 ALA A N 1
ATOM 2518 C CA . ALA A 1 344 ? 19.625 -20.281 -16.219 1 93.75 344 ALA A CA 1
ATOM 2519 C C . ALA A 1 344 ? 20.875 -19.547 -15.719 1 93.75 344 ALA A C 1
ATOM 2521 O O . ALA A 1 344 ? 21.984 -19.797 -16.219 1 93.75 344 ALA A O 1
ATOM 2522 N N . THR A 1 345 ? 20.672 -18.719 -14.797 1 89.62 345 THR A N 1
ATOM 2523 C CA . THR A 1 345 ? 21.766 -17.953 -14.234 1 89.62 345 THR A CA 1
ATOM 2524 C C . THR A 1 345 ? 22.734 -18.859 -13.469 1 89.62 345 THR A C 1
ATOM 2526 O O . THR A 1 345 ? 23.953 -18.781 -13.641 1 89.62 345 THR A O 1
ATOM 2529 N N . THR A 1 346 ? 22.234 -19.703 -12.625 1 89.94 346 THR A N 1
ATOM 2530 C CA . THR A 1 346 ? 23.031 -20.609 -11.812 1 89.94 346 THR A CA 1
ATOM 2531 C C . THR A 1 346 ? 23.828 -21.562 -12.688 1 89.94 346 THR A C 1
ATOM 2533 O O . THR A 1 346 ? 24.984 -21.859 -12.391 1 89.94 346 THR A O 1
ATOM 2536 N N . LYS A 1 347 ? 23.266 -21.984 -13.766 1 93.88 347 LYS A N 1
ATOM 2537 C CA . LYS A 1 347 ? 23.906 -22.953 -14.656 1 93.88 347 LYS A CA 1
ATOM 2538 C C . LYS A 1 347 ? 24.828 -22.266 -15.656 1 93.88 347 LYS A C 1
ATOM 2540 O O . LYS A 1 347 ? 25.531 -22.922 -16.422 1 93.88 347 LYS A O 1
ATOM 2545 N N . GLY A 1 348 ? 24.75 -20.922 -15.656 1 90.88 348 GLY A N 1
ATOM 2546 C CA . GLY A 1 348 ? 25.594 -20.156 -16.562 1 90.88 348 GLY A CA 1
ATOM 2547 C C . GLY A 1 348 ? 25.094 -20.188 -18 1 90.88 348 GLY A C 1
ATOM 2548 O O . GLY A 1 348 ? 25.891 -20.125 -18.938 1 90.88 348 GLY A O 1
ATOM 2549 N N . TRP A 1 349 ? 23.859 -20.453 -18.203 1 94.06 349 TRP A N 1
ATOM 2550 C CA . TRP A 1 349 ? 23.25 -20.406 -19.531 1 94.06 349 TRP A CA 1
ATOM 2551 C C . TRP A 1 349 ? 22.781 -19 -19.875 1 94.06 349 TRP A C 1
ATOM 2553 O O . TRP A 1 349 ? 21.578 -18.766 -20.031 1 94.06 349 TRP A O 1
ATOM 2563 N N . THR A 1 350 ? 23.672 -18.094 -20.094 1 91.81 350 THR A N 1
ATOM 2564 C CA . THR A 1 350 ? 23.438 -16.656 -20.156 1 91.81 350 THR A CA 1
ATOM 2565 C C . THR A 1 350 ? 22.531 -16.281 -21.328 1 91.81 350 THR A C 1
ATOM 2567 O O . THR A 1 350 ? 21.688 -15.398 -21.203 1 91.81 350 THR A O 1
ATOM 2570 N N . SER A 1 351 ? 22.672 -16.938 -22.391 1 91.56 351 SER A N 1
ATOM 2571 C CA . SER A 1 351 ? 21.891 -16.609 -23.594 1 91.56 351 SER A CA 1
ATOM 2572 C C . SER A 1 351 ? 20.422 -16.984 -23.422 1 91.56 351 SER A C 1
ATOM 2574 O O . SER A 1 351 ? 19.562 -16.484 -24.141 1 91.56 351 SER A O 1
ATOM 2576 N N . LEU A 1 352 ? 20.141 -17.812 -22.406 1 93.94 352 LEU A N 1
ATOM 2577 C CA . LEU A 1 352 ? 18.781 -18.344 -22.25 1 93.94 352 LEU A CA 1
ATOM 2578 C C . LEU A 1 352 ? 18.062 -17.656 -21.094 1 93.94 352 LEU A C 1
ATOM 2580 O O . LEU A 1 352 ? 16.906 -17.953 -20.812 1 93.94 352 LEU A O 1
ATOM 2584 N N . ILE A 1 353 ? 18.734 -16.719 -20.469 1 92.44 353 ILE A N 1
ATOM 2585 C CA . ILE A 1 353 ? 18.188 -16.047 -19.297 1 92.44 353 ILE A CA 1
ATOM 2586 C C . ILE A 1 353 ? 16.938 -15.258 -19.703 1 92.44 353 ILE A C 1
ATOM 2588 O O . ILE A 1 353 ? 15.844 -15.5 -19.172 1 92.44 353 ILE A O 1
ATOM 2592 N N . VAL A 1 354 ? 17.047 -14.414 -20.688 1 91.12 354 VAL A N 1
ATOM 2593 C CA . VAL A 1 354 ? 15.961 -13.539 -21.094 1 91.12 354 VAL A CA 1
ATOM 2594 C C . VAL A 1 354 ? 14.828 -14.375 -21.703 1 91.12 354 VAL A C 1
ATOM 2596 O O . VAL A 1 354 ? 13.672 -14.242 -21.297 1 91.12 354 VAL A O 1
ATOM 2599 N N . PRO A 1 355 ? 15.117 -15.289 -22.531 1 93.38 355 PRO A N 1
ATOM 2600 C CA . PRO A 1 355 ? 14.039 -16.125 -23.078 1 93.38 355 PRO A CA 1
ATOM 2601 C C . PRO A 1 355 ? 13.297 -16.922 -22 1 93.38 355 PRO A C 1
ATOM 2603 O O . PRO A 1 355 ? 12.086 -17.094 -22.094 1 93.38 355 PRO A O 1
ATOM 2606 N N . SER A 1 356 ? 13.992 -17.391 -21.078 1 95 356 SER A N 1
ATOM 2607 C CA . SER A 1 356 ? 13.359 -18.172 -20.016 1 95 356 SER A CA 1
ATOM 2608 C C . SER A 1 356 ? 12.391 -17.328 -19.203 1 95 356 SER A C 1
ATOM 2610 O O . SER A 1 356 ? 11.312 -17.797 -18.828 1 95 356 SER A O 1
ATOM 2612 N N . ILE A 1 357 ? 12.758 -16.125 -18.969 1 93.06 357 ILE A N 1
ATOM 2613 C CA . ILE A 1 357 ? 11.867 -15.203 -18.266 1 93.06 357 ILE A CA 1
ATOM 2614 C C . ILE A 1 357 ? 10.617 -14.953 -19.094 1 93.06 357 ILE A C 1
ATOM 2616 O O . ILE A 1 357 ? 9.5 -15.008 -18.578 1 93.06 357 ILE A O 1
ATOM 2620 N N . LEU A 1 358 ? 10.812 -14.773 -20.328 1 93.62 358 LEU A N 1
ATOM 2621 C CA . LEU A 1 358 ? 9.734 -14.375 -21.219 1 93.62 358 LEU A CA 1
ATOM 2622 C C . LEU A 1 358 ? 8.719 -15.508 -21.375 1 93.62 358 LEU A C 1
ATOM 2624 O O . LEU A 1 358 ? 7.512 -15.266 -21.375 1 93.62 358 LEU A O 1
ATOM 2628 N N . ILE A 1 359 ? 9.133 -16.672 -21.484 1 96.19 359 ILE A N 1
ATOM 2629 C CA . ILE A 1 359 ? 8.18 -17.766 -21.641 1 96.19 359 ILE A CA 1
ATOM 2630 C C . ILE A 1 359 ? 7.422 -17.969 -20.328 1 96.19 359 ILE A C 1
ATOM 2632 O O . ILE A 1 359 ? 6.254 -18.375 -20.344 1 96.19 359 ILE A O 1
ATOM 2636 N N . GLY A 1 360 ? 8.086 -17.781 -19.25 1 95.62 360 GLY A N 1
ATOM 2637 C CA . GLY A 1 360 ? 7.375 -17.797 -17.969 1 95.62 360 GLY A CA 1
ATOM 2638 C C . GLY A 1 360 ? 6.262 -16.766 -17.906 1 95.62 360 GLY A C 1
ATOM 2639 O O . GLY A 1 360 ? 5.16 -17.062 -17.438 1 95.62 360 GLY A O 1
ATOM 2640 N N . ILE A 1 361 ? 6.609 -15.594 -18.328 1 93.12 361 ILE A N 1
ATOM 2641 C CA . ILE A 1 361 ? 5.617 -14.523 -18.375 1 93.12 361 ILE A CA 1
ATOM 2642 C C . ILE A 1 361 ? 4.465 -14.93 -19.297 1 93.12 361 ILE A C 1
ATOM 2644 O O . ILE A 1 361 ? 3.299 -14.664 -18.984 1 93.12 361 ILE A O 1
ATOM 2648 N N . PHE A 1 362 ? 4.758 -15.516 -20.328 1 95.38 362 PHE A N 1
ATOM 2649 C CA . PHE A 1 362 ? 3.738 -16.031 -21.25 1 95.38 362 PHE A CA 1
ATOM 2650 C C . PHE A 1 362 ? 2.824 -17.016 -20.531 1 95.38 362 PHE A C 1
ATOM 2652 O O . PHE A 1 362 ? 1.603 -16.969 -20.703 1 95.38 362 PHE A O 1
ATOM 2659 N N . GLY A 1 363 ? 3.375 -17.891 -19.828 1 96.62 363 GLY A N 1
ATOM 2660 C CA . GLY A 1 363 ? 2.596 -18.844 -19.062 1 96.62 363 GLY A CA 1
ATOM 2661 C C . GLY A 1 363 ? 1.609 -18.188 -18.109 1 96.62 363 GLY A C 1
ATOM 2662 O O . GLY A 1 363 ? 0.441 -18.578 -18.062 1 96.62 363 GLY A O 1
ATOM 2663 N N . ILE A 1 364 ? 2.102 -17.219 -17.453 1 93.88 364 ILE A N 1
ATOM 2664 C CA . ILE A 1 364 ? 1.249 -16.5 -16.516 1 93.88 364 ILE A CA 1
ATOM 2665 C C . ILE A 1 364 ? 0.078 -15.867 -17.266 1 93.88 364 ILE A C 1
ATOM 2667 O O . ILE A 1 364 ? -1.037 -15.797 -16.75 1 93.88 364 ILE A O 1
ATOM 2671 N N . SER A 1 365 ? 0.3 -15.438 -18.438 1 93.5 365 SER A N 1
ATOM 2672 C CA . SER A 1 365 ? -0.698 -14.727 -19.219 1 93.5 365 SER A CA 1
ATOM 2673 C C . SER A 1 365 ? -1.812 -15.656 -19.688 1 93.5 365 SER A C 1
ATOM 2675 O O . SER A 1 365 ? -2.957 -15.234 -19.844 1 93.5 365 SER A O 1
ATOM 2677 N N . ILE A 1 366 ? -1.551 -16.938 -19.781 1 95.56 366 ILE A N 1
ATOM 2678 C CA . ILE A 1 366 ? -2.539 -17.781 -20.453 1 95.56 366 ILE A CA 1
ATOM 2679 C C . ILE A 1 366 ? -3.094 -18.797 -19.453 1 95.56 366 ILE A C 1
ATOM 2681 O O . ILE A 1 366 ? -4.121 -19.438 -19.719 1 95.56 366 ILE A O 1
ATOM 2685 N N . ALA A 1 367 ? -2.451 -19.016 -18.422 1 97.44 367 ALA A N 1
ATOM 2686 C CA . ALA A 1 367 ? -2.711 -20.141 -17.547 1 97.44 367 ALA A CA 1
ATOM 2687 C C . ALA A 1 367 ? -4.109 -20.062 -16.953 1 97.44 367 ALA A C 1
ATOM 2689 O O . ALA A 1 367 ? -4.797 -21.078 -16.812 1 97.44 367 ALA A O 1
ATOM 2690 N N . THR A 1 368 ? -4.488 -18.859 -16.547 1 96.06 368 THR A N 1
ATOM 2691 C CA . THR A 1 368 ? -5.797 -18.688 -15.922 1 96.06 368 THR A CA 1
ATOM 2692 C C . THR A 1 368 ? -6.91 -19.109 -16.875 1 96.06 368 THR A C 1
ATOM 2694 O O . THR A 1 368 ? -7.836 -19.828 -16.469 1 96.06 368 THR A O 1
ATOM 2697 N N . PHE A 1 369 ? -6.816 -18.781 -18.094 1 96.12 369 PHE A N 1
ATOM 2698 C CA . PHE A 1 369 ? -7.824 -19.125 -19.094 1 96.12 369 PHE A CA 1
ATOM 2699 C C . PHE A 1 369 ? -7.848 -20.625 -19.359 1 96.12 369 PHE A C 1
ATOM 2701 O O . PHE A 1 369 ? -8.922 -21.219 -19.438 1 96.12 369 PHE A O 1
ATOM 2708 N N . LEU A 1 370 ? -6.711 -21.188 -19.5 1 97.12 370 LEU A N 1
ATOM 2709 C CA . LEU A 1 370 ? -6.609 -22.625 -19.734 1 97.12 370 LEU A CA 1
ATOM 2710 C C . LEU A 1 370 ? -7.16 -23.406 -18.547 1 97.12 370 LEU A C 1
ATOM 2712 O O . LEU A 1 370 ? -7.848 -24.422 -18.734 1 97.12 370 LEU A O 1
ATOM 2716 N N . GLY A 1 371 ? -6.812 -22.938 -17.391 1 97.25 371 GLY A N 1
ATOM 2717 C CA . GLY A 1 371 ? -7.301 -23.609 -16.203 1 97.25 371 GLY A CA 1
ATOM 2718 C C . GLY A 1 371 ? -8.812 -23.594 -16.078 1 97.25 371 GLY A C 1
ATOM 2719 O O . GLY A 1 371 ? -9.43 -24.641 -15.867 1 97.25 371 GLY A O 1
ATOM 2720 N N . ILE A 1 372 ? -9.398 -22.453 -16.234 1 96 372 ILE A N 1
ATOM 2721 C CA . ILE A 1 372 ? -10.844 -22.312 -16.125 1 96 372 ILE A CA 1
ATOM 2722 C C . ILE A 1 372 ? -11.516 -23.078 -17.266 1 96 372 ILE A C 1
ATOM 2724 O O . ILE A 1 372 ? -12.453 -23.844 -17.031 1 96 372 ILE A O 1
ATOM 2728 N N . GLY A 1 373 ? -11.086 -22.891 -18.469 1 96.44 373 GLY A N 1
ATOM 2729 C CA . GLY A 1 373 ? -11.664 -23.547 -19.625 1 96.44 373 GLY A CA 1
ATOM 2730 C C . GLY A 1 373 ? -11.594 -25.062 -19.547 1 96.44 373 GLY A C 1
ATOM 2731 O O . GLY A 1 373 ? -12.602 -25.75 -19.719 1 96.44 373 GLY A O 1
ATOM 2732 N N . PHE A 1 374 ? -10.422 -25.594 -19.281 1 97.25 374 PHE A N 1
ATOM 2733 C CA . PHE A 1 374 ? -10.234 -27.031 -19.203 1 97.25 374 PHE A CA 1
ATOM 2734 C C . PHE A 1 374 ? -11.008 -27.625 -18.031 1 97.25 374 PHE A C 1
ATOM 2736 O O . PHE A 1 374 ? -11.547 -28.734 -18.141 1 97.25 374 PHE A O 1
ATOM 2743 N N . GLY A 1 375 ? -11.008 -26.938 -16.938 1 96.25 375 GLY A N 1
ATOM 2744 C CA . GLY A 1 375 ? -11.773 -27.375 -15.789 1 96.25 375 GLY A CA 1
ATOM 2745 C C . GLY A 1 375 ? -13.25 -27.531 -16.078 1 96.25 375 GLY A C 1
ATOM 2746 O O . GLY A 1 375 ? -13.844 -28.578 -15.812 1 96.25 375 GLY A O 1
ATOM 2747 N N . LEU A 1 376 ? -13.844 -26.547 -16.703 1 95.25 376 LEU A N 1
ATOM 2748 C CA . LEU A 1 376 ? -15.281 -26.5 -16.938 1 95.25 376 LEU A CA 1
ATOM 2749 C C . LEU A 1 376 ? -15.688 -27.453 -18.062 1 95.25 376 LEU A C 1
ATOM 2751 O O . LEU A 1 376 ? -16.781 -28.016 -18.047 1 95.25 376 LEU A O 1
ATOM 2755 N N . THR A 1 377 ? -14.758 -27.672 -19 1 96.12 377 THR A N 1
ATOM 2756 C CA . THR A 1 377 ? -15.164 -28.406 -20.188 1 96.12 377 THR A CA 1
ATOM 2757 C C . THR A 1 377 ? -14.734 -29.875 -20.078 1 96.12 377 THR A C 1
ATOM 2759 O O . THR A 1 377 ? -15.398 -30.766 -20.625 1 96.12 377 THR A O 1
ATOM 2762 N N . VAL A 1 378 ? -13.656 -30.172 -19.391 1 96.19 378 VAL A N 1
ATOM 2763 C CA . VAL A 1 378 ? -13.117 -31.516 -19.422 1 96.19 378 VAL A CA 1
ATOM 2764 C C . VAL A 1 378 ? -13.172 -32.125 -18.031 1 96.19 378 VAL A C 1
ATOM 2766 O O . VAL A 1 378 ? -13.875 -33.125 -17.797 1 96.19 378 VAL A O 1
ATOM 2769 N N . LEU A 1 379 ? -12.609 -31.547 -17.078 1 95.81 379 LEU A N 1
ATOM 2770 C CA . LEU A 1 379 ? -12.438 -32.156 -15.758 1 95.81 379 LEU A CA 1
ATOM 2771 C C . LEU A 1 379 ? -13.781 -32.312 -15.055 1 95.81 379 LEU A C 1
ATOM 2773 O O . LEU A 1 379 ? -14.031 -33.344 -14.398 1 95.81 379 LEU A O 1
ATOM 2777 N N . LYS A 1 380 ? -14.562 -31.297 -15.188 1 94.81 380 LYS A N 1
ATOM 2778 C CA . LYS A 1 380 ? -15.883 -31.328 -14.555 1 94.81 380 LYS A CA 1
ATOM 2779 C C . LYS A 1 380 ? -16.703 -32.5 -15.07 1 94.81 380 LYS A C 1
ATOM 2781 O O . LYS A 1 380 ? -17.531 -33.062 -14.336 1 94.81 380 LYS A O 1
ATOM 2786 N N . ASN A 1 381 ? -16.438 -32.906 -16.266 1 93.69 381 ASN A N 1
ATOM 2787 C CA . ASN A 1 381 ? -17.234 -33.969 -16.906 1 93.69 381 ASN A CA 1
ATOM 2788 C C . ASN A 1 381 ? -16.578 -35.344 -16.797 1 93.69 381 ASN A C 1
ATOM 2790 O O . ASN A 1 381 ? -17.078 -36.312 -17.328 1 93.69 381 ASN A O 1
ATOM 2794 N N . MET A 1 382 ? -15.492 -35.406 -16.203 1 90.81 382 MET A N 1
ATOM 2795 C CA . MET A 1 382 ? -14.797 -36.656 -16 1 90.81 382 MET A CA 1
ATOM 2796 C C . MET A 1 382 ? -15.25 -37.344 -14.711 1 90.81 382 MET A C 1
ATOM 2798 O O . MET A 1 382 ? -15.422 -36.656 -13.688 1 90.81 382 MET A O 1
ATOM 2802 N N . THR B 1 1 ? -41.219 22.406 -9.758 1 20.12 1 THR B N 1
ATOM 2803 C CA . THR B 1 1 ? -40.688 21.094 -10.094 1 20.12 1 THR B CA 1
ATOM 2804 C C . THR B 1 1 ? -39.156 21.125 -10.164 1 20.12 1 THR B C 1
ATOM 2806 O O . THR B 1 1 ? -38.594 21.734 -11.07 1 20.12 1 THR B O 1
ATOM 2809 N N . LYS B 1 2 ? -38.406 21.438 -9.023 1 23.77 2 LYS B N 1
ATOM 2810 C CA . LYS B 1 2 ? -36.969 21.594 -9.047 1 23.77 2 LYS B CA 1
ATOM 2811 C C . LYS B 1 2 ? -36.312 20.5 -9.891 1 23.77 2 LYS B C 1
ATOM 2813 O O . LYS B 1 2 ? -36.531 19.312 -9.68 1 23.77 2 LYS B O 1
ATOM 2818 N N . CYS B 1 3 ? -36.125 20.688 -11.102 1 28.86 3 CYS B N 1
ATOM 2819 C CA . CYS B 1 3 ? -35.438 19.797 -12.039 1 28.86 3 CYS B CA 1
ATOM 2820 C C . CYS B 1 3 ? -34.375 18.953 -11.328 1 28.86 3 CYS B C 1
ATOM 2822 O O . CYS B 1 3 ? -33.375 19.484 -10.836 1 28.86 3 CYS B O 1
ATOM 2824 N N . GLN B 1 4 ? -34.562 17.938 -10.422 1 33.03 4 GLN B N 1
ATOM 2825 C CA . GLN B 1 4 ? -34.156 16.859 -9.531 1 33.03 4 GLN B CA 1
ATOM 2826 C C . GLN B 1 4 ? -32.844 16.234 -10 1 33.03 4 GLN B C 1
ATOM 2828 O O . GLN B 1 4 ? -32.75 15.75 -11.133 1 33.03 4 GLN B O 1
ATOM 2833 N N . ILE B 1 5 ? -31.578 16.531 -9.664 1 38.38 5 ILE B N 1
ATOM 2834 C CA . ILE B 1 5 ? -30.156 16.391 -9.953 1 38.38 5 ILE B CA 1
ATOM 2835 C C . ILE B 1 5 ? -29.875 15 -10.492 1 38.38 5 ILE B C 1
ATOM 2837 O O . ILE B 1 5 ? -30.5 14.023 -10.062 1 38.38 5 ILE B O 1
ATOM 2841 N N . ASN B 1 6 ? -28.875 14.805 -11.68 1 46.97 6 ASN B N 1
ATOM 2842 C CA . ASN B 1 6 ? -28.016 14.039 -12.57 1 46.97 6 ASN B CA 1
ATOM 2843 C C . ASN B 1 6 ? -27.188 13.016 -11.797 1 46.97 6 ASN B C 1
ATOM 2845 O O . ASN B 1 6 ? -26.516 13.359 -10.828 1 46.97 6 ASN B O 1
ATOM 2849 N N . PHE B 1 7 ? -27.484 11.836 -11.688 1 67.31 7 PHE B N 1
ATOM 2850 C CA . PHE B 1 7 ? -26.812 10.641 -11.164 1 67.31 7 PHE B CA 1
ATOM 2851 C C . PHE B 1 7 ? -25.344 10.641 -11.531 1 67.31 7 PHE B C 1
ATOM 2853 O O . PHE B 1 7 ? -24.984 10.914 -12.68 1 67.31 7 PHE B O 1
ATOM 2860 N N . PRO B 1 8 ? -24.438 10.711 -10.508 1 80.81 8 PRO B N 1
ATOM 2861 C CA . PRO B 1 8 ? -23.016 10.633 -10.812 1 80.81 8 PRO B CA 1
ATOM 2862 C C . PRO B 1 8 ? -22.688 9.516 -11.797 1 80.81 8 PRO B C 1
ATOM 2864 O O . PRO B 1 8 ? -23.406 8.523 -11.875 1 80.81 8 PRO B O 1
ATOM 2867 N N . LEU B 1 9 ? -21.797 9.859 -12.68 1 85.69 9 LEU B N 1
ATOM 2868 C CA . LEU B 1 9 ? -21.359 8.867 -13.656 1 85.69 9 LEU B CA 1
ATOM 2869 C C . LEU B 1 9 ? -21.016 7.547 -12.977 1 85.69 9 LEU B C 1
ATOM 2871 O O . LEU B 1 9 ? -21.344 6.473 -13.492 1 85.69 9 LEU B O 1
ATOM 2875 N N . ILE B 1 10 ? -20.438 7.688 -11.758 1 91.31 10 ILE B N 1
ATOM 2876 C CA . ILE B 1 10 ? -20.109 6.543 -10.914 1 91.31 10 ILE B CA 1
ATOM 2877 C C . ILE B 1 10 ? -21 6.547 -9.672 1 91.31 10 ILE B C 1
ATOM 2879 O O . ILE B 1 10 ? -20.844 7.395 -8.789 1 91.31 10 ILE B O 1
ATOM 2883 N N . PRO B 1 11 ? -21.891 5.625 -9.648 1 89.06 11 PRO B N 1
ATOM 2884 C CA . PRO B 1 11 ? -22.766 5.562 -8.477 1 89.06 11 PRO B CA 1
ATOM 2885 C C . PRO B 1 11 ? -22 5.367 -7.172 1 89.06 11 PRO B C 1
ATOM 2887 O O . PRO B 1 11 ? -20.922 4.766 -7.172 1 89.06 11 PRO B O 1
ATOM 2890 N N . PRO B 1 12 ? -22.531 5.793 -6.062 1 88.69 12 PRO B N 1
ATOM 2891 C CA . PRO B 1 12 ? -21.844 5.738 -4.77 1 88.69 12 PRO B CA 1
ATOM 2892 C C . PRO B 1 12 ? -21.516 4.312 -4.332 1 88.69 12 PRO B C 1
ATOM 2894 O O . PRO B 1 12 ? -20.547 4.094 -3.605 1 88.69 12 PRO B O 1
ATOM 2897 N N . GLN B 1 13 ? -22.266 3.389 -4.805 1 88.75 13 GLN B N 1
ATOM 2898 C CA . GLN B 1 13 ? -22.078 2.008 -4.371 1 88.75 13 GLN B CA 1
ATOM 2899 C C . GLN B 1 13 ? -21.062 1.292 -5.25 1 88.75 13 GLN B C 1
ATOM 2901 O O . GLN B 1 13 ? -20.656 0.161 -4.961 1 88.75 13 GLN B O 1
ATOM 2906 N N . ASP B 1 14 ? -20.656 1.947 -6.289 1 92.56 14 ASP B N 1
ATOM 2907 C CA . ASP B 1 14 ? -19.609 1.393 -7.141 1 92.56 14 ASP B CA 1
ATOM 2908 C C . ASP B 1 14 ? -18.219 1.644 -6.547 1 92.56 14 ASP B C 1
ATOM 2910 O O . ASP B 1 14 ? -17.547 2.609 -6.914 1 92.56 14 ASP B O 1
ATOM 2914 N N . HIS B 1 15 ? -17.766 0.694 -5.766 1 92.75 15 HIS B N 1
ATOM 2915 C CA . HIS B 1 15 ? -16.516 0.856 -5.031 1 92.75 15 HIS B CA 1
ATOM 2916 C C . HIS B 1 15 ? -15.328 0.878 -5.977 1 92.75 15 HIS B C 1
ATOM 2918 O O . HIS B 1 15 ? -14.406 1.677 -5.801 1 92.75 15 HIS B O 1
ATOM 2924 N N . TRP B 1 16 ? -15.367 0.062 -6.98 1 93.5 16 TRP B N 1
ATOM 2925 C CA . TRP B 1 16 ? -14.258 0.003 -7.93 1 93.5 16 TRP B CA 1
ATOM 2926 C C . TRP B 1 16 ? -14.094 1.332 -8.656 1 93.5 16 TRP B C 1
ATOM 2928 O O . TRP B 1 16 ? -12.977 1.829 -8.812 1 93.5 16 TRP B O 1
ATOM 2938 N N . GLY B 1 17 ? -15.211 1.822 -9.109 1 94.31 17 GLY B N 1
ATOM 2939 C CA . GLY B 1 17 ? -15.172 3.104 -9.797 1 94.31 17 GLY B CA 1
ATOM 2940 C C . GLY B 1 17 ? -14.68 4.238 -8.914 1 94.31 17 GLY B C 1
ATOM 2941 O O . GLY B 1 17 ? -13.859 5.051 -9.344 1 94.31 17 GLY B O 1
ATOM 2942 N N . THR B 1 18 ? -15.203 4.289 -7.723 1 95.25 18 THR B N 1
ATOM 2943 C CA . THR B 1 18 ? -14.828 5.348 -6.789 1 95.25 18 THR B CA 1
ATOM 2944 C C . THR B 1 18 ? -13.344 5.273 -6.453 1 95.25 18 THR B C 1
ATOM 2946 O O . THR B 1 18 ? -12.641 6.285 -6.5 1 95.25 18 THR B O 1
ATOM 2949 N N . PHE B 1 19 ? -12.859 4.09 -6.195 1 95.62 19 PHE B N 1
ATOM 2950 C CA . PHE B 1 19 ? -11.453 3.93 -5.848 1 95.62 19 PHE B CA 1
ATOM 2951 C C . PHE B 1 19 ? -10.562 4.25 -7.043 1 95.62 19 PHE B C 1
ATOM 2953 O O . PHE B 1 19 ? -9.461 4.773 -6.879 1 95.62 19 PHE B O 1
ATOM 2960 N N . THR B 1 20 ? -11.039 3.936 -8.195 1 96.19 20 THR B N 1
ATOM 2961 C CA . THR B 1 20 ? -10.281 4.273 -9.391 1 96.19 20 THR B CA 1
ATOM 2962 C C . THR B 1 20 ? -10.07 5.781 -9.492 1 96.19 20 THR B C 1
ATOM 2964 O O . THR B 1 20 ? -8.953 6.242 -9.734 1 96.19 20 THR B O 1
ATOM 2967 N N . VAL B 1 21 ? -11.086 6.527 -9.289 1 96.5 21 VAL B N 1
ATOM 2968 C CA . VAL B 1 21 ? -11 7.98 -9.375 1 96.5 21 VAL B CA 1
ATOM 2969 C C . VAL B 1 21 ? -10.102 8.516 -8.266 1 96.5 21 VAL B C 1
ATOM 2971 O O . VAL B 1 21 ? -9.266 9.391 -8.5 1 96.5 21 VAL B O 1
ATOM 2974 N N . LEU B 1 22 ? -10.289 7.98 -7.082 1 96.56 22 LEU B N 1
ATOM 2975 C CA . LEU B 1 22 ? -9.516 8.453 -5.941 1 96.56 22 LEU B CA 1
ATOM 2976 C C . LEU B 1 22 ? -8.023 8.211 -6.156 1 96.56 22 LEU B C 1
ATOM 2978 O O . LEU B 1 22 ? -7.215 9.125 -5.984 1 96.56 22 LEU B O 1
ATOM 2982 N N . PHE B 1 23 ? -7.672 7.035 -6.594 1 97.06 23 PHE B N 1
ATOM 2983 C CA . PHE B 1 23 ? -6.262 6.688 -6.73 1 97.06 23 PHE B CA 1
ATOM 2984 C C . PHE B 1 23 ? -5.656 7.344 -7.965 1 97.06 23 PHE B C 1
ATOM 2986 O O . PHE B 1 23 ? -4.477 7.699 -7.969 1 97.06 23 PHE B O 1
ATOM 2993 N N . THR B 1 24 ? -6.422 7.512 -8.992 1 97.5 24 THR B N 1
ATOM 2994 C CA . THR B 1 24 ? -5.93 8.219 -10.172 1 97.5 24 THR B CA 1
ATOM 2995 C C . THR B 1 24 ? -5.648 9.68 -9.852 1 97.5 24 THR B C 1
ATOM 2997 O O . THR B 1 24 ? -4.621 10.227 -10.258 1 97.5 24 THR B O 1
ATOM 3000 N N . THR B 1 25 ? -6.559 10.273 -9.125 1 96.75 25 THR B N 1
ATOM 3001 C CA . THR B 1 25 ? -6.379 11.664 -8.727 1 96.75 25 THR B CA 1
ATOM 3002 C C . THR B 1 25 ? -5.184 11.812 -7.797 1 96.75 25 THR B C 1
ATOM 3004 O O . THR B 1 25 ? -4.402 12.758 -7.922 1 96.75 25 THR B O 1
ATOM 3007 N N . ALA B 1 26 ? -5.09 10.906 -6.883 1 96.06 26 ALA B N 1
ATOM 3008 C CA . ALA B 1 26 ? -3.953 10.914 -5.969 1 96.06 26 ALA B CA 1
ATOM 3009 C C . ALA B 1 26 ? -2.635 10.789 -6.727 1 96.06 26 ALA B C 1
ATOM 3011 O O . ALA B 1 26 ? -1.679 11.516 -6.449 1 96.06 26 ALA B O 1
ATOM 3012 N N . ALA B 1 27 ? -2.592 9.875 -7.648 1 96.62 27 ALA B N 1
ATOM 3013 C CA . ALA B 1 27 ? -1.387 9.688 -8.453 1 96.62 27 ALA B CA 1
ATOM 3014 C C . ALA B 1 27 ? -1.072 10.945 -9.266 1 96.62 27 ALA B C 1
ATOM 3016 O O . ALA B 1 27 ? 0.095 11.305 -9.43 1 96.62 27 ALA B O 1
ATOM 3017 N N . PHE B 1 28 ? -2.068 11.547 -9.75 1 96.19 28 PHE B N 1
ATOM 3018 C CA . PHE B 1 28 ? -1.896 12.789 -10.492 1 96.19 28 PHE B CA 1
ATOM 3019 C C . PHE B 1 28 ? -1.333 13.883 -9.594 1 96.19 28 PHE B C 1
ATOM 3021 O O . PHE B 1 28 ? -0.499 14.688 -10.031 1 96.19 28 PHE B O 1
ATOM 3028 N N . GLY B 1 29 ? -1.844 13.945 -8.422 1 94.31 29 GLY B N 1
ATOM 3029 C CA . GLY B 1 29 ? -1.292 14.891 -7.473 1 94.31 29 GLY B CA 1
ATOM 3030 C C . GLY B 1 29 ? 0.183 14.672 -7.195 1 94.31 29 GLY B C 1
ATOM 3031 O O . GLY B 1 29 ? 0.965 15.625 -7.172 1 94.31 29 GLY B O 1
ATOM 3032 N N . ILE B 1 30 ? 0.548 13.461 -7 1 93.38 30 ILE B N 1
ATOM 3033 C CA . ILE B 1 30 ? 1.943 13.117 -6.75 1 93.38 30 ILE B CA 1
ATOM 3034 C C . ILE B 1 30 ? 2.789 13.477 -7.969 1 93.38 30 ILE B C 1
ATOM 3036 O O . ILE B 1 30 ? 3.881 14.031 -7.836 1 93.38 30 ILE B O 1
ATOM 3040 N N . TRP B 1 31 ? 2.297 13.156 -9.109 1 93.38 31 TRP B N 1
ATOM 3041 C CA . TRP B 1 31 ? 2.992 13.492 -10.352 1 93.38 31 TRP B CA 1
ATOM 3042 C C . TRP B 1 31 ? 3.172 15 -10.484 1 93.38 31 TRP B C 1
ATOM 3044 O O . TRP B 1 31 ? 4.227 15.469 -10.914 1 93.38 31 TRP B O 1
ATOM 3054 N N . SER B 1 32 ? 2.178 15.703 -10.172 1 91.5 32 SER B N 1
ATOM 3055 C CA . SER B 1 32 ? 2.223 17.156 -10.289 1 91.5 32 SER B CA 1
ATOM 3056 C C . SER B 1 32 ? 3.344 17.75 -9.438 1 91.5 32 SER B C 1
ATOM 3058 O O . SER B 1 32 ? 3.932 18.766 -9.789 1 91.5 32 SER B O 1
ATOM 3060 N N . ASP B 1 33 ? 3.627 17.172 -8.375 1 87.56 33 ASP B N 1
ATOM 3061 C CA . ASP B 1 33 ? 4.676 17.625 -7.477 1 87.56 33 ASP B CA 1
ATOM 3062 C C . ASP B 1 33 ? 6.047 17.547 -8.141 1 87.56 33 ASP B C 1
ATOM 3064 O O . ASP B 1 33 ? 6.992 18.219 -7.715 1 87.56 33 ASP B O 1
ATOM 3068 N N . THR B 1 34 ? 6.113 16.688 -9.148 1 85.75 34 THR B N 1
ATOM 3069 C CA . THR B 1 34 ? 7.395 16.516 -9.82 1 85.75 34 THR B CA 1
ATOM 3070 C C . THR B 1 34 ? 7.559 17.547 -10.938 1 85.75 34 THR B C 1
ATOM 3072 O O . THR B 1 34 ? 8.664 17.734 -11.461 1 85.75 34 THR B O 1
ATOM 3075 N N . THR B 1 35 ? 6.516 18.266 -11.211 1 86.38 35 THR B N 1
ATOM 3076 C CA . THR B 1 35 ? 6.57 19.281 -12.266 1 86.38 35 THR B CA 1
ATOM 3077 C C . THR B 1 35 ? 6.836 20.656 -11.672 1 86.38 35 THR B C 1
ATOM 3079 O O . THR B 1 35 ? 6.672 20.875 -10.469 1 86.38 35 THR B O 1
ATOM 3082 N N . LYS B 1 36 ? 7.215 21.594 -12.523 1 80.81 36 LYS B N 1
ATOM 3083 C CA . LYS B 1 36 ? 7.527 22.953 -12.086 1 80.81 36 LYS B CA 1
ATOM 3084 C C . LYS B 1 36 ? 6.281 23.672 -11.57 1 80.81 36 LYS B C 1
ATOM 3086 O O . LYS B 1 36 ? 6.297 24.266 -10.492 1 80.81 36 LYS B O 1
ATOM 3091 N N . ILE B 1 37 ? 5.258 23.578 -12.281 1 75.5 37 ILE B N 1
ATOM 3092 C CA . ILE B 1 37 ? 4.02 24.266 -11.93 1 75.5 37 ILE B CA 1
ATOM 3093 C C . ILE B 1 37 ? 3.367 23.578 -10.734 1 75.5 37 ILE B C 1
ATOM 3095 O O . ILE B 1 37 ? 2.887 24.234 -9.812 1 75.5 37 ILE B O 1
ATOM 3099 N N . GLY B 1 38 ? 3.365 22.344 -10.797 1 75.19 38 GLY B N 1
ATOM 3100 C CA . GLY B 1 38 ? 2.723 21.578 -9.75 1 75.19 38 GLY B CA 1
ATOM 3101 C C . GLY B 1 38 ? 3.426 21.688 -8.406 1 75.19 38 GLY B C 1
ATOM 3102 O O . GLY B 1 38 ? 2.777 21.703 -7.359 1 75.19 38 GLY B O 1
ATOM 3103 N N . SER B 1 39 ? 4.605 21.859 -8.539 1 75.12 39 SER B N 1
ATOM 3104 C CA . SER B 1 39 ? 5.375 21.938 -7.297 1 75.12 39 SER B CA 1
ATOM 3105 C C . SER B 1 39 ? 5.09 23.234 -6.555 1 75.12 39 SER B C 1
ATOM 3107 O O . SER B 1 39 ? 5.262 23.312 -5.336 1 75.12 39 SER B O 1
ATOM 3109 N N . THR B 1 40 ? 4.578 24.219 -7.242 1 73.38 40 THR B N 1
ATOM 3110 C CA . THR B 1 40 ? 4.238 25.484 -6.617 1 73.38 40 THR B CA 1
ATOM 3111 C C . THR B 1 40 ? 2.943 25.359 -5.816 1 73.38 40 THR B C 1
ATOM 3113 O O . THR B 1 40 ? 2.781 26.016 -4.785 1 73.38 40 THR B O 1
ATOM 3116 N N . VAL B 1 41 ? 2.084 24.5 -6.227 1 78.31 41 VAL B N 1
ATOM 3117 C CA . VAL B 1 41 ? 0.778 24.391 -5.582 1 78.31 41 VAL B CA 1
ATOM 3118 C C . VAL B 1 41 ? 0.764 23.188 -4.645 1 78.31 41 VAL B C 1
ATOM 3120 O O . VAL B 1 41 ? -0.11 23.078 -3.781 1 78.31 41 VAL B O 1
ATOM 3123 N N . SER B 1 42 ? 1.704 22.281 -4.73 1 85.12 42 SER B N 1
ATOM 3124 C CA . SER B 1 42 ? 1.87 21.062 -3.943 1 85.12 42 SER B CA 1
ATOM 3125 C C . SER B 1 42 ? 0.918 19.969 -4.414 1 85.12 42 SER B C 1
ATOM 3127 O O . SER B 1 42 ? -0.174 20.266 -4.906 1 85.12 42 SER B O 1
ATOM 3129 N N . GLY B 1 43 ? 1.209 18.812 -4.203 1 89.75 43 GLY B N 1
ATOM 3130 C CA . GLY B 1 43 ? 0.397 17.656 -4.555 1 89.75 43 GLY B CA 1
ATOM 3131 C C . GLY B 1 43 ? -0.877 17.547 -3.738 1 89.75 43 GLY B C 1
ATOM 3132 O O . GLY B 1 43 ? -1.913 17.109 -4.246 1 89.75 43 GLY B O 1
ATOM 3133 N N . ALA B 1 44 ? -0.838 17.984 -2.502 1 88.94 44 ALA B N 1
ATOM 3134 C CA . ALA B 1 44 ? -1.995 17.953 -1.612 1 88.94 44 ALA B CA 1
ATOM 3135 C C . ALA B 1 44 ? -3.129 18.812 -2.152 1 88.94 44 ALA B C 1
ATOM 3137 O O . ALA B 1 44 ? -4.293 18.406 -2.143 1 88.94 44 ALA B O 1
ATOM 3138 N N . ILE B 1 45 ? -2.809 19.953 -2.613 1 89.5 45 ILE B N 1
ATOM 3139 C CA . ILE B 1 45 ? -3.807 20.875 -3.158 1 89.5 45 ILE B CA 1
ATOM 3140 C C . ILE B 1 45 ? -4.371 20.297 -4.457 1 89.5 45 ILE B C 1
ATOM 3142 O O . ILE B 1 45 ? -5.586 20.328 -4.68 1 89.5 45 ILE B O 1
ATOM 3146 N N . VAL B 1 46 ? -3.463 19.797 -5.297 1 92.62 46 VAL B N 1
ATOM 3147 C CA . VAL B 1 46 ? -3.885 19.234 -6.574 1 92.62 46 VAL B CA 1
ATOM 3148 C C . VAL B 1 46 ? -4.832 18.062 -6.34 1 92.62 46 VAL B C 1
ATOM 3150 O O . VAL B 1 46 ? -5.859 17.953 -7.008 1 92.62 46 VAL B O 1
ATOM 3153 N N . SER B 1 47 ? -4.52 17.219 -5.426 1 94.25 47 SER B N 1
ATOM 3154 C CA . SER B 1 47 ? -5.375 16.078 -5.098 1 94.25 47 SER B CA 1
ATOM 3155 C C . SER B 1 47 ? -6.719 16.531 -4.543 1 94.25 47 SER B C 1
ATOM 3157 O O . SER B 1 47 ? -7.766 16.016 -4.926 1 94.25 47 SER B O 1
ATOM 3159 N N . THR B 1 48 ? -6.707 17.516 -3.68 1 92.75 48 THR B N 1
ATOM 3160 C CA . THR B 1 48 ? -7.934 18.031 -3.074 1 92.75 48 THR B CA 1
ATOM 3161 C C . THR B 1 48 ? -8.82 18.688 -4.125 1 92.75 48 THR B C 1
ATOM 3163 O O . THR B 1 48 ? -10.031 18.438 -4.168 1 92.75 48 THR B O 1
ATOM 3166 N N . LEU B 1 49 ? -8.219 19.484 -4.965 1 92.19 49 LEU B N 1
ATOM 3167 C CA . LEU B 1 49 ? -8.969 20.141 -6.027 1 92.19 49 LEU B CA 1
ATOM 3168 C C . LEU B 1 49 ? -9.492 19.125 -7.031 1 92.19 49 LEU B C 1
ATOM 3170 O O . LEU B 1 49 ? -10.586 19.281 -7.574 1 92.19 49 LEU B O 1
ATOM 3174 N N . GLY B 1 50 ? -8.648 18.172 -7.332 1 94.81 50 GLY B N 1
ATOM 3175 C CA . GLY B 1 50 ? -9.102 17.109 -8.211 1 94.81 50 GLY B CA 1
ATOM 3176 C C . GLY B 1 50 ? -10.32 16.375 -7.691 1 94.81 50 GLY B C 1
ATOM 3177 O O . GLY B 1 50 ? -11.242 16.078 -8.445 1 94.81 50 GLY B O 1
ATOM 3178 N N . GLY B 1 51 ? -10.297 16.047 -6.383 1 95.06 51 GLY B N 1
ATOM 3179 C CA . GLY B 1 51 ? -11.461 15.438 -5.77 1 95.06 51 GLY B CA 1
ATOM 3180 C C . GLY B 1 51 ? -12.688 16.328 -5.812 1 95.06 51 GLY B C 1
ATOM 3181 O O . GLY B 1 51 ? -13.797 15.859 -6.102 1 95.06 51 GLY B O 1
ATOM 3182 N N . LEU B 1 52 ? -12.484 17.547 -5.531 1 92.69 52 LEU B N 1
ATOM 3183 C CA . LEU B 1 52 ? -13.555 18.547 -5.566 1 92.69 52 LEU B CA 1
ATOM 3184 C C . LEU B 1 52 ? -14.172 18.625 -6.961 1 92.69 52 LEU B C 1
ATOM 3186 O O . LEU B 1 52 ? -15.391 18.672 -7.105 1 92.69 52 LEU B O 1
ATOM 3190 N N . ALA B 1 53 ? -13.297 18.703 -7.938 1 93.94 53 ALA B N 1
ATOM 3191 C CA . ALA B 1 53 ? -13.758 18.797 -9.32 1 93.94 53 ALA B CA 1
ATOM 3192 C C . ALA B 1 53 ? -14.516 17.531 -9.727 1 93.94 53 ALA B C 1
ATOM 3194 O O . ALA B 1 53 ? -15.57 17.609 -10.367 1 93.94 53 ALA B O 1
ATOM 3195 N N . ALA B 1 54 ? -14.023 16.406 -9.344 1 94.81 54 ALA B N 1
ATOM 3196 C CA . ALA B 1 54 ? -14.641 15.133 -9.734 1 94.81 54 ALA B CA 1
ATOM 3197 C C . ALA B 1 54 ? -16.047 15.008 -9.156 1 94.81 54 ALA B C 1
ATOM 3199 O O . ALA B 1 54 ? -16.969 14.523 -9.828 1 94.81 54 ALA B O 1
ATOM 3200 N N . SER B 1 55 ? -16.188 15.398 -7.938 1 93.19 55 SER B N 1
ATOM 3201 C CA . SER B 1 55 ? -17.484 15.266 -7.281 1 93.19 55 SER B CA 1
ATOM 3202 C C . SER B 1 55 ? -18.453 16.344 -7.758 1 93.19 55 SER B C 1
ATOM 3204 O O . SER B 1 55 ? -19.641 16.062 -7.973 1 93.19 55 SER B O 1
ATOM 3206 N N . ASN B 1 56 ? -18.016 17.531 -7.984 1 91.19 56 ASN B N 1
ATOM 3207 C CA . ASN B 1 56 ? -18.891 18.641 -8.344 1 91.19 56 ASN B CA 1
ATOM 3208 C C . ASN B 1 56 ? -19.219 18.641 -9.828 1 91.19 56 ASN B C 1
ATOM 3210 O O . ASN B 1 56 ? -20.219 19.234 -10.25 1 91.19 56 ASN B O 1
ATOM 3214 N N . LEU B 1 57 ? -18.422 17.953 -10.641 1 93.12 57 LEU B N 1
ATOM 3215 C CA . LEU B 1 57 ? -18.719 17.781 -12.055 1 93.12 57 LEU B CA 1
ATOM 3216 C C . LEU B 1 57 ? -19.594 16.562 -12.281 1 93.12 57 LEU B C 1
ATOM 3218 O O . LEU B 1 57 ? -19.969 16.25 -13.414 1 93.12 57 LEU B O 1
ATOM 3222 N N . GLY B 1 58 ? -19.859 15.859 -11.258 1 91.69 58 GLY B N 1
ATOM 3223 C CA . GLY B 1 58 ? -20.781 14.734 -11.336 1 91.69 58 GLY B CA 1
ATOM 3224 C C . GLY B 1 58 ? -20.094 13.438 -11.742 1 91.69 58 GLY B C 1
ATOM 3225 O O . GLY B 1 58 ? -20.766 12.492 -12.164 1 91.69 58 GLY B O 1
ATOM 3226 N N . ILE B 1 59 ? -18.828 13.367 -11.656 1 93.62 59 ILE B N 1
ATOM 3227 C CA . ILE B 1 59 ? -18.109 12.133 -11.984 1 93.62 59 ILE B CA 1
ATOM 3228 C C . ILE B 1 59 ? -18.297 11.117 -10.859 1 93.62 59 ILE B C 1
ATOM 3230 O O . ILE B 1 59 ? -18.625 9.961 -11.109 1 93.62 59 ILE B O 1
ATOM 3234 N N . ILE B 1 60 ? -18.047 11.547 -9.625 1 94.19 60 ILE B N 1
ATOM 3235 C CA . ILE B 1 60 ? -18.297 10.711 -8.453 1 94.19 60 ILE B CA 1
ATOM 3236 C C . ILE B 1 60 ? -19.219 11.453 -7.484 1 94.19 60 ILE B C 1
ATOM 3238 O O . ILE B 1 60 ? -19.422 12.664 -7.609 1 94.19 60 ILE B O 1
ATOM 3242 N N . SER B 1 61 ? -19.812 10.664 -6.512 1 91.69 61 SER B N 1
ATOM 3243 C CA . SER B 1 61 ? -20.719 11.234 -5.531 1 91.69 61 SER B CA 1
ATOM 3244 C C . SER B 1 61 ? -19.969 11.984 -4.441 1 91.69 61 SER B C 1
ATOM 3246 O O . SER B 1 61 ? -18.781 11.719 -4.203 1 91.69 61 SER B O 1
ATOM 3248 N N . ASN B 1 62 ? -20.641 12.898 -3.818 1 90.69 62 ASN B N 1
ATOM 3249 C CA . ASN B 1 62 ? -20.062 13.625 -2.695 1 90.69 62 ASN B CA 1
ATOM 3250 C C . ASN B 1 62 ? -20.078 12.789 -1.42 1 90.69 62 ASN B C 1
ATOM 3252 O O . ASN B 1 62 ? -19.375 13.102 -0.457 1 90.69 62 ASN B O 1
ATOM 3256 N N . GLU B 1 63 ? -20.891 11.758 -1.531 1 89.06 63 GLU B N 1
ATOM 3257 C CA . GLU B 1 63 ? -20.906 10.797 -0.431 1 89.06 63 GLU B CA 1
ATOM 3258 C C . GLU B 1 63 ? -20.828 9.367 -0.947 1 89.06 63 GLU B C 1
ATOM 3260 O O . GLU B 1 63 ? -21.547 8.984 -1.869 1 89.06 63 GLU B O 1
ATOM 3265 N N . ALA B 1 64 ? -19.844 8.711 -0.508 1 92.19 64 ALA B N 1
ATOM 3266 C CA . ALA B 1 64 ? -19.672 7.312 -0.896 1 92.19 64 ALA B CA 1
ATOM 3267 C C . ALA B 1 64 ? -19.109 6.492 0.252 1 92.19 64 ALA B C 1
ATOM 3269 O O . ALA B 1 64 ? -18.25 6.973 1.005 1 92.19 64 ALA B O 1
ATOM 3270 N N . PRO B 1 65 ? -19.562 5.277 0.392 1 91.25 65 PRO B N 1
ATOM 3271 C CA . PRO B 1 65 ? -19.016 4.398 1.43 1 91.25 65 PRO B CA 1
ATOM 3272 C C . PRO B 1 65 ? -17.5 4.246 1.345 1 91.25 65 PRO B C 1
ATOM 3274 O O . PRO B 1 65 ? -16.844 4.062 2.367 1 91.25 65 PRO B O 1
ATOM 3277 N N . ALA B 1 66 ? -17 4.34 0.226 1 91.38 66 ALA B N 1
ATOM 3278 C CA . ALA B 1 66 ? -15.555 4.219 0.015 1 91.38 66 ALA B CA 1
ATOM 3279 C C . ALA B 1 66 ? -14.797 5.293 0.791 1 91.38 66 ALA B C 1
ATOM 3281 O O . ALA B 1 66 ? -13.664 5.07 1.223 1 91.38 66 ALA B O 1
ATOM 3282 N N . TYR B 1 67 ? -15.398 6.461 0.949 1 92.88 67 TYR B N 1
ATOM 3283 C CA . TYR B 1 67 ? -14.75 7.551 1.671 1 92.88 67 TYR B CA 1
ATOM 3284 C C . TYR B 1 67 ? -14.562 7.191 3.141 1 92.88 67 TYR B C 1
ATOM 3286 O O . TYR B 1 67 ? -13.555 7.559 3.748 1 92.88 67 TYR B O 1
ATOM 3294 N N . SER B 1 68 ? -15.477 6.473 3.627 1 90.31 68 SER B N 1
ATOM 3295 C CA . SER B 1 68 ? -15.398 6.07 5.027 1 90.31 68 SER B CA 1
ATOM 3296 C C . SER B 1 68 ? -14.219 5.125 5.262 1 90.31 68 SER B C 1
ATOM 3298 O O . SER B 1 68 ? -13.602 5.156 6.324 1 90.31 68 SER B O 1
ATOM 3300 N N . ILE B 1 69 ? -13.914 4.328 4.297 1 90.25 69 ILE B N 1
ATOM 3301 C CA . ILE B 1 69 ? -12.781 3.418 4.395 1 90.25 69 ILE B CA 1
ATOM 3302 C C . ILE B 1 69 ? -11.484 4.219 4.496 1 90.25 69 ILE B C 1
ATOM 3304 O O . ILE B 1 69 ? -10.602 3.893 5.297 1 90.25 69 ILE B O 1
ATOM 3308 N N . VAL B 1 70 ? -11.43 5.219 3.721 1 92.56 70 VAL B N 1
ATOM 3309 C CA . VAL B 1 70 ? -10.227 6.051 3.705 1 92.56 70 VAL B CA 1
ATOM 3310 C C . VAL B 1 70 ? -10.094 6.789 5.031 1 92.56 70 VAL B C 1
ATOM 3312 O O . VAL B 1 70 ? -9.023 6.797 5.641 1 92.56 70 VAL B O 1
ATOM 3315 N N . MET B 1 71 ? -11.164 7.285 5.527 1 89.56 71 MET B N 1
ATOM 3316 C CA . MET B 1 71 ? -11.148 8.102 6.734 1 89.56 71 MET B CA 1
ATOM 3317 C C . MET B 1 71 ? -10.953 7.234 7.977 1 89.56 71 MET B C 1
ATOM 3319 O O . MET B 1 71 ? -10.242 7.621 8.906 1 89.56 71 MET B O 1
ATOM 3323 N N . GLU B 1 72 ? -11.5 6.125 7.922 1 89.19 72 GLU B N 1
ATOM 3324 C CA . GLU B 1 72 ? -11.539 5.297 9.125 1 89.19 72 GLU B CA 1
ATOM 3325 C C . GLU B 1 72 ? -10.328 4.375 9.203 1 89.19 72 GLU B C 1
ATOM 3327 O O . GLU B 1 72 ? -9.898 4.004 10.297 1 89.19 72 GLU B O 1
ATOM 3332 N N . TYR B 1 73 ? -9.773 4.047 8.055 1 90.88 73 TYR B N 1
ATOM 3333 C CA . TYR B 1 73 ? -8.711 3.047 8.109 1 90.88 73 TYR B CA 1
ATOM 3334 C C . TYR B 1 73 ? -7.422 3.59 7.5 1 90.88 73 TYR B C 1
ATOM 3336 O O . TYR B 1 73 ? -6.359 3.525 8.125 1 90.88 73 TYR B O 1
ATOM 3344 N N . LEU B 1 74 ? -7.5 4.16 6.355 1 93.06 74 LEU B N 1
ATOM 3345 C CA . LEU B 1 74 ? -6.285 4.566 5.66 1 93.06 74 LEU B CA 1
ATOM 3346 C C . LEU B 1 74 ? -5.629 5.758 6.355 1 93.06 74 LEU B C 1
ATOM 3348 O O . LEU B 1 74 ? -4.41 5.793 6.516 1 93.06 74 LEU B O 1
ATOM 3352 N N . LEU B 1 75 ? -6.441 6.684 6.809 1 92.38 75 LEU B N 1
ATOM 3353 C CA . LEU B 1 75 ? -5.891 7.867 7.461 1 92.38 75 LEU B CA 1
ATOM 3354 C C . LEU B 1 75 ? -5.191 7.496 8.766 1 92.38 75 LEU B C 1
ATOM 3356 O O . LEU B 1 75 ? -4.031 7.859 8.977 1 92.38 75 LEU B O 1
ATOM 3360 N N . PRO B 1 76 ? -5.789 6.73 9.625 1 94.38 76 PRO B N 1
ATOM 3361 C CA . PRO B 1 76 ? -5.145 6.414 10.906 1 94.38 76 PRO B CA 1
ATOM 3362 C C . PRO B 1 76 ? -3.816 5.68 10.734 1 94.38 76 PRO B C 1
ATOM 3364 O O . PRO B 1 76 ? -2.867 5.93 11.484 1 94.38 76 PRO B O 1
ATOM 3367 N N . ILE B 1 77 ? -3.736 4.848 9.766 1 96.19 77 ILE B N 1
ATOM 3368 C CA . ILE B 1 77 ? -2.51 4.066 9.633 1 96.19 77 ILE B CA 1
ATOM 3369 C C . ILE B 1 77 ? -1.386 4.957 9.109 1 96.19 77 ILE B C 1
ATOM 3371 O O . ILE B 1 77 ? -0.206 4.641 9.281 1 96.19 77 ILE B O 1
ATOM 3375 N N . THR B 1 78 ? -1.725 6.066 8.453 1 95.06 78 THR B N 1
ATOM 3376 C CA . THR B 1 78 ? -0.71 6.957 7.898 1 95.06 78 THR B CA 1
ATOM 3377 C C . THR B 1 78 ? 0.052 7.668 9.016 1 95.06 78 THR B C 1
ATOM 3379 O O . THR B 1 78 ? 1.234 7.984 8.859 1 95.06 78 THR B O 1
ATOM 3382 N N . ILE B 1 79 ? -0.551 7.871 10.125 1 92.62 79 ILE B N 1
ATOM 3383 C CA . ILE B 1 79 ? 0.033 8.648 11.211 1 92.62 79 ILE B CA 1
ATOM 3384 C C . ILE B 1 79 ? 1.261 7.93 11.758 1 92.62 79 ILE B C 1
ATOM 3386 O O . ILE B 1 79 ? 2.361 8.484 11.773 1 92.62 79 ILE B O 1
ATOM 3390 N N . PRO B 1 80 ? 1.1 6.668 12.156 1 96.25 80 PRO B N 1
ATOM 3391 C CA . PRO B 1 80 ? 2.311 5.98 12.602 1 96.25 80 PRO B CA 1
ATOM 3392 C C . PRO B 1 80 ? 3.371 5.875 11.508 1 96.25 80 PRO B C 1
ATOM 3394 O O . PRO B 1 80 ? 4.566 6.023 11.789 1 96.25 80 PRO B O 1
ATOM 3397 N N . LEU B 1 81 ? 2.965 5.645 10.305 1 96.31 81 LEU B N 1
ATOM 3398 C CA . LEU B 1 81 ? 3.902 5.496 9.203 1 96.31 81 LEU B CA 1
ATOM 3399 C C . LEU B 1 81 ? 4.754 6.75 9.039 1 96.31 81 LEU B C 1
ATOM 3401 O O . LEU B 1 81 ? 5.922 6.664 8.648 1 96.31 81 LEU B O 1
ATOM 3405 N N . LEU B 1 82 ? 4.23 7.883 9.398 1 92.75 82 LEU B N 1
ATOM 3406 C CA . LEU B 1 82 ? 4.926 9.148 9.219 1 92.75 82 LEU B CA 1
ATOM 3407 C C . LEU B 1 82 ? 5.754 9.492 10.453 1 92.75 82 LEU B C 1
ATOM 3409 O O . LEU B 1 82 ? 6.633 10.359 10.398 1 92.75 82 LEU B O 1
ATOM 3413 N N . LEU B 1 83 ? 5.527 8.758 11.562 1 93.69 83 LEU B N 1
ATOM 3414 C CA . LEU B 1 83 ? 6.109 9.227 12.82 1 93.69 83 LEU B CA 1
ATOM 3415 C C . LEU B 1 83 ? 7.094 8.203 13.375 1 93.69 83 LEU B C 1
ATOM 3417 O O . LEU B 1 83 ? 7.461 8.258 14.547 1 93.69 83 LEU B O 1
ATOM 3421 N N . PHE B 1 84 ? 7.555 7.312 12.539 1 95.31 84 PHE B N 1
ATOM 3422 C CA . PHE B 1 84 ? 8.477 6.273 12.984 1 95.31 84 PHE B CA 1
ATOM 3423 C C . PHE B 1 84 ? 9.797 6.883 13.43 1 95.31 84 PHE B C 1
ATOM 3425 O O . PHE B 1 84 ? 10.547 6.27 14.195 1 95.31 84 PHE B O 1
ATOM 3432 N N . LYS B 1 85 ? 10.102 8.102 13.031 1 92.19 85 LYS B N 1
ATOM 3433 C CA . LYS B 1 85 ? 11.375 8.734 13.383 1 92.19 85 LYS B CA 1
ATOM 3434 C C . LYS B 1 85 ? 11.219 9.664 14.586 1 92.19 85 LYS B C 1
ATOM 3436 O O . LYS B 1 85 ? 12.172 10.32 14.992 1 92.19 85 LYS B O 1
ATOM 3441 N N . ALA B 1 86 ? 10.062 9.641 15.133 1 92.62 86 ALA B N 1
ATOM 3442 C CA . ALA B 1 86 ? 9.781 10.586 16.203 1 92.62 86 ALA B CA 1
ATOM 3443 C C . ALA B 1 86 ? 10.391 10.125 17.531 1 92.62 86 ALA B C 1
ATOM 3445 O O . ALA B 1 86 ? 9.664 9.844 18.484 1 92.62 86 ALA B O 1
ATOM 3446 N N . ASP B 1 87 ? 11.703 10.148 17.594 1 94.06 87 ASP B N 1
ATOM 3447 C CA . ASP B 1 87 ? 12.461 9.852 18.812 1 94.06 87 ASP B CA 1
ATOM 3448 C C . ASP B 1 87 ? 12.664 11.102 19.656 1 94.06 87 ASP B C 1
ATOM 3450 O O . ASP B 1 87 ? 13.594 11.875 19.422 1 94.06 87 ASP B O 1
ATOM 3454 N N . ILE B 1 88 ? 11.93 11.227 20.75 1 93.38 88 ILE B N 1
ATOM 3455 C CA . ILE B 1 88 ? 11.93 12.43 21.578 1 93.38 88 ILE B CA 1
ATOM 3456 C C . ILE B 1 88 ? 13.25 12.523 22.344 1 93.38 88 ILE B C 1
ATOM 3458 O O . ILE B 1 88 ? 13.766 13.617 22.562 1 93.38 88 ILE B O 1
ATOM 3462 N N . ARG B 1 89 ? 13.734 11.469 22.703 1 93.44 89 ARG B N 1
ATOM 3463 C CA . ARG B 1 89 ? 15 11.461 23.438 1 93.44 89 ARG B CA 1
ATOM 3464 C C . ARG B 1 89 ? 16.125 12.023 22.578 1 93.44 89 ARG B C 1
ATOM 3466 O O . ARG B 1 89 ? 16.922 12.844 23.047 1 93.44 89 ARG B O 1
ATOM 3473 N N . ARG B 1 90 ? 16.172 11.57 21.438 1 91.31 90 ARG B N 1
ATOM 3474 C CA . ARG B 1 90 ? 17.203 12.062 20.516 1 91.31 90 ARG B CA 1
ATOM 3475 C C . ARG B 1 90 ? 17.031 13.555 20.25 1 91.31 90 ARG B C 1
ATOM 3477 O O . ARG B 1 90 ? 18.016 14.289 20.156 1 91.31 90 ARG B O 1
ATOM 3484 N N . VAL B 1 91 ? 15.844 14.031 20.141 1 90.56 91 VAL B N 1
ATOM 3485 C CA . VAL B 1 91 ? 15.539 15.438 19.891 1 90.56 91 VAL B CA 1
ATOM 3486 C C . VAL B 1 91 ? 16.094 16.297 21.031 1 90.56 91 VAL B C 1
ATOM 3488 O O . VAL B 1 91 ? 16.828 17.25 20.797 1 90.56 91 VAL B O 1
ATOM 3491 N N . ILE B 1 92 ? 15.82 15.922 22.203 1 90.69 92 ILE B N 1
ATOM 3492 C CA . ILE B 1 92 ? 16.188 16.719 23.375 1 90.69 92 ILE B CA 1
ATOM 3493 C C . ILE B 1 92 ? 17.703 16.734 23.531 1 90.69 92 ILE B C 1
ATOM 3495 O O . ILE B 1 92 ? 18.281 17.766 23.891 1 90.69 92 ILE B O 1
ATOM 3499 N N . GLN B 1 93 ? 18.328 15.703 23.125 1 90.94 93 GLN B N 1
ATOM 3500 C CA . GLN B 1 93 ? 19.766 15.562 23.328 1 90.94 93 GLN B CA 1
ATOM 3501 C C . GLN B 1 93 ? 20.562 16.266 22.234 1 90.94 93 GLN B C 1
ATOM 3503 O O . GLN B 1 93 ? 21.688 16.719 22.469 1 90.94 93 GLN B O 1
ATOM 3508 N N . THR B 1 94 ? 19.953 16.438 21.141 1 87.44 94 THR B N 1
ATOM 3509 C CA . THR B 1 94 ? 20.75 16.828 19.984 1 87.44 94 THR B CA 1
ATOM 3510 C C . THR B 1 94 ? 20.469 18.281 19.609 1 87.44 94 THR B C 1
ATOM 3512 O O . THR B 1 94 ? 21.297 18.938 18.969 1 87.44 94 THR B O 1
ATOM 3515 N N . THR B 1 95 ? 19.422 18.922 19.969 1 90.12 95 THR B N 1
ATOM 3516 C CA . THR B 1 95 ? 19.031 20.188 19.344 1 90.12 95 THR B CA 1
ATOM 3517 C C . THR B 1 95 ? 19.375 21.375 20.25 1 90.12 95 THR B C 1
ATOM 3519 O O . THR B 1 95 ? 19.562 22.5 19.781 1 90.12 95 THR B O 1
ATOM 3522 N N . GLY B 1 96 ? 19.516 21.266 21.578 1 88.25 96 GLY B N 1
ATOM 3523 C CA . GLY B 1 96 ? 19.938 22.312 22.484 1 88.25 96 GLY B CA 1
ATOM 3524 C C . GLY B 1 96 ? 19.109 23.578 22.359 1 88.25 96 GLY B C 1
ATOM 3525 O O . GLY B 1 96 ? 17.891 23.547 22.531 1 88.25 96 GLY B O 1
ATOM 3526 N N . LYS B 1 97 ? 19.828 24.625 21.859 1 88.88 97 LYS B N 1
ATOM 3527 C CA . LYS B 1 97 ? 19.219 25.953 21.781 1 88.88 97 LYS B CA 1
ATOM 3528 C C . LYS B 1 97 ? 18.188 26 20.656 1 88.88 97 LYS B C 1
ATOM 3530 O O . LYS B 1 97 ? 17.234 26.797 20.719 1 88.88 97 LYS B O 1
ATOM 3535 N N . MET B 1 98 ? 18.375 25.234 19.734 1 94.06 98 MET B N 1
ATOM 3536 C CA . MET B 1 98 ? 17.422 25.234 18.625 1 94.06 98 MET B CA 1
ATOM 3537 C C . MET B 1 98 ? 16.047 24.797 19.109 1 94.06 98 MET B C 1
ATOM 3539 O O . MET B 1 98 ? 15.023 25.25 18.578 1 94.06 98 MET B O 1
ATOM 3543 N N . LEU B 1 99 ? 16.078 23.906 20.031 1 96.62 99 LEU B N 1
ATOM 3544 C CA . LEU B 1 99 ? 14.805 23.469 20.594 1 96.62 99 LEU B CA 1
ATOM 3545 C C . LEU B 1 99 ? 14.086 24.609 21.281 1 96.62 99 LEU B C 1
ATOM 3547 O O . LEU B 1 99 ? 12.859 24.75 21.188 1 96.62 99 LEU B O 1
ATOM 3551 N N . LEU B 1 100 ? 14.797 25.406 21.953 1 96.75 100 LEU B N 1
ATOM 3552 C CA . LEU B 1 100 ? 14.219 26.562 22.641 1 96.75 100 LEU B CA 1
ATOM 3553 C C . LEU B 1 100 ? 13.633 27.547 21.625 1 96.75 100 LEU B C 1
ATOM 3555 O O . LEU B 1 100 ? 12.562 28.125 21.859 1 96.75 100 LEU B O 1
ATOM 3559 N N . ALA B 1 101 ? 14.352 27.781 20.609 1 97.44 101 ALA B N 1
ATOM 3560 C CA . ALA B 1 101 ? 13.852 28.656 19.562 1 97.44 101 ALA B CA 1
ATOM 3561 C C . ALA B 1 101 ? 12.562 28.094 18.953 1 97.44 101 ALA B C 1
ATOM 3563 O O . ALA B 1 101 ? 11.641 28.859 18.641 1 97.44 101 ALA B O 1
ATOM 3564 N N . PHE B 1 102 ? 12.594 26.797 18.75 1 98.19 102 PHE B N 1
ATOM 3565 C CA . PHE B 1 102 ? 11.406 26.141 18.219 1 98.19 102 PHE B CA 1
ATOM 3566 C C . PHE B 1 102 ? 10.219 26.312 19.172 1 98.19 102 PHE B C 1
ATOM 3568 O O . PHE B 1 102 ? 9.102 26.562 18.719 1 98.19 102 PHE B O 1
ATOM 3575 N N . LEU B 1 103 ? 10.469 26.141 20.453 1 98.06 103 LEU B N 1
ATOM 3576 C CA . LEU B 1 103 ? 9.414 26.312 21.453 1 98.06 103 LEU B CA 1
ATOM 3577 C C . LEU B 1 103 ? 8.906 27.75 21.469 1 98.06 103 LEU B C 1
ATOM 3579 O O . LEU B 1 103 ? 7.711 27.984 21.625 1 98.06 103 LEU B O 1
ATOM 3583 N N . LEU B 1 104 ? 9.789 28.625 21.312 1 98.06 104 LEU B N 1
ATOM 3584 C CA . LEU B 1 104 ? 9.383 30.016 21.172 1 98.06 104 LEU B CA 1
ATOM 3585 C C . LEU B 1 104 ? 8.477 30.203 19.969 1 98.06 104 LEU B C 1
ATOM 3587 O O . LEU B 1 104 ? 7.473 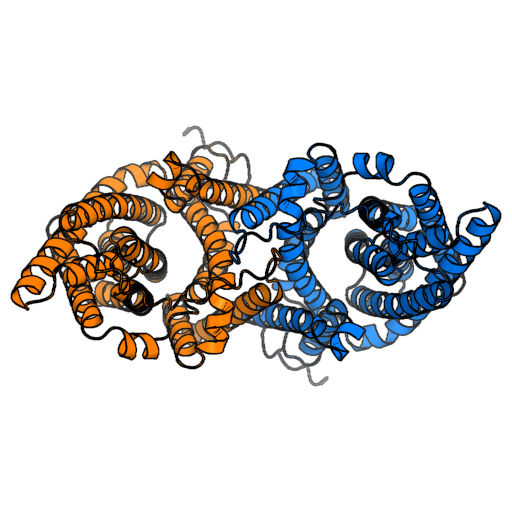30.922 20.031 1 98.06 104 LEU B O 1
ATOM 3591 N N . GLY B 1 105 ? 8.836 29.578 18.875 1 98.44 105 GLY B N 1
ATOM 3592 C CA . GLY B 1 105 ? 7.996 29.625 17.688 1 98.44 105 GLY B CA 1
ATOM 3593 C C . GLY B 1 105 ? 6.621 29.016 17.906 1 98.44 105 GLY B C 1
ATOM 3594 O O . GLY B 1 105 ? 5.625 29.5 17.375 1 98.44 105 GLY B O 1
ATOM 3595 N N . SER B 1 106 ? 6.59 27.938 18.625 1 98.56 106 SER B N 1
ATOM 3596 C CA . SER B 1 106 ? 5.312 27.297 18.922 1 98.56 106 SER B CA 1
ATOM 3597 C C . SER B 1 106 ? 4.422 28.234 19.75 1 98.56 106 SER B C 1
ATOM 3599 O O . SER B 1 106 ? 3.221 28.328 19.484 1 98.56 106 SER B O 1
ATOM 3601 N N . VAL B 1 107 ? 5.016 28.859 20.688 1 98.31 107 VAL B N 1
ATOM 3602 C CA . VAL B 1 107 ? 4.285 29.844 21.484 1 98.31 107 VAL B CA 1
ATOM 3603 C C . VAL B 1 107 ? 3.838 31 20.594 1 98.31 107 VAL B C 1
ATOM 3605 O O . VAL B 1 107 ? 2.723 31.5 20.734 1 98.31 107 VAL B O 1
ATOM 3608 N N . ALA B 1 108 ? 4.715 31.438 19.75 1 98.62 108 ALA B N 1
ATOM 3609 C CA . ALA B 1 108 ? 4.383 32.5 18.797 1 98.62 108 ALA B CA 1
ATOM 3610 C C . ALA B 1 108 ? 3.174 32.094 17.953 1 98.62 108 ALA B C 1
ATOM 3612 O O . ALA B 1 108 ? 2.332 32.938 17.641 1 98.62 108 ALA B O 1
ATOM 3613 N N . THR B 1 109 ? 3.119 30.828 17.531 1 98.62 109 THR B N 1
ATOM 3614 C CA . THR B 1 109 ? 1.985 30.344 16.75 1 98.62 109 THR B CA 1
ATOM 3615 C C . THR B 1 109 ? 0.702 30.391 17.578 1 98.62 109 THR B C 1
ATOM 3617 O O . THR B 1 109 ? -0.363 30.734 17.062 1 98.62 109 THR B O 1
ATOM 3620 N N . ILE B 1 110 ? 0.827 30.031 18.812 1 98.5 110 ILE B N 1
ATOM 3621 C CA . ILE B 1 110 ? -0.324 30.078 19.719 1 98.5 110 ILE B CA 1
ATOM 3622 C C . ILE B 1 110 ? -0.816 31.531 19.844 1 98.5 110 ILE B C 1
ATOM 3624 O O . ILE B 1 110 ? -2.014 31.797 19.719 1 98.5 110 ILE B O 1
ATOM 3628 N N . ILE B 1 111 ? 0.079 32.438 20.078 1 98.38 111 ILE B N 1
ATOM 3629 C CA . ILE B 1 111 ? -0.259 33.844 20.156 1 98.38 111 ILE B CA 1
ATOM 3630 C C . ILE B 1 111 ? -0.869 34.312 18.828 1 98.38 111 ILE B C 1
ATOM 3632 O O . ILE B 1 111 ? -1.88 35.031 18.828 1 98.38 111 ILE B O 1
ATOM 3636 N N . GLY B 1 112 ? -0.228 33.938 17.766 1 98.44 112 GLY B N 1
ATOM 3637 C CA . GLY B 1 112 ? -0.761 34.25 16.453 1 98.44 112 GLY B CA 1
ATOM 3638 C C . GLY B 1 112 ? -2.176 33.75 16.234 1 98.44 112 GLY B C 1
ATOM 3639 O O . GLY B 1 112 ? -2.982 34.406 15.586 1 98.44 112 GLY B O 1
ATOM 3640 N N . THR B 1 113 ? -2.426 32.594 16.75 1 98.19 113 THR B N 1
ATOM 3641 C CA . THR B 1 113 ? -3.758 32.031 16.625 1 98.19 113 THR B CA 1
ATOM 3642 C C . THR B 1 113 ? -4.785 32.844 17.391 1 98.19 113 THR B C 1
ATOM 3644 O O . THR B 1 113 ? -5.879 33.125 16.875 1 98.19 113 THR B O 1
ATOM 3647 N N . ILE B 1 114 ? -4.457 33.25 18.578 1 97.38 114 ILE B N 1
ATOM 3648 C CA . ILE B 1 114 ? -5.355 34.062 19.391 1 97.38 114 ILE B CA 1
ATOM 3649 C C . ILE B 1 114 ? -5.613 35.406 18.703 1 97.38 114 ILE B C 1
ATOM 3651 O O . ILE B 1 114 ? -6.762 35.844 18.594 1 97.38 114 ILE B O 1
ATOM 3655 N N . VAL B 1 115 ? -4.625 36.031 18.266 1 97.56 115 VAL B N 1
ATOM 3656 C CA . VAL B 1 115 ? -4.73 37.344 17.625 1 97.56 115 VAL B CA 1
ATOM 3657 C C . VAL B 1 115 ? -5.566 37.219 16.344 1 97.56 115 VAL B C 1
ATOM 3659 O O . VAL B 1 115 ? -6.461 38.031 16.109 1 97.56 115 VAL B O 1
ATOM 3662 N N . ALA B 1 116 ? -5.242 36.25 15.555 1 97.44 116 ALA B N 1
ATOM 3663 C CA . ALA B 1 116 ? -5.984 36.031 14.312 1 97.44 116 ALA B CA 1
ATOM 3664 C C . ALA B 1 116 ? -7.457 35.75 14.594 1 97.44 116 ALA B C 1
ATOM 3666 O O . ALA B 1 116 ? -8.336 36.25 13.875 1 97.44 116 ALA B O 1
ATOM 3667 N N . TYR B 1 117 ? -7.688 34.938 15.625 1 95.88 117 TYR B N 1
ATOM 3668 C CA . TYR B 1 117 ? -9.055 34.562 15.961 1 95.88 117 TYR B CA 1
ATOM 3669 C C . TYR B 1 117 ? -9.852 35.781 16.422 1 95.88 117 TYR B C 1
ATOM 3671 O O . TYR B 1 117 ? -11.055 35.875 16.188 1 95.88 117 TYR B O 1
ATOM 3679 N N . LEU B 1 118 ? -9.258 36.781 17.031 1 94.88 118 LEU B N 1
ATOM 3680 C CA . LEU B 1 118 ? -9.891 38.031 17.484 1 94.88 118 LEU B CA 1
ATOM 3681 C C . LEU B 1 118 ? -10.109 38.969 16.328 1 94.88 118 LEU B C 1
ATOM 3683 O O . LEU B 1 118 ? -11.117 39.688 16.281 1 94.88 118 LEU B O 1
ATOM 3687 N N . LEU B 1 119 ? -9.227 39 15.414 1 94.62 119 LEU B N 1
ATOM 3688 C CA . LEU B 1 119 ? -9.266 39.969 14.336 1 94.62 119 LEU B CA 1
ATOM 3689 C C . LEU B 1 119 ? -10.148 39.469 13.188 1 94.62 119 LEU B C 1
ATOM 3691 O O . LEU B 1 119 ? -10.758 40.281 12.484 1 94.62 119 LEU B O 1
ATOM 3695 N N . VAL B 1 120 ? -10.062 38.219 12.914 1 91.31 120 VAL B N 1
ATOM 3696 C CA . VAL B 1 120 ? -10.859 37.625 11.844 1 91.31 120 VAL B CA 1
ATOM 3697 C C . VAL B 1 120 ? -11.797 36.562 12.422 1 91.31 120 VAL B C 1
ATOM 3699 O O . VAL B 1 120 ? -11.555 35.375 12.281 1 91.31 120 VAL B O 1
ATOM 3702 N N . PRO B 1 121 ? -12.867 37.125 12.883 1 77.31 121 PRO B N 1
ATOM 3703 C CA . PRO B 1 121 ? -13.812 36.125 13.414 1 77.31 121 PRO B CA 1
ATOM 3704 C C . PRO B 1 121 ? -14.5 35.344 12.312 1 77.31 121 PRO B C 1
ATOM 3706 O O . PRO B 1 121 ? -15.039 35.906 11.367 1 77.31 121 PRO B O 1
ATOM 3709 N N . MET B 1 122 ? -14.102 34.125 12.078 1 85.94 122 MET B N 1
ATOM 3710 C CA . MET B 1 122 ? -14.688 33.25 11.078 1 85.94 122 MET B CA 1
ATOM 3711 C C . MET B 1 122 ? -16.094 32.812 11.5 1 85.94 122 MET B C 1
ATOM 3713 O O . MET B 1 122 ? -16.406 31.609 11.461 1 85.94 122 MET B O 1
ATOM 3717 N N . ARG B 1 123 ? -16.984 33.781 11.695 1 80.88 123 ARG B N 1
ATOM 3718 C CA . ARG B 1 123 ? -18.297 33.531 12.25 1 80.88 123 ARG B CA 1
ATOM 3719 C C . ARG B 1 123 ? -19.172 32.75 11.258 1 80.88 123 ARG B C 1
ATOM 3721 O O . ARG B 1 123 ? -20.016 31.953 11.664 1 80.88 123 ARG B O 1
ATOM 3728 N N . SER B 1 124 ? -18.891 33 10.086 1 84 124 SER B N 1
ATOM 3729 C CA . SER B 1 124 ? -19.672 32.312 9.055 1 84 124 SER B CA 1
ATOM 3730 C C . SER B 1 124 ? -19.484 30.812 9.094 1 84 124 SER B C 1
ATOM 3732 O O . SER B 1 124 ? -20.281 30.062 8.539 1 84 124 SER B O 1
ATOM 3734 N N . LEU B 1 125 ? -18.469 30.375 9.828 1 92.12 125 LEU B N 1
ATOM 3735 C CA . LEU B 1 125 ? -18.156 28.953 9.875 1 92.12 125 LEU B CA 1
ATOM 3736 C C . LEU B 1 125 ? -18.828 28.281 11.062 1 92.12 125 LEU B C 1
ATOM 3738 O O . LEU B 1 125 ? -18.781 27.047 11.203 1 92.12 125 LEU B O 1
ATOM 3742 N N . GLY B 1 126 ? -19.5 29.094 11.891 1 91.19 126 GLY B N 1
ATOM 3743 C CA . GLY B 1 126 ? -20.156 28.516 13.055 1 91.19 126 GLY B CA 1
ATOM 3744 C C . GLY B 1 126 ? -19.188 27.812 13.984 1 91.19 126 GLY B C 1
ATOM 3745 O O . GLY B 1 126 ? -18.156 28.359 14.367 1 91.19 126 GLY B O 1
ATOM 3746 N N . GLN B 1 127 ? -19.516 26.547 14.305 1 91.94 127 GLN B N 1
ATOM 3747 C CA . GLN B 1 127 ? -18.703 25.766 15.227 1 91.94 127 GLN B CA 1
ATOM 3748 C C . GLN B 1 127 ? -17.375 25.344 14.57 1 91.94 127 GLN B C 1
ATOM 3750 O O . GLN B 1 127 ? -16.422 25 15.266 1 91.94 127 GLN B O 1
ATOM 3755 N N . ASP B 1 128 ? -17.328 25.406 13.344 1 95.44 128 ASP B N 1
ATOM 3756 C CA . ASP B 1 128 ? -16.109 25.031 12.641 1 95.44 128 ASP B CA 1
ATOM 3757 C C . ASP B 1 128 ? -15.023 26.094 12.789 1 95.44 128 ASP B C 1
ATOM 3759 O O . ASP B 1 128 ? -13.852 25.828 12.523 1 95.44 128 ASP B O 1
ATOM 3763 N N . SER B 1 129 ? -15.422 27.297 13.211 1 95.12 129 SER B N 1
ATOM 3764 C CA . SER B 1 129 ? -14.492 28.422 13.297 1 95.12 129 SER B CA 1
ATOM 3765 C C . SER B 1 129 ? -13.344 28.109 14.25 1 95.12 129 SER B C 1
ATOM 3767 O O . SER B 1 129 ? -12.172 28.156 13.859 1 95.12 129 SER B O 1
ATOM 3769 N N . TRP B 1 130 ? -13.703 27.672 15.484 1 96.12 130 TRP B N 1
ATOM 3770 C CA . TRP B 1 130 ? -12.641 27.422 16.453 1 96.12 130 TRP B CA 1
ATOM 3771 C C . TRP B 1 130 ? -11.914 26.125 16.141 1 96.12 130 TRP B C 1
ATOM 3773 O O . TRP B 1 130 ? -10.727 25.969 16.438 1 96.12 130 TRP B O 1
ATOM 3783 N N . LYS B 1 131 ? -12.594 25.141 15.484 1 97.19 131 LYS B N 1
ATOM 3784 C CA . LYS B 1 131 ? -11.992 23.859 15.141 1 97.19 131 LYS B CA 1
ATOM 3785 C C . LYS B 1 131 ? -10.906 24.031 14.078 1 97.19 131 LYS B C 1
ATOM 3787 O O . LYS B 1 131 ? -9.805 23.484 14.219 1 97.19 131 LYS B O 1
ATOM 3792 N N . ILE B 1 132 ? -11.234 24.812 13.078 1 97.31 132 ILE B N 1
ATOM 3793 C CA . ILE B 1 132 ? -10.281 25.031 11.992 1 97.31 132 ILE B CA 1
ATOM 3794 C C . ILE B 1 132 ? -9.117 25.891 12.492 1 97.31 132 ILE B C 1
ATOM 3796 O O . ILE B 1 132 ? -7.98 25.719 12.047 1 97.31 132 ILE B O 1
ATOM 3800 N N . ALA B 1 133 ? -9.406 26.812 13.391 1 97.44 133 ALA B N 1
ATOM 3801 C CA . ALA B 1 133 ? -8.344 27.609 14 1 97.44 133 ALA B CA 1
ATOM 3802 C C . ALA B 1 133 ? -7.359 26.734 14.758 1 97.44 133 ALA B C 1
ATOM 3804 O O . ALA B 1 133 ? -6.145 26.906 14.641 1 97.44 133 ALA B O 1
ATOM 3805 N N . ALA B 1 134 ? -7.902 25.797 15.492 1 97.81 134 ALA B N 1
ATOM 3806 C CA . ALA B 1 134 ? -7.074 24.844 16.234 1 97.81 134 ALA B CA 1
ATOM 3807 C C . ALA B 1 134 ? -6.262 23.969 15.281 1 97.81 134 ALA B C 1
ATOM 3809 O O . ALA B 1 134 ? -5.102 23.656 15.555 1 97.81 134 ALA B O 1
ATOM 3810 N N . ALA B 1 135 ? -6.91 23.578 14.234 1 97.81 135 ALA B N 1
ATOM 3811 C CA . ALA B 1 135 ? -6.242 22.734 13.242 1 97.81 135 ALA B CA 1
ATOM 3812 C C . ALA B 1 135 ? -5.09 23.484 12.578 1 97.81 135 ALA B C 1
ATOM 3814 O O . ALA B 1 135 ? -4.004 22.938 12.398 1 97.81 135 ALA B O 1
ATOM 3815 N N . LEU B 1 136 ? -5.312 24.688 12.242 1 97.94 136 LEU B N 1
ATOM 3816 C CA . LEU B 1 136 ? -4.266 25.5 11.625 1 97.94 136 LEU B CA 1
ATOM 3817 C C . LEU B 1 136 ? -3.137 25.766 12.617 1 97.94 136 LEU B C 1
ATOM 3819 O O . LEU B 1 136 ? -1.966 25.797 12.227 1 97.94 136 LEU B O 1
ATOM 3823 N N . MET B 1 137 ? -3.49 25.984 13.828 1 98.31 137 MET B N 1
ATOM 3824 C CA . MET B 1 137 ? -2.465 26.125 14.859 1 98.31 137 MET B CA 1
ATOM 3825 C C . MET B 1 137 ? -1.567 24.891 14.906 1 98.31 137 MET B C 1
ATOM 3827 O O . MET B 1 137 ? -0.343 25.016 14.961 1 98.31 137 MET B O 1
ATOM 3831 N N . SER B 1 138 ? -2.219 23.766 14.875 1 97.94 138 SER B N 1
ATOM 3832 C CA . SER B 1 138 ? -1.463 22.516 14.898 1 97.94 138 SER B CA 1
ATOM 3833 C C . SER B 1 138 ? -0.595 22.375 13.648 1 97.94 138 SER B C 1
ATOM 3835 O O . SER B 1 138 ? 0.518 21.859 13.719 1 97.94 138 SER B O 1
ATOM 3837 N N . SER B 1 139 ? -1.102 22.797 12.531 1 97.75 139 SER B N 1
ATOM 3838 C CA . SER B 1 139 ? -0.334 22.766 11.297 1 97.75 139 SER B CA 1
ATOM 3839 C C . SER B 1 139 ? 0.943 23.578 11.406 1 97.75 139 SER B C 1
ATOM 3841 O O . SER B 1 139 ? 2.01 23.156 10.969 1 97.75 139 SER B O 1
ATOM 3843 N N . TYR B 1 140 ? 0.841 24.75 12.016 1 98.31 140 TYR B N 1
ATOM 3844 C CA . TYR B 1 140 ? 1.962 25.672 12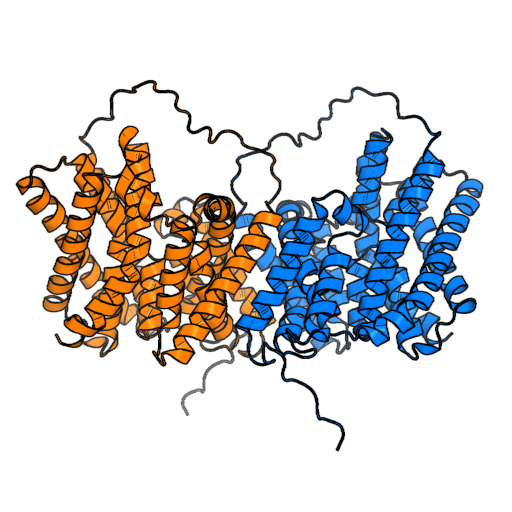.062 1 98.31 140 TYR B CA 1
ATOM 3845 C C . TYR B 1 140 ? 2.842 25.406 13.281 1 98.31 14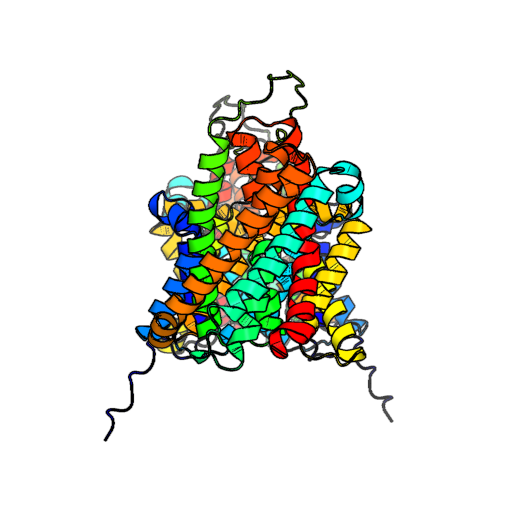0 TYR B C 1
ATOM 3847 O O . TYR B 1 140 ? 3.654 26.266 13.664 1 98.31 140 TYR B O 1
ATOM 3855 N N . ILE B 1 141 ? 2.629 24.359 13.906 1 97.94 141 ILE B N 1
ATOM 3856 C CA . ILE B 1 141 ? 3.523 23.859 14.938 1 97.94 141 ILE B CA 1
ATOM 3857 C C . ILE B 1 141 ? 4.129 22.531 14.484 1 97.94 141 ILE B C 1
ATOM 3859 O O . ILE B 1 141 ? 5.305 22.25 14.75 1 97.94 141 ILE B O 1
ATOM 3863 N N . GLY B 1 142 ? 3.414 21.766 13.828 1 95.31 142 GLY B N 1
ATOM 3864 C CA . GLY B 1 142 ? 3.822 20.438 13.398 1 95.31 142 GLY B CA 1
ATOM 3865 C C . GLY B 1 142 ? 3.816 20.281 11.883 1 95.31 142 GLY B C 1
ATOM 3866 O O . GLY B 1 142 ? 4.875 20.203 11.258 1 95.31 142 GLY B O 1
ATOM 3867 N N . GLY B 1 143 ? 2.602 20.281 11.32 1 93.62 143 GLY B N 1
ATOM 3868 C CA . GLY B 1 143 ? 2.486 20.109 9.875 1 93.62 143 GLY B CA 1
ATOM 3869 C C . GLY B 1 143 ? 1.094 19.703 9.43 1 93.62 143 GLY B C 1
ATOM 3870 O O . GLY B 1 143 ? 0.145 19.766 10.219 1 93.62 143 GLY B O 1
ATOM 3871 N N . THR B 1 144 ? 1.097 19.328 8.211 1 90.75 144 THR B N 1
ATOM 3872 C CA . THR B 1 144 ? -0.185 19.031 7.578 1 90.75 144 THR B CA 1
ATOM 3873 C C . THR B 1 144 ? -0.836 17.812 8.211 1 90.75 144 THR B C 1
ATOM 3875 O O . THR B 1 144 ? -2.061 17.75 8.344 1 90.75 144 THR B O 1
ATOM 3878 N N . ILE B 1 145 ? -0.042 16.875 8.57 1 89.31 145 ILE B N 1
ATOM 3879 C CA . ILE B 1 145 ? -0.575 15.656 9.172 1 89.31 145 ILE B CA 1
ATOM 3880 C C . ILE B 1 145 ? -1.268 16 10.492 1 89.31 145 ILE B C 1
ATOM 3882 O O . ILE B 1 145 ? -2.281 15.391 10.836 1 89.31 145 ILE B O 1
ATOM 3886 N N . ASN B 1 146 ? -0.735 16.891 11.227 1 95.31 146 ASN B N 1
ATOM 3887 C CA . ASN B 1 146 ? -1.351 17.328 12.477 1 95.31 146 ASN B CA 1
ATOM 3888 C C . ASN B 1 146 ? -2.625 18.125 12.219 1 95.31 146 ASN B C 1
ATOM 3890 O O . ASN B 1 146 ? -3.602 18 12.961 1 95.31 146 ASN B O 1
ATOM 3894 N N . PHE B 1 147 ? -2.576 18.938 11.18 1 96.31 147 PHE B N 1
ATOM 3895 C CA . PHE B 1 147 ? -3.773 19.656 10.75 1 96.31 147 PHE B CA 1
ATOM 3896 C C . PHE B 1 147 ? -4.93 18.688 10.523 1 96.31 147 PHE B C 1
ATOM 3898 O O . PHE B 1 147 ? -6.039 18.922 11.023 1 96.31 147 PHE B O 1
ATOM 3905 N N . VAL B 1 148 ? -4.645 17.672 9.875 1 92.56 148 VAL B N 1
ATOM 3906 C CA . VAL B 1 148 ? -5.66 16.688 9.531 1 92.56 148 VAL B CA 1
ATOM 3907 C C . VAL B 1 148 ? -6.109 15.945 10.781 1 92.56 148 VAL B C 1
ATOM 3909 O O . VAL B 1 148 ? -7.309 15.734 10.992 1 92.56 148 VAL B O 1
ATOM 3912 N N . ALA B 1 149 ? -5.188 15.547 11.555 1 92.88 149 ALA B N 1
ATOM 3913 C CA . ALA B 1 149 ? -5.504 14.812 12.773 1 92.88 149 ALA B CA 1
ATOM 3914 C C . ALA B 1 149 ? -6.41 15.625 13.695 1 92.88 149 ALA B C 1
ATOM 3916 O O . ALA B 1 149 ? -7.387 15.102 14.234 1 92.88 149 ALA B O 1
ATOM 3917 N N . VAL B 1 150 ? -6.125 16.844 13.844 1 96.12 150 VAL B N 1
ATOM 3918 C CA . VAL B 1 150 ? -6.918 17.703 14.703 1 96.12 150 VAL B CA 1
ATOM 3919 C C . VAL B 1 150 ? -8.297 17.938 14.086 1 96.12 150 VAL B C 1
ATOM 3921 O O . VAL B 1 150 ? -9.305 17.906 14.789 1 96.12 150 VAL B O 1
ATOM 3924 N N . SER B 1 151 ? -8.328 18.156 12.805 1 95.69 151 SER B N 1
ATOM 3925 C CA . SER B 1 151 ? -9.594 18.375 12.109 1 95.69 151 SER B CA 1
ATOM 3926 C C . SER B 1 151 ? -10.523 17.188 12.289 1 95.69 151 SER B C 1
ATOM 3928 O O . SER B 1 151 ? -11.727 17.359 12.516 1 95.69 151 SER B O 1
ATOM 3930 N N . GLU B 1 152 ? -9.938 16.062 12.188 1 91.62 152 GLU B N 1
ATOM 3931 C CA . GLU B 1 152 ? -10.734 14.859 12.344 1 91.62 152 GLU B CA 1
ATOM 3932 C C . GLU B 1 152 ? -11.164 14.656 13.789 1 91.62 152 GLU B C 1
ATOM 3934 O O . GLU B 1 152 ? -12.312 14.281 14.062 1 91.62 152 GLU B O 1
ATOM 3939 N N . ALA B 1 153 ? -10.32 14.859 14.664 1 91.69 153 ALA B N 1
ATOM 3940 C CA . ALA B 1 153 ? -10.609 14.672 16.078 1 91.69 153 ALA B CA 1
ATOM 3941 C C . ALA B 1 153 ? -11.703 15.625 16.547 1 91.69 153 ALA B C 1
ATOM 3943 O O . ALA B 1 153 ? -12.531 15.266 17.391 1 91.69 153 ALA B O 1
ATOM 3944 N N . LEU B 1 154 ? -11.727 16.812 15.969 1 94.81 154 LEU B N 1
ATOM 3945 C CA . LEU B 1 154 ? -12.664 17.828 16.422 1 94.81 154 LEU B CA 1
ATOM 3946 C C . LEU B 1 154 ? -13.914 17.844 15.547 1 94.81 154 LEU B C 1
ATOM 3948 O O . LEU B 1 154 ? -14.875 18.547 15.844 1 94.81 154 LEU B O 1
ATOM 3952 N N . GLY B 1 155 ? -13.867 17.156 14.477 1 93.44 155 GLY B N 1
ATOM 3953 C CA . GLY B 1 155 ? -15.039 17.031 13.625 1 93.44 155 GLY B CA 1
ATOM 3954 C C . GLY B 1 155 ? -15.242 18.219 12.703 1 93.44 155 GLY B C 1
ATOM 3955 O O . GLY B 1 155 ? -16.344 18.75 12.617 1 93.44 155 GLY B O 1
ATOM 3956 N N . VAL B 1 156 ? -14.242 18.656 12.039 1 94.62 156 VAL B N 1
ATOM 3957 C CA . VAL B 1 156 ? -14.352 19.734 11.062 1 94.62 156 VAL B CA 1
ATOM 3958 C C . VAL B 1 156 ? -15.109 19.25 9.836 1 94.62 156 VAL B C 1
ATOM 3960 O O . VAL B 1 156 ? -14.898 18.125 9.367 1 94.62 156 VAL B O 1
ATOM 3963 N N . SER B 1 157 ? -15.984 20.078 9.367 1 93.19 157 SER B N 1
ATOM 3964 C CA . SER B 1 157 ? -16.75 19.688 8.18 1 93.19 157 SER B CA 1
ATOM 3965 C C . SER B 1 157 ? -15.844 19.562 6.957 1 93.19 157 SER B C 1
ATOM 3967 O O . SER B 1 157 ? -14.836 20.281 6.848 1 93.19 157 SER B O 1
ATOM 3969 N N . PRO B 1 158 ? -16.219 18.781 6.027 1 89.94 158 PRO B N 1
ATOM 3970 C CA . PRO B 1 158 ? -15.359 18.5 4.887 1 89.94 158 PRO B CA 1
ATOM 3971 C C . PRO B 1 158 ? -15.047 19.734 4.047 1 89.94 158 PRO B C 1
ATOM 3973 O O . PRO B 1 158 ? -13.906 19.906 3.602 1 89.94 158 PRO B O 1
ATOM 3976 N N . SER B 1 159 ? -15.992 20.516 3.836 1 91.31 159 SER B N 1
ATOM 3977 C CA . SER B 1 159 ? -15.766 21.719 3.021 1 91.31 159 SER B CA 1
ATOM 3978 C C . SER B 1 159 ? -14.789 22.672 3.699 1 91.31 159 SER B C 1
ATOM 3980 O O . SER B 1 159 ? -13.93 23.25 3.037 1 91.31 159 SER B O 1
ATOM 3982 N N . VAL B 1 160 ? -14.969 22.781 4.988 1 94.56 160 VAL B N 1
ATOM 3983 C CA . VAL B 1 160 ? -14.07 23.641 5.746 1 94.56 160 VAL B CA 1
ATOM 3984 C C . VAL B 1 160 ? -12.672 23.031 5.781 1 94.56 160 VAL B C 1
ATOM 3986 O O . VAL B 1 160 ? -11.672 23.75 5.676 1 94.56 160 VAL B O 1
ATOM 3989 N N . LEU B 1 161 ? -12.656 21.781 5.914 1 94.5 161 LEU B N 1
ATOM 3990 C CA . LEU B 1 161 ? -11.391 21.062 5.891 1 94.5 161 LEU B CA 1
ATOM 3991 C C . LEU B 1 161 ? -10.672 21.266 4.562 1 94.5 161 LEU B C 1
ATOM 3993 O O . LEU B 1 161 ? -9.469 21.547 4.535 1 94.5 161 LEU B O 1
ATOM 3997 N N . ALA B 1 162 ? -11.359 21.141 3.5 1 92.56 162 ALA B N 1
ATOM 3998 C CA . ALA B 1 162 ? -10.789 21.328 2.168 1 92.56 162 ALA B CA 1
ATOM 3999 C C . ALA B 1 162 ? -10.266 22.75 1.99 1 92.56 162 ALA B C 1
ATOM 4001 O O . ALA B 1 162 ? -9.164 22.953 1.464 1 92.56 162 ALA B O 1
ATOM 4002 N N . ALA B 1 163 ? -11.031 23.641 2.43 1 93.31 163 ALA B N 1
ATOM 4003 C CA . ALA B 1 163 ? -10.625 25.031 2.363 1 93.31 163 ALA B CA 1
ATOM 4004 C C . ALA B 1 163 ? -9.383 25.297 3.215 1 93.31 163 ALA B C 1
ATOM 4006 O O . ALA B 1 163 ? -8.508 26.062 2.83 1 93.31 163 ALA B O 1
ATOM 4007 N N . GLY B 1 164 ? -9.375 24.688 4.355 1 95 164 GLY B N 1
ATOM 4008 C CA . GLY B 1 164 ? -8.219 24.812 5.234 1 95 164 GLY B CA 1
ATOM 4009 C C . GLY B 1 164 ? -6.941 24.266 4.625 1 95 164 GLY B C 1
ATOM 4010 O O . GLY B 1 164 ? -5.875 24.859 4.77 1 95 164 GLY B O 1
ATOM 4011 N N . ILE B 1 165 ? -7.059 23.141 3.967 1 92.25 165 ILE B N 1
ATOM 4012 C CA . ILE B 1 165 ? -5.906 22.547 3.301 1 92.25 165 ILE B CA 1
ATOM 4013 C C . ILE B 1 165 ? -5.371 23.5 2.234 1 92.25 165 ILE B C 1
ATOM 4015 O O . ILE B 1 165 ? -4.16 23.703 2.123 1 92.25 165 ILE B O 1
ATOM 4019 N N . ALA B 1 166 ? -6.25 24.047 1.47 1 90.38 166 ALA B N 1
ATOM 4020 C CA . ALA B 1 166 ? -5.859 25 0.43 1 90.38 166 ALA B CA 1
ATOM 4021 C C . ALA B 1 166 ? -5.164 26.219 1.031 1 90.38 166 ALA B C 1
ATOM 4023 O O . ALA B 1 166 ? -4.094 26.625 0.566 1 90.38 166 ALA B O 1
ATOM 4024 N N . ALA B 1 167 ? -5.781 26.734 2.037 1 92.75 167 ALA B N 1
ATOM 4025 C CA . ALA B 1 167 ? -5.219 27.906 2.693 1 92.75 167 ALA B CA 1
ATOM 4026 C C . ALA B 1 167 ? -3.842 27.594 3.281 1 92.75 167 ALA B C 1
ATOM 4028 O O . ALA B 1 167 ? -2.904 28.391 3.121 1 92.75 167 ALA B O 1
ATOM 4029 N N . ASP B 1 168 ? -3.762 26.531 3.961 1 93.69 168 ASP B N 1
ATOM 4030 C CA . ASP B 1 168 ? -2.521 26.109 4.605 1 93.69 168 ASP B CA 1
ATOM 4031 C C . ASP B 1 168 ? -1.387 26 3.59 1 93.69 168 ASP B C 1
ATOM 4033 O O . ASP B 1 168 ? -0.282 26.484 3.828 1 93.69 168 ASP B O 1
ATOM 4037 N N . ASN B 1 169 ? -1.628 25.453 2.477 1 88.69 169 ASN B N 1
ATOM 4038 C CA . ASN B 1 169 ? -0.597 25.234 1.467 1 88.69 169 ASN B CA 1
ATOM 4039 C C . ASN B 1 169 ? -0.161 26.547 0.82 1 88.69 169 ASN B C 1
ATOM 4041 O O . ASN B 1 169 ? 1.032 26.781 0.622 1 88.69 169 ASN B O 1
ATOM 4045 N N . VAL B 1 170 ? -1.095 27.359 0.532 1 89.94 170 VAL B N 1
ATOM 4046 C CA . VAL B 1 170 ? -0.781 28.641 -0.099 1 89.94 170 VAL B CA 1
ATOM 4047 C C . VAL B 1 170 ? 0.013 29.516 0.869 1 89.94 170 VAL B C 1
ATOM 4049 O O . VAL B 1 170 ? 1.009 30.125 0.484 1 89.94 170 VAL B O 1
ATOM 4052 N N . ILE B 1 171 ? -0.414 29.547 2.059 1 93.12 171 ILE B N 1
ATOM 4053 C CA . ILE B 1 171 ? 0.234 30.359 3.082 1 93.12 171 ILE B CA 1
ATOM 4054 C C . ILE B 1 171 ? 1.66 29.859 3.309 1 93.12 171 ILE B C 1
ATOM 4056 O O . ILE B 1 171 ? 2.582 30.656 3.484 1 93.12 171 ILE B O 1
ATOM 4060 N N . CYS B 1 172 ? 1.882 28.562 3.357 1 91.56 172 CYS B N 1
ATOM 4061 C CA . CYS B 1 172 ? 3.215 28 3.539 1 91.56 172 CYS B CA 1
ATOM 4062 C C . CYS B 1 172 ? 4.145 28.422 2.408 1 91.56 172 CYS B C 1
ATOM 4064 O O . CYS B 1 172 ? 5.305 28.766 2.646 1 91.56 172 CYS B O 1
ATOM 4066 N N . ALA B 1 173 ? 3.623 28.453 1.206 1 87.94 173 ALA B N 1
ATOM 4067 C CA . ALA B 1 173 ? 4.43 28.844 0.054 1 87.94 173 ALA B CA 1
ATOM 4068 C C . ALA B 1 173 ? 4.879 30.297 0.177 1 87.94 173 ALA B C 1
ATOM 4070 O O . ALA B 1 173 ? 6.055 30.609 -0.023 1 87.94 173 ALA B O 1
ATOM 4071 N N . ILE B 1 174 ? 3.992 31.109 0.513 1 91.5 174 ILE B N 1
ATOM 4072 C CA . ILE B 1 174 ? 4.289 32.531 0.685 1 91.5 174 ILE B CA 1
ATOM 4073 C C . ILE B 1 174 ? 5.262 32.719 1.849 1 91.5 174 ILE B C 1
ATOM 4075 O O . ILE B 1 174 ? 6.211 33.5 1.755 1 91.5 174 ILE B O 1
ATOM 4079 N N . TYR B 1 175 ? 5.027 32 2.848 1 94.75 175 TYR B N 1
ATOM 4080 C CA . TYR B 1 175 ? 5.816 32.125 4.066 1 94.75 175 TYR B CA 1
ATOM 4081 C C . TYR B 1 175 ? 7.266 31.719 3.818 1 94.75 175 TYR B C 1
ATOM 4083 O O . TYR B 1 175 ? 8.188 32.406 4.266 1 94.75 175 TYR B O 1
ATOM 4091 N N . PHE B 1 176 ? 7.488 30.672 3.135 1 92.12 176 PHE B N 1
ATOM 4092 C CA . PHE B 1 176 ? 8.836 30.188 2.889 1 92.12 176 PHE B CA 1
ATOM 4093 C C . PHE B 1 176 ? 9.617 31.172 2.02 1 92.12 176 PHE B C 1
ATOM 4095 O O . PHE B 1 176 ? 10.812 31.375 2.229 1 92.12 176 PHE B O 1
ATOM 4102 N N . THR B 1 177 ? 8.961 31.75 1.076 1 90.19 177 THR B N 1
ATOM 4103 C CA . THR B 1 177 ? 9.594 32.781 0.265 1 90.19 177 THR B CA 1
ATOM 4104 C C . THR B 1 177 ? 10.047 33.938 1.135 1 90.19 177 THR B C 1
ATOM 4106 O O . THR B 1 177 ? 11.141 34.469 0.945 1 90.19 177 THR B O 1
ATOM 4109 N N . SER B 1 178 ? 9.203 34.281 2.035 1 93.75 178 SER B N 1
ATOM 4110 C CA . SER B 1 178 ? 9.531 35.375 2.949 1 93.75 178 SER B CA 1
ATOM 4111 C C . SER B 1 178 ? 10.703 35 3.846 1 93.75 178 SER B C 1
ATOM 4113 O O . SER B 1 178 ? 11.57 35.812 4.117 1 93.75 178 SER B O 1
ATOM 4115 N N . LEU B 1 179 ? 10.742 33.781 4.32 1 95.19 179 LEU B N 1
ATOM 4116 C CA . LEU B 1 179 ? 11.844 33.312 5.172 1 95.19 179 LEU B CA 1
ATOM 4117 C C . LEU B 1 179 ? 13.164 33.344 4.414 1 95.19 179 LEU B C 1
ATOM 4119 O O . LEU B 1 179 ? 14.195 33.75 4.965 1 95.19 179 LEU B O 1
ATOM 4123 N N . PHE B 1 180 ? 13.125 32.969 3.203 1 91.81 180 PHE B N 1
ATOM 4124 C CA . PHE B 1 180 ? 14.336 32.969 2.391 1 91.81 180 PHE B CA 1
ATOM 4125 C C . PHE B 1 180 ? 14.805 34.375 2.123 1 91.81 180 PHE B C 1
ATOM 4127 O O . PHE B 1 180 ? 16.016 34.656 2.07 1 91.81 180 PHE B O 1
ATOM 4134 N N . ALA B 1 181 ? 13.844 35.25 1.918 1 93.31 181 ALA B N 1
ATOM 4135 C CA . ALA B 1 181 ? 14.188 36.656 1.727 1 93.31 181 ALA B CA 1
ATOM 4136 C C . ALA B 1 181 ? 14.891 37.219 2.957 1 93.31 181 ALA B C 1
ATOM 4138 O O . ALA B 1 181 ? 15.852 38 2.836 1 93.31 181 ALA B O 1
ATOM 4139 N N . LEU B 1 182 ? 14.43 36.906 4.109 1 94.56 182 LEU B N 1
ATOM 4140 C CA . LEU B 1 182 ? 15.023 37.375 5.363 1 94.56 182 LEU B CA 1
ATOM 4141 C C . LEU B 1 182 ? 16.406 36.75 5.562 1 94.56 182 LEU B C 1
ATOM 4143 O O . LEU B 1 182 ? 17.266 37.344 6.207 1 94.56 182 LEU B O 1
ATOM 4147 N N . ALA B 1 183 ? 16.609 35.594 4.988 1 94.44 183 ALA B N 1
ATOM 4148 C CA . ALA B 1 183 ? 17.859 34.875 5.16 1 94.44 183 ALA B CA 1
ATOM 4149 C C . ALA B 1 183 ? 18.844 35.219 4.043 1 94.44 183 ALA B C 1
ATOM 4151 O O . ALA B 1 183 ? 20 34.781 4.062 1 94.44 183 ALA B O 1
ATOM 4152 N N . SER B 1 184 ? 18.453 36 3.094 1 92.38 184 SER B N 1
ATOM 4153 C CA . SER B 1 184 ? 19.203 36.219 1.863 1 92.38 184 SER B CA 1
ATOM 4154 C C . SER B 1 184 ? 20.609 36.75 2.158 1 92.38 184 SER B C 1
ATOM 4156 O O . SER B 1 184 ? 21.578 36.375 1.484 1 92.38 184 SER B O 1
ATOM 4158 N N . ASN B 1 185 ? 20.75 37.469 3.176 1 91.75 185 ASN B N 1
ATOM 4159 C CA . ASN B 1 185 ? 22.031 38.094 3.422 1 91.75 185 ASN B CA 1
ATOM 4160 C C . ASN B 1 185 ? 22.859 37.344 4.445 1 91.75 185 ASN B C 1
ATOM 4162 O O . ASN B 1 185 ? 23.938 37.781 4.836 1 91.75 185 ASN B O 1
ATOM 4166 N N . ILE B 1 186 ? 22.422 36.281 4.883 1 92.75 186 ILE B N 1
ATOM 4167 C CA . ILE B 1 186 ? 23.172 35.5 5.836 1 92.75 186 ILE B CA 1
ATOM 4168 C C . ILE B 1 186 ? 24.094 34.531 5.09 1 92.75 186 ILE B C 1
ATOM 4170 O O . ILE B 1 186 ? 23.609 33.688 4.32 1 92.75 186 ILE B O 1
ATOM 4174 N N . PRO B 1 187 ? 25.391 34.531 5.254 1 90 187 PRO B N 1
ATOM 4175 C CA . PRO B 1 187 ? 26.328 33.688 4.5 1 90 187 PRO B CA 1
ATOM 4176 C C . PRO B 1 187 ? 26.312 32.25 4.926 1 90 187 PRO B C 1
ATOM 4178 O O . PRO B 1 187 ? 25.859 31.922 6.031 1 90 187 PRO B O 1
ATOM 4181 N N . PRO B 1 188 ? 26.781 31.406 4.016 1 89.38 188 PRO B N 1
ATOM 4182 C CA . PRO B 1 188 ? 26.938 29.984 4.379 1 89.38 188 PRO B CA 1
ATOM 4183 C C . PRO B 1 188 ? 28.047 29.766 5.406 1 89.38 188 PRO B C 1
ATOM 4185 O O . PRO B 1 188 ? 28.875 30.641 5.629 1 89.38 188 PRO B O 1
ATOM 4188 N N . GLU B 1 189 ? 27.922 28.719 6.098 1 88.25 189 GLU B N 1
ATOM 4189 C CA . GLU B 1 189 ? 28.984 28.328 7.023 1 88.25 189 GLU B CA 1
ATOM 4190 C C . GLU B 1 189 ? 30.266 27.953 6.273 1 88.25 189 GLU B C 1
ATOM 4192 O O . GLU B 1 189 ? 30.203 27.469 5.145 1 88.25 189 GLU B O 1
ATOM 4197 N N . PRO B 1 190 ? 31.422 28.406 6.859 1 77.25 190 PRO B N 1
ATOM 4198 C CA . PRO B 1 190 ? 32.656 27.953 6.223 1 77.25 190 PRO B CA 1
ATOM 4199 C C . PRO B 1 190 ? 32.719 26.422 6.098 1 77.25 190 PRO B C 1
ATOM 4201 O O . PRO B 1 190 ? 32.219 25.703 6.961 1 77.25 190 PRO B O 1
ATOM 4204 N N . SER B 1 191 ? 32.844 25.984 4.918 1 58.12 191 SER B N 1
ATOM 4205 C CA . SER B 1 191 ? 32.844 24.578 4.586 1 58.12 191 SER B CA 1
ATOM 4206 C C . SER B 1 191 ? 33.719 23.781 5.566 1 58.12 191 SER B C 1
ATOM 4208 O O . SER B 1 191 ? 34.906 24.031 5.684 1 58.12 191 SER B O 1
ATOM 4210 N N . THR B 1 192 ? 33.531 23.734 6.762 1 48.72 192 THR B N 1
ATOM 4211 C CA . THR B 1 192 ? 34.281 22.703 7.449 1 48.72 192 THR B CA 1
ATOM 4212 C C . THR B 1 192 ? 34.188 21.359 6.727 1 48.72 192 THR B C 1
ATOM 4214 O O . THR B 1 192 ? 33.062 20.922 6.402 1 48.72 192 THR B O 1
ATOM 4217 N N . SER B 1 193 ? 35.188 21.016 5.945 1 39.03 193 SER B N 1
ATOM 4218 C CA . SER B 1 193 ? 35.312 19.75 5.23 1 39.03 193 SER B CA 1
ATOM 4219 C C . SER B 1 193 ? 34.781 18.578 6.066 1 39.03 193 SER B C 1
ATOM 4221 O O . SER B 1 193 ? 35.531 17.641 6.371 1 39.03 193 SER B O 1
ATOM 4223 N N . THR B 1 194 ? 34.312 18.828 7.223 1 37.84 194 THR B N 1
ATOM 4224 C CA . THR B 1 194 ? 34.062 17.516 7.816 1 37.84 194 THR B CA 1
ATOM 4225 C C . THR B 1 194 ? 33.156 16.672 6.918 1 37.84 194 THR B C 1
ATOM 4227 O O . THR B 1 194 ? 32.062 17.094 6.57 1 37.84 194 THR B O 1
ATOM 4230 N N . ASN B 1 195 ? 33.812 15.891 6.145 1 34.81 195 ASN B N 1
ATOM 4231 C CA . ASN B 1 195 ? 33.406 14.789 5.285 1 34.81 195 ASN B CA 1
ATOM 4232 C C . ASN B 1 195 ? 32.281 13.945 5.934 1 34.81 195 ASN B C 1
ATOM 4234 O O . ASN B 1 195 ? 32.375 12.719 5.934 1 34.81 195 ASN B O 1
ATOM 4238 N N . ASP B 1 196 ? 31.906 14.297 7.184 1 35.5 196 ASP B N 1
ATOM 4239 C CA . ASP B 1 196 ? 31 13.211 7.551 1 35.5 196 ASP B CA 1
ATOM 4240 C C . ASP B 1 196 ? 29.875 13.055 6.527 1 35.5 196 ASP B C 1
ATOM 4242 O O . ASP B 1 196 ? 28.938 13.852 6.504 1 35.5 196 ASP B O 1
ATOM 4246 N N . ARG B 1 197 ? 30.266 12.773 5.367 1 32.66 197 ARG B N 1
ATOM 4247 C CA . ARG B 1 197 ? 29.297 12.227 4.414 1 32.66 197 ARG B CA 1
ATOM 4248 C C . ARG B 1 197 ? 28.25 11.375 5.121 1 32.66 197 ARG B C 1
ATOM 4250 O O . ARG B 1 197 ? 28.578 10.352 5.73 1 32.66 197 ARG B O 1
ATOM 4257 N N . MET B 1 198 ? 27.438 12.016 5.973 1 33.19 198 MET B N 1
ATOM 4258 C CA . MET B 1 198 ? 26.344 11.07 6.168 1 33.19 198 MET B CA 1
ATOM 4259 C C . MET B 1 198 ? 26.234 10.117 4.984 1 33.19 198 MET B C 1
ATOM 4261 O O . MET B 1 198 ? 26.172 10.547 3.836 1 33.19 198 MET B O 1
ATOM 4265 N N . ASP B 1 199 ? 26.969 9.078 5.125 1 31.69 199 ASP B N 1
ATOM 4266 C CA . ASP B 1 199 ? 26.969 7.934 4.223 1 31.69 199 ASP B CA 1
ATOM 4267 C C . ASP B 1 199 ? 25.578 7.695 3.631 1 31.69 199 ASP B C 1
ATOM 4269 O O . ASP B 1 199 ? 24.766 6.957 4.199 1 31.69 199 ASP B O 1
ATOM 4273 N N . THR B 1 200 ? 24.953 8.719 3.406 1 32.94 200 THR B N 1
ATOM 4274 C CA . THR B 1 200 ? 23.75 8.508 2.619 1 32.94 200 THR B CA 1
ATOM 4275 C C . THR B 1 200 ? 24.031 7.578 1.44 1 32.94 200 THR B C 1
ATOM 4277 O O . THR B 1 200 ? 23.188 7.414 0.556 1 32.94 200 THR B O 1
ATOM 4280 N N . GLU B 1 201 ? 25.344 7.309 1.253 1 32.44 201 GLU B N 1
ATOM 4281 C CA . GLU B 1 201 ? 25.703 6.719 -0.036 1 32.44 201 GLU B CA 1
ATOM 4282 C C . GLU B 1 201 ? 25.047 5.352 -0.21 1 32.44 201 GLU B C 1
ATOM 4284 O O . GLU B 1 201 ? 25.125 4.75 -1.283 1 32.44 201 GLU B O 1
ATOM 4289 N N . SER B 1 202 ? 25.172 4.617 0.947 1 31.88 202 SER B N 1
ATOM 4290 C CA . SER B 1 202 ? 25.078 3.262 0.41 1 31.88 202 SER B CA 1
ATOM 4291 C C . SER B 1 202 ? 23.766 3.047 -0.338 1 31.88 202 SER B C 1
ATOM 4293 O O . SER B 1 202 ? 22.703 3.061 0.266 1 31.88 202 SER B O 1
ATOM 4295 N N . ILE B 1 203 ? 23.766 3.57 -1.336 1 31.86 203 ILE B N 1
ATOM 4296 C CA . ILE B 1 203 ? 22.734 3.477 -2.365 1 31.86 203 ILE B CA 1
ATOM 4297 C C . ILE B 1 203 ? 22.328 2.018 -2.559 1 31.86 203 ILE B C 1
ATOM 4299 O O . ILE B 1 203 ? 23.016 1.266 -3.26 1 31.86 203 ILE B O 1
ATOM 4303 N N . PRO B 1 204 ? 22.234 1.182 -1.554 1 35.16 204 PRO B N 1
ATOM 4304 C CA . PRO B 1 204 ? 22.047 -0.138 -2.16 1 35.16 204 PRO B CA 1
ATOM 4305 C C . PRO B 1 204 ? 20.984 -0.136 -3.258 1 35.16 204 PRO B C 1
ATOM 4307 O O . PRO B 1 204 ? 20.172 0.792 -3.338 1 35.16 204 PRO B O 1
ATOM 4310 N N . GLY B 1 205 ? 20.688 -1.214 -3.965 1 38.12 205 GLY B N 1
ATOM 4311 C CA . GLY B 1 205 ? 20.016 -1.738 -5.137 1 38.12 205 GLY B CA 1
ATOM 4312 C C . GLY B 1 205 ? 18.547 -1.34 -5.203 1 38.12 205 GLY B C 1
ATOM 4313 O O . GLY B 1 205 ? 17.969 -0.926 -4.199 1 38.12 205 GLY B O 1
ATOM 4314 N N . ASN B 1 206 ? 18.078 -0.793 -6.402 1 49.97 206 ASN B N 1
ATOM 4315 C CA . ASN B 1 206 ? 16.828 -0.399 -7.035 1 49.97 206 ASN B CA 1
ATOM 4316 C C . ASN B 1 206 ? 15.672 -1.281 -6.578 1 49.97 206 ASN B C 1
ATOM 4318 O O . ASN B 1 206 ? 14.594 -1.264 -7.184 1 49.97 206 ASN B O 1
ATOM 4322 N N . LYS B 1 207 ? 15.844 -2.162 -5.625 1 69.81 207 LYS B N 1
ATOM 4323 C CA . LYS B 1 207 ? 14.734 -3.055 -5.312 1 69.81 207 LYS B CA 1
ATOM 4324 C C . LYS B 1 207 ? 13.828 -2.453 -4.238 1 69.81 207 LYS B C 1
ATOM 4326 O O . LYS B 1 207 ? 14.312 -1.95 -3.223 1 69.81 207 LYS B O 1
ATOM 4331 N N . VAL B 1 208 ? 12.547 -2.262 -4.531 1 81.44 208 VAL B N 1
ATOM 4332 C CA . VAL B 1 208 ? 11.539 -1.83 -3.564 1 81.44 208 VAL B CA 1
ATOM 4333 C C . VAL B 1 208 ? 11.664 -2.656 -2.287 1 81.44 208 VAL B C 1
ATOM 4335 O O . VAL B 1 208 ? 11.672 -3.889 -2.336 1 81.44 208 VAL B O 1
ATOM 4338 N N . PRO B 1 209 ? 11.914 -1.969 -1.132 1 91.75 209 PRO B N 1
ATOM 4339 C CA . PRO B 1 209 ? 12.062 -2.699 0.129 1 91.75 209 PRO B CA 1
ATOM 4340 C C . PRO B 1 209 ? 10.75 -3.328 0.601 1 91.75 209 PRO B C 1
ATOM 4342 O O . PRO B 1 209 ? 10.086 -2.781 1.48 1 91.75 209 PRO B O 1
ATOM 4345 N N . VAL B 1 210 ? 10.539 -4.508 0.216 1 93.06 210 VAL B N 1
ATOM 4346 C CA . VAL B 1 210 ? 9.266 -5.195 0.387 1 93.06 210 VAL B CA 1
ATOM 4347 C C . VAL B 1 210 ? 9.055 -5.535 1.86 1 93.06 210 VAL B C 1
ATOM 4349 O O . VAL B 1 210 ? 7.992 -5.262 2.422 1 93.06 210 VAL B O 1
ATOM 4352 N N . LEU B 1 211 ? 10.062 -6.098 2.475 1 94.31 211 LEU B N 1
ATOM 4353 C CA . LEU B 1 211 ? 9.945 -6.508 3.871 1 94.31 211 LEU B CA 1
ATOM 4354 C C . LEU B 1 211 ? 9.727 -5.301 4.773 1 94.31 211 LEU B C 1
ATOM 4356 O O . LEU B 1 211 ? 8.914 -5.352 5.699 1 94.31 211 LEU B O 1
ATOM 4360 N N . GLU B 1 212 ? 10.438 -4.219 4.516 1 95.75 212 GLU B N 1
ATOM 4361 C CA . GLU B 1 212 ? 10.297 -3.002 5.312 1 95.75 212 GLU B CA 1
ATOM 4362 C C . GLU B 1 212 ? 8.898 -2.412 5.184 1 95.75 212 GLU B C 1
ATOM 4364 O O . GLU B 1 212 ? 8.312 -1.964 6.172 1 95.75 212 GLU B O 1
ATOM 4369 N N . ILE B 1 213 ? 8.352 -2.436 3.994 1 96.31 213 ILE B N 1
ATOM 4370 C CA . ILE B 1 213 ? 7.008 -1.913 3.773 1 96.31 213 ILE B CA 1
ATOM 4371 C C . ILE B 1 213 ? 5.988 -2.777 4.516 1 96.31 213 ILE B C 1
ATOM 4373 O O . ILE B 1 213 ? 5.121 -2.258 5.223 1 96.31 213 ILE B O 1
ATOM 4377 N N . ALA B 1 214 ? 6.113 -4.039 4.348 1 96.69 214 ALA B N 1
ATOM 4378 C CA . ALA B 1 214 ? 5.18 -4.969 4.98 1 96.69 214 ALA B CA 1
ATOM 4379 C C . ALA B 1 214 ? 5.23 -4.844 6.504 1 96.69 214 ALA B C 1
ATOM 4381 O O . ALA B 1 214 ? 4.191 -4.84 7.168 1 96.69 214 ALA B O 1
ATOM 4382 N N . THR B 1 215 ? 6.414 -4.777 7.055 1 97.12 215 THR B N 1
ATOM 4383 C CA . THR B 1 215 ? 6.59 -4.664 8.5 1 97.12 215 THR B CA 1
ATOM 4384 C C . THR B 1 215 ? 6.062 -3.328 9.008 1 97.12 215 THR B C 1
ATOM 4386 O O . THR B 1 215 ? 5.449 -3.262 10.07 1 97.12 215 THR B O 1
ATOM 4389 N N . ALA B 1 216 ? 6.344 -2.266 8.25 1 97.56 216 ALA B N 1
ATOM 4390 C CA . ALA B 1 216 ? 5.84 -0.948 8.617 1 97.56 216 ALA B CA 1
ATOM 4391 C C . ALA B 1 216 ? 4.312 -0.947 8.695 1 97.56 216 ALA B C 1
ATOM 4393 O O . ALA B 1 216 ? 3.73 -0.396 9.633 1 97.56 216 ALA B O 1
ATOM 4394 N N . LEU B 1 217 ? 3.717 -1.567 7.746 1 97.56 217 LEU B N 1
ATOM 4395 C CA . LEU B 1 217 ? 2.262 -1.656 7.73 1 97.56 217 LEU B CA 1
ATOM 4396 C C . LEU B 1 217 ? 1.754 -2.479 8.906 1 97.56 217 LEU B C 1
ATOM 4398 O O . LEU B 1 217 ? 0.804 -2.078 9.586 1 97.56 217 LEU B O 1
ATOM 4402 N N . ALA B 1 218 ? 2.373 -3.564 9.148 1 97.75 218 ALA B N 1
ATOM 4403 C CA . ALA B 1 218 ? 1.972 -4.43 10.258 1 97.75 218 ALA B CA 1
ATOM 4404 C C . ALA B 1 218 ? 2.053 -3.695 11.586 1 97.75 218 ALA B C 1
ATOM 4406 O O . ALA B 1 218 ? 1.122 -3.752 12.398 1 97.75 218 ALA B O 1
ATOM 4407 N N . VAL B 1 219 ? 3.129 -3.018 11.789 1 97.75 219 VAL B N 1
ATOM 4408 C CA . VAL B 1 219 ? 3.332 -2.268 13.031 1 97.75 219 VAL B CA 1
ATOM 4409 C C . VAL B 1 219 ? 2.283 -1.165 13.141 1 97.75 219 VAL B C 1
ATOM 4411 O O . VAL B 1 219 ? 1.736 -0.927 14.219 1 97.75 219 VAL B O 1
ATOM 4414 N N . SER B 1 220 ? 2.033 -0.505 12.039 1 97.88 220 SER B N 1
ATOM 4415 C CA . SER B 1 220 ? 1.05 0.573 12.039 1 97.88 220 SER B CA 1
ATOM 4416 C C . SER B 1 220 ? -0.339 0.055 12.398 1 97.88 220 SER B C 1
ATOM 4418 O O . SER B 1 220 ? -1.063 0.688 13.172 1 97.88 220 SER B O 1
ATOM 4420 N N . PHE B 1 221 ? -0.709 -1.076 11.82 1 97.5 221 PHE B N 1
ATOM 4421 C CA . PHE B 1 221 ? -1.991 -1.679 12.172 1 97.5 221 PHE B CA 1
ATOM 4422 C C . PHE B 1 221 ? -2.031 -2.047 13.648 1 97.5 221 PHE B C 1
ATOM 4424 O O . PHE B 1 221 ? -3.057 -1.865 14.312 1 97.5 221 PHE B O 1
ATOM 4431 N N . GLY B 1 222 ? -0.962 -2.562 14.148 1 97.31 222 GLY B N 1
ATOM 4432 C CA . GLY B 1 222 ? -0.886 -2.893 15.562 1 97.31 222 GLY B CA 1
ATOM 4433 C C . GLY B 1 222 ? -1.081 -1.688 16.469 1 97.31 222 GLY B C 1
ATOM 4434 O O . GLY B 1 222 ? -1.817 -1.759 17.453 1 97.31 222 GLY B O 1
ATOM 4435 N N . ILE B 1 223 ? -0.454 -0.631 16.109 1 97.56 223 ILE B N 1
ATOM 4436 C CA . ILE B 1 223 ? -0.564 0.6 16.875 1 97.56 223 ILE B CA 1
ATOM 4437 C C . ILE B 1 223 ? -2.008 1.1 16.844 1 97.56 223 ILE B C 1
ATOM 4439 O O . ILE B 1 223 ? -2.555 1.495 17.875 1 97.56 223 ILE B O 1
ATOM 4443 N N . CYS B 1 224 ? -2.605 1.08 15.688 1 96.06 224 CYS B N 1
ATOM 4444 C CA . CYS B 1 224 ? -3.99 1.519 15.562 1 96.06 224 CYS B CA 1
ATOM 4445 C C . CYS B 1 224 ? -4.922 0.638 16.391 1 96.06 224 CYS B C 1
ATOM 4447 O O . CYS B 1 224 ? -5.871 1.133 17 1 96.06 224 CYS B O 1
ATOM 4449 N N . LYS B 1 225 ? -4.625 -0.655 16.391 1 96.31 225 LYS B N 1
ATOM 4450 C CA . LYS B 1 225 ? -5.438 -1.564 17.188 1 96.31 225 LYS B CA 1
ATOM 4451 C C . LYS B 1 225 ? -5.348 -1.223 18.672 1 96.31 225 LYS B C 1
ATOM 4453 O O . LYS B 1 225 ? -6.363 -1.154 19.359 1 96.31 225 LYS B O 1
ATOM 4458 N N . ILE B 1 226 ? -4.191 -0.99 19.172 1 96.75 226 ILE B N 1
ATOM 4459 C CA . ILE B 1 226 ? -3.982 -0.649 20.578 1 96.75 226 ILE B CA 1
ATOM 4460 C C . ILE B 1 226 ? -4.676 0.674 20.891 1 96.75 226 ILE B C 1
ATOM 4462 O O . ILE B 1 226 ? -5.316 0.811 21.938 1 96.75 226 ILE B O 1
ATOM 4466 N N . ALA B 1 227 ? -4.547 1.622 20 1 95.31 227 ALA B N 1
ATOM 4467 C CA . ALA B 1 227 ? -5.16 2.934 20.203 1 95.31 227 ALA B CA 1
ATOM 4468 C C . ALA B 1 227 ? -6.68 2.826 20.266 1 95.31 227 ALA B C 1
ATOM 4470 O O . ALA B 1 227 ? -7.316 3.477 21.094 1 95.31 227 ALA B O 1
ATOM 4471 N N . THR B 1 228 ? -7.211 2.049 19.375 1 92.38 228 THR B N 1
ATOM 4472 C CA . THR B 1 228 ? -8.656 1.877 19.344 1 92.38 228 THR B CA 1
ATOM 4473 C C . THR B 1 228 ? -9.141 1.206 20.625 1 92.38 228 THR B C 1
ATOM 4475 O O . THR B 1 228 ? -10.203 1.554 21.156 1 92.38 228 THR B O 1
ATOM 4478 N N . CYS B 1 229 ? -8.375 0.274 21.094 1 93.62 229 CYS B N 1
ATOM 4479 C CA . CYS B 1 229 ? -8.711 -0.389 22.359 1 93.62 229 CYS B CA 1
ATOM 4480 C C . CYS B 1 229 ? -8.68 0.596 23.516 1 93.62 229 CYS B C 1
ATOM 4482 O O . CYS B 1 229 ? -9.586 0.614 24.344 1 93.62 229 CYS B O 1
ATOM 4484 N N . LEU B 1 230 ? -7.723 1.403 23.531 1 93.81 230 LEU B N 1
ATOM 4485 C CA . LEU B 1 230 ? -7.582 2.393 24.609 1 93.81 230 LEU B CA 1
ATOM 4486 C C . LEU B 1 230 ? -8.703 3.42 24.547 1 93.81 230 LEU B C 1
ATOM 4488 O O . LEU B 1 230 ? -9.227 3.838 25.578 1 93.81 230 LEU B O 1
ATOM 4492 N N . THR B 1 231 ? -8.992 3.838 23.359 1 91.5 231 THR B N 1
ATOM 4493 C CA . THR B 1 231 ? -10.062 4.809 23.172 1 91.5 231 THR B CA 1
ATOM 4494 C C . THR B 1 231 ? -11.391 4.246 23.672 1 91.5 231 THR B C 1
ATOM 4496 O O . THR B 1 231 ? -12.172 4.957 24.312 1 91.5 231 THR B O 1
ATOM 4499 N N . LYS B 1 232 ? -11.633 2.996 23.391 1 90.62 232 LYS B N 1
ATOM 4500 C CA . LYS B 1 232 ? -12.867 2.346 23.812 1 90.62 232 LYS B CA 1
ATOM 4501 C C . LYS B 1 232 ? -12.906 2.172 25.328 1 90.62 232 LYS B C 1
ATOM 4503 O O . LYS B 1 232 ? -13.93 2.432 25.969 1 90.62 232 LYS B O 1
ATOM 4508 N N . VAL B 1 233 ? -11.859 1.778 25.922 1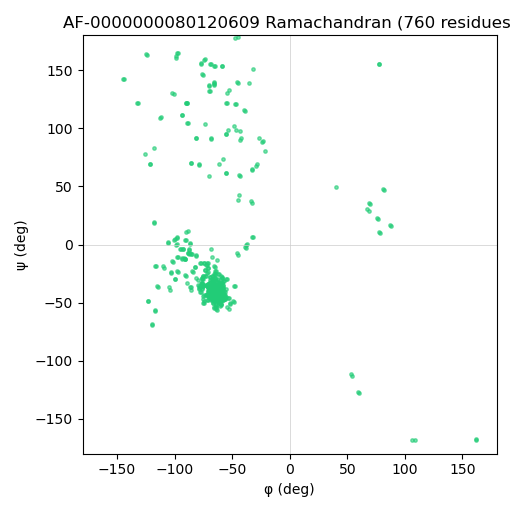 92.94 233 VAL B N 1
ATOM 4509 C CA . VAL B 1 233 ? -11.781 1.517 27.359 1 92.94 233 VAL B CA 1
ATOM 4510 C C . VAL B 1 233 ? -11.922 2.826 28.125 1 92.94 233 VAL B C 1
ATOM 4512 O O . VAL B 1 233 ? -12.578 2.871 29.172 1 92.94 233 VAL B O 1
ATOM 4515 N N . LEU B 1 234 ? -11.383 3.916 27.594 1 92.44 234 LEU B N 1
ATOM 4516 C CA . LEU B 1 234 ? -11.398 5.195 28.297 1 92.44 234 LEU B CA 1
ATOM 4517 C C . LEU B 1 234 ? -12.633 6.008 27.906 1 92.44 234 LEU B C 1
ATOM 4519 O O . LEU B 1 234 ? -12.953 7.008 28.562 1 92.44 234 LEU B O 1
ATOM 4523 N N . GLY B 1 235 ? -13.32 5.621 26.922 1 87.69 235 GLY B N 1
ATOM 4524 C CA . GLY B 1 235 ? -14.555 6.262 26.5 1 87.69 235 GLY B CA 1
ATOM 4525 C C . GLY B 1 235 ? -14.352 7.656 25.953 1 87.69 235 GLY B C 1
ATOM 4526 O O . GLY B 1 235 ? -15.172 8.547 26.156 1 87.69 235 GLY B O 1
ATOM 4527 N N . ILE B 1 236 ? -13.297 7.973 25.375 1 84.69 236 ILE B N 1
ATOM 4528 C CA . ILE B 1 236 ? -13 9.289 24.828 1 84.69 236 ILE B CA 1
ATOM 4529 C C . ILE B 1 236 ? -13.383 9.344 23.359 1 84.69 236 ILE B C 1
ATOM 4531 O O . ILE B 1 236 ? -12.734 8.711 22.516 1 84.69 236 ILE B O 1
ATOM 4535 N N . GLN B 1 237 ? -14.398 10.117 23.141 1 81.5 237 GLN B N 1
ATOM 4536 C CA . GLN B 1 237 ? -14.828 10.273 21.766 1 81.5 237 GLN B CA 1
ATOM 4537 C C . GLN B 1 237 ? -13.805 11.078 20.953 1 81.5 237 GLN B C 1
ATOM 4539 O O . GLN B 1 237 ? -13.328 12.117 21.422 1 81.5 237 GLN B O 1
ATOM 4544 N N . GLY B 1 238 ? -13.391 10.641 19.766 1 79.12 238 GLY B N 1
ATOM 4545 C CA . GLY B 1 238 ? -12.422 11.328 18.922 1 79.12 238 GLY B CA 1
ATOM 4546 C C . GLY B 1 238 ? -10.984 11.133 19.391 1 79.12 238 GLY B C 1
ATOM 4547 O O . GLY B 1 238 ? -10.07 11.789 18.891 1 79.12 238 GLY B O 1
ATOM 4548 N N . GLY B 1 239 ? -10.805 10.273 20.266 1 86.69 239 GLY B N 1
ATOM 4549 C CA . GLY B 1 239 ? -9.492 10.086 20.859 1 86.69 239 GLY B CA 1
ATOM 4550 C C . GLY B 1 239 ? -8.609 9.133 20.078 1 86.69 239 GLY B C 1
ATOM 4551 O O . GLY B 1 239 ? -7.426 8.977 20.391 1 86.69 239 GLY B O 1
ATOM 4552 N N . ASN B 1 240 ? -9.047 8.617 19.031 1 90.81 240 ASN B N 1
ATOM 4553 C CA . ASN B 1 240 ? -8.305 7.586 18.312 1 90.81 240 ASN B CA 1
ATOM 4554 C C . ASN B 1 240 ? -7.004 8.133 17.719 1 90.81 240 ASN B C 1
ATOM 4556 O O . ASN B 1 240 ? -5.926 7.59 17.984 1 90.81 240 ASN B O 1
ATOM 4560 N N . LEU B 1 241 ? -7.125 9.25 17.016 1 91.38 241 LEU B N 1
ATOM 4561 C CA . LEU B 1 241 ? -5.949 9.766 16.328 1 91.38 241 LEU B CA 1
ATOM 4562 C C . LEU B 1 241 ? -4.922 10.305 17.312 1 91.38 241 LEU B C 1
ATOM 4564 O O . LEU B 1 241 ? -3.727 10.023 17.188 1 91.38 241 LEU B O 1
ATOM 4568 N N . PRO B 1 242 ? -5.363 10.969 18.375 1 90.56 242 PRO B N 1
ATOM 4569 C CA . PRO B 1 242 ? -4.398 11.383 19.391 1 90.56 242 PRO B CA 1
ATOM 4570 C C . PRO B 1 242 ? -3.711 10.203 20.078 1 90.56 242 PRO B C 1
ATOM 4572 O O . PRO B 1 242 ? -2.51 10.258 20.344 1 90.56 242 PRO B O 1
ATOM 4575 N N . PHE B 1 243 ? -4.457 9.227 20.359 1 93.81 243 PHE B N 1
ATOM 4576 C CA . PHE B 1 243 ? -3.863 8.055 20.984 1 93.81 243 PHE B CA 1
ATOM 4577 C C . PHE B 1 243 ? -2.885 7.371 20.047 1 93.81 243 PHE B C 1
ATOM 4579 O O . PHE B 1 243 ? -1.837 6.883 20.469 1 93.81 243 PHE B O 1
ATOM 4586 N N . ILE B 1 244 ? -3.254 7.273 18.797 1 95.5 244 ILE B N 1
ATOM 4587 C CA . ILE B 1 244 ? -2.346 6.711 17.797 1 95.5 244 ILE B CA 1
ATOM 4588 C C . ILE B 1 244 ? -1.035 7.492 17.797 1 95.5 244 ILE B C 1
ATOM 4590 O O . ILE B 1 244 ? 0.047 6.902 17.828 1 95.5 244 ILE B O 1
ATOM 4594 N N . THR B 1 245 ? -1.157 8.797 17.797 1 93.31 245 THR B N 1
ATOM 4595 C CA . THR B 1 245 ? 0.016 9.664 17.781 1 93.31 245 THR B CA 1
ATOM 4596 C C . THR B 1 245 ? 0.862 9.445 19.031 1 93.31 245 THR B C 1
ATOM 4598 O O . THR B 1 245 ? 2.082 9.281 18.938 1 93.31 245 THR B O 1
ATOM 4601 N N . ALA B 1 246 ? 0.204 9.383 20.141 1 94.25 246 ALA B N 1
ATOM 4602 C CA . ALA B 1 246 ? 0.91 9.188 21.406 1 94.25 246 ALA B CA 1
ATOM 4603 C C . ALA B 1 246 ? 1.654 7.859 21.422 1 94.25 246 ALA B C 1
ATOM 4605 O O . ALA B 1 246 ? 2.814 7.793 21.828 1 94.25 246 ALA B O 1
ATOM 4606 N N . ILE B 1 247 ? 1.04 6.84 20.969 1 96.56 247 ILE B N 1
ATOM 4607 C CA . ILE B 1 247 ? 1.599 5.492 21.031 1 96.56 247 ILE B CA 1
ATOM 4608 C C . ILE B 1 247 ? 2.795 5.383 20.094 1 96.56 247 ILE B C 1
ATOM 4610 O O . ILE B 1 247 ? 3.824 4.809 20.453 1 96.56 247 ILE B O 1
ATOM 4614 N N . VAL B 1 248 ? 2.654 5.879 18.922 1 96.44 248 VAL B N 1
ATOM 4615 C CA . VAL B 1 248 ? 3.75 5.746 17.969 1 96.44 248 VAL B CA 1
ATOM 4616 C C . VAL B 1 248 ? 4.945 6.578 18.422 1 96.44 248 VAL B C 1
ATOM 4618 O O . VAL B 1 248 ? 6.098 6.164 18.266 1 96.44 248 VAL B O 1
ATOM 4621 N N . VAL B 1 249 ? 4.711 7.742 19 1 94.31 249 VAL B N 1
ATOM 4622 C CA . VAL B 1 249 ? 5.809 8.57 19.5 1 94.31 249 VAL B CA 1
ATOM 4623 C C . VAL B 1 249 ? 6.516 7.855 20.641 1 94.31 249 VAL B C 1
ATOM 4625 O O . VAL B 1 249 ? 7.746 7.828 20.703 1 94.31 249 VAL B O 1
ATOM 4628 N N . LEU B 1 250 ? 5.727 7.281 21.5 1 96.75 250 LEU B N 1
ATOM 4629 C CA . LEU B 1 250 ? 6.297 6.508 22.609 1 96.75 250 LEU B CA 1
ATOM 4630 C C . LEU B 1 250 ? 7.105 5.328 22.078 1 96.75 250 LEU B C 1
ATOM 4632 O O . LEU B 1 250 ? 8.219 5.074 22.531 1 96.75 250 LEU B O 1
ATOM 4636 N N . ALA B 1 251 ? 6.543 4.637 21.156 1 97.06 251 ALA B N 1
ATOM 4637 C CA . ALA B 1 251 ? 7.215 3.479 20.578 1 97.06 251 ALA B CA 1
ATOM 4638 C C . ALA B 1 251 ? 8.508 3.891 19.875 1 97.06 251 ALA B C 1
ATOM 4640 O O . ALA B 1 251 ? 9.531 3.209 19.984 1 97.06 251 ALA B O 1
ATOM 4641 N N . ALA B 1 252 ? 8.422 4.969 19.125 1 95.88 252 ALA B N 1
ATOM 4642 C CA . ALA B 1 252 ? 9.594 5.457 18.391 1 95.88 252 ALA B CA 1
ATOM 4643 C C . ALA B 1 252 ? 10.688 5.906 19.359 1 95.88 252 ALA B C 1
ATOM 4645 O O . ALA B 1 252 ? 11.875 5.848 19.031 1 95.88 252 ALA B O 1
ATOM 4646 N N . THR B 1 253 ? 10.336 6.344 20.531 1 95.5 253 THR B N 1
ATOM 4647 C CA . THR B 1 253 ? 11.281 6.785 21.547 1 95.5 253 THR B CA 1
ATOM 4648 C C . THR B 1 253 ? 11.906 5.59 22.266 1 95.5 253 THR B C 1
ATOM 4650 O O . THR B 1 253 ? 13.102 5.602 22.578 1 95.5 253 THR B O 1
ATOM 4653 N N . ILE B 1 254 ? 11.117 4.562 22.5 1 96.56 254 ILE B N 1
ATOM 4654 C CA . ILE B 1 254 ? 11.57 3.373 23.203 1 96.56 254 ILE B CA 1
ATOM 4655 C C . ILE B 1 254 ? 12.406 2.498 22.281 1 96.56 254 ILE B C 1
ATOM 4657 O O . ILE B 1 254 ? 13.414 1.923 22.688 1 96.56 254 ILE B O 1
ATOM 4661 N N . PHE B 1 255 ? 11.953 2.361 20.984 1 96.69 255 PHE B N 1
ATOM 4662 C CA . PHE B 1 255 ? 12.617 1.511 20.016 1 96.69 255 PHE B CA 1
ATOM 4663 C C . PHE B 1 255 ? 13.055 2.32 18.797 1 96.69 255 PHE B C 1
ATOM 4665 O O . PHE B 1 255 ? 12.656 2.021 17.672 1 96.69 255 PHE B O 1
ATOM 4672 N N . PRO B 1 256 ? 14.016 3.178 18.969 1 94.38 256 PRO B N 1
ATOM 4673 C CA . PRO B 1 256 ? 14.367 4.105 17.875 1 94.38 256 PRO B CA 1
ATOM 4674 C C . PRO B 1 256 ? 15.062 3.41 16.719 1 94.38 256 PRO B C 1
ATOM 4676 O O . PRO B 1 256 ? 14.844 3.777 15.555 1 94.38 256 PRO B O 1
ATOM 4679 N N . LYS B 1 257 ? 15.883 2.428 16.938 1 95.06 257 LYS B N 1
ATOM 4680 C CA . LYS B 1 257 ? 16.594 1.736 15.867 1 95.06 257 LYS B CA 1
ATOM 4681 C C . LYS B 1 257 ? 15.641 0.92 15.008 1 95.06 257 LYS B C 1
ATOM 4683 O O . LYS B 1 257 ? 15.711 0.967 13.773 1 95.06 257 LYS B O 1
ATOM 4688 N N . GLN B 1 258 ? 14.766 0.203 15.625 1 94.94 258 GLN B N 1
ATOM 4689 C CA . GLN B 1 258 ? 13.828 -0.668 14.922 1 94.94 258 GLN B CA 1
ATOM 4690 C C . GLN B 1 258 ? 12.852 0.144 14.078 1 94.94 258 GLN B C 1
ATOM 4692 O O . GLN B 1 258 ? 12.641 -0.158 12.898 1 94.94 258 GLN B O 1
ATOM 4697 N N . LEU B 1 259 ? 12.305 1.143 14.641 1 96.19 259 LEU B N 1
ATOM 4698 C CA . LEU B 1 259 ? 11.297 1.922 13.922 1 96.19 259 LEU B CA 1
ATOM 4699 C C . LEU B 1 259 ? 11.961 2.885 12.945 1 96.19 259 LEU B C 1
ATOM 4701 O O . LEU B 1 259 ? 11.398 3.168 11.875 1 96.19 259 LEU B O 1
ATOM 4705 N N . GLY B 1 260 ? 13.086 3.383 13.336 1 93.38 260 GLY B N 1
ATOM 4706 C CA . GLY B 1 260 ? 13.836 4.215 12.414 1 93.38 260 GLY B CA 1
ATOM 4707 C C . GLY B 1 260 ? 14.18 3.506 11.117 1 93.38 260 GLY B C 1
ATOM 4708 O O . GLY B 1 260 ? 14.188 4.125 10.047 1 93.38 260 GLY B O 1
ATOM 4709 N N . TYR B 1 261 ? 14.438 2.24 11.242 1 93.5 261 TYR B N 1
ATOM 4710 C CA . TYR B 1 261 ? 14.758 1.412 10.078 1 93.5 261 TYR B CA 1
ATOM 4711 C C . TYR B 1 261 ? 13.562 1.308 9.141 1 93.5 261 TYR B C 1
ATOM 4713 O O . TYR B 1 261 ? 13.734 1.204 7.922 1 93.5 261 TYR B O 1
ATOM 4721 N N . LEU B 1 262 ? 12.406 1.467 9.594 1 95.62 262 LEU B N 1
ATOM 4722 C CA . LEU B 1 262 ? 11.18 1.306 8.828 1 95.62 262 LEU B CA 1
ATOM 4723 C C . LEU B 1 262 ? 10.719 2.643 8.258 1 95.62 262 LEU B C 1
ATOM 4725 O O . LEU B 1 262 ? 9.852 2.682 7.379 1 95.62 262 LEU B O 1
ATOM 4729 N N . ALA B 1 263 ? 11.258 3.717 8.672 1 94 263 ALA B N 1
ATOM 4730 C CA . ALA B 1 263 ? 10.734 5.062 8.453 1 94 263 ALA B CA 1
ATOM 4731 C C . ALA B 1 263 ? 10.688 5.402 6.965 1 94 263 ALA B C 1
ATOM 4733 O O . ALA B 1 263 ? 9.68 5.906 6.465 1 94 263 ALA B O 1
ATOM 4734 N N . PRO B 1 264 ? 11.789 5.137 6.219 1 92.25 264 PRO B N 1
ATOM 4735 C CA . PRO B 1 264 ? 11.742 5.504 4.801 1 92.25 264 PRO B CA 1
ATOM 4736 C C . PRO B 1 264 ? 10.617 4.801 4.047 1 92.25 264 PRO B C 1
ATOM 4738 O O . PRO B 1 264 ? 9.914 5.434 3.26 1 92.25 264 PRO B O 1
ATOM 4741 N N . ALA B 1 265 ? 10.453 3.539 4.289 1 94.44 265 ALA B N 1
ATOM 4742 C CA . ALA B 1 265 ? 9.375 2.773 3.658 1 94.44 265 ALA B CA 1
ATOM 4743 C C . ALA B 1 265 ? 8.008 3.254 4.129 1 94.44 265 ALA B C 1
ATOM 4745 O O . ALA B 1 265 ? 7.078 3.383 3.33 1 94.44 265 ALA B O 1
ATOM 4746 N N . GLY B 1 266 ? 7.941 3.461 5.387 1 95.31 266 GLY B N 1
ATOM 4747 C CA . GLY B 1 266 ? 6.695 3.945 5.953 1 95.31 266 GLY B CA 1
ATOM 4748 C C . GLY B 1 266 ? 6.273 5.297 5.406 1 95.31 266 GLY B C 1
ATOM 4749 O O . GLY B 1 266 ? 5.105 5.496 5.062 1 95.31 266 GLY B O 1
ATOM 4750 N N . GLU B 1 267 ? 7.168 6.18 5.324 1 93.44 267 GLU B N 1
ATOM 4751 C CA . GLU B 1 267 ? 6.898 7.527 4.832 1 93.44 267 GLU B CA 1
ATOM 4752 C C . GLU B 1 267 ? 6.402 7.5 3.387 1 93.44 267 GLU B C 1
ATOM 4754 O O . GLU B 1 267 ? 5.488 8.242 3.025 1 93.44 267 GLU B O 1
ATOM 4759 N N . ALA B 1 268 ? 6.992 6.652 2.607 1 93.69 268 ALA B N 1
ATOM 4760 C CA . ALA B 1 268 ? 6.605 6.543 1.203 1 93.69 268 ALA B CA 1
ATOM 4761 C C . ALA B 1 268 ? 5.152 6.102 1.067 1 93.69 268 ALA B C 1
ATOM 4763 O O . ALA B 1 268 ? 4.383 6.699 0.31 1 93.69 268 ALA B O 1
ATOM 4764 N N . ILE B 1 269 ? 4.785 5.109 1.798 1 95.5 269 ILE B N 1
ATOM 4765 C CA . ILE B 1 269 ? 3.426 4.586 1.747 1 95.5 269 ILE B CA 1
ATOM 4766 C C . ILE B 1 269 ? 2.455 5.617 2.322 1 95.5 269 ILE B C 1
ATOM 4768 O O . ILE B 1 269 ? 1.358 5.809 1.791 1 95.5 269 ILE B O 1
ATOM 4772 N N . ALA B 1 270 ? 2.873 6.203 3.365 1 94.94 270 ALA B N 1
ATOM 4773 C CA . ALA B 1 270 ? 2.031 7.219 3.994 1 94.94 270 ALA B CA 1
ATOM 4774 C C . ALA B 1 270 ? 1.746 8.367 3.031 1 94.94 270 ALA B C 1
ATOM 4776 O O . ALA B 1 270 ? 0.634 8.898 3.004 1 94.94 270 ALA B O 1
ATOM 4777 N N . PHE B 1 271 ? 2.715 8.75 2.332 1 92.62 271 PHE B N 1
ATOM 4778 C CA . PHE B 1 271 ? 2.564 9.852 1.385 1 92.62 271 PHE B CA 1
ATOM 4779 C C . PHE B 1 271 ? 1.505 9.523 0.339 1 92.62 271 PHE B C 1
ATOM 4781 O O . PHE B 1 271 ? 0.672 10.367 0.004 1 92.62 271 PHE B O 1
ATOM 4788 N N . ILE B 1 272 ? 1.499 8.359 -0.149 1 95.44 272 ILE B N 1
ATOM 4789 C CA . ILE B 1 272 ? 0.525 7.918 -1.142 1 95.44 272 ILE B CA 1
ATOM 4790 C C . ILE B 1 272 ? -0.874 7.922 -0.528 1 95.44 272 ILE B C 1
ATOM 4792 O O . ILE B 1 272 ? -1.815 8.453 -1.117 1 95.44 272 ILE B O 1
ATOM 4796 N N . LEU B 1 273 ? -0.991 7.375 0.637 1 95.62 273 LEU B N 1
ATOM 4797 C CA . LEU B 1 273 ? -2.283 7.266 1.306 1 95.62 273 LEU B CA 1
ATOM 4798 C C . LEU B 1 273 ? -2.83 8.641 1.661 1 95.62 273 LEU B C 1
ATOM 4800 O O . LEU B 1 273 ? -4.043 8.867 1.607 1 95.62 273 LEU B O 1
ATOM 4804 N N . MET B 1 274 ? -1.953 9.531 1.994 1 93.38 274 MET B N 1
ATOM 4805 C CA . MET B 1 274 ? -2.373 10.891 2.32 1 93.38 274 MET B CA 1
ATOM 4806 C C . MET B 1 274 ? -2.949 11.594 1.094 1 93.38 274 MET B C 1
ATOM 4808 O O . MET B 1 274 ? -3.9 12.367 1.207 1 93.38 274 MET B O 1
ATOM 4812 N N . GLN B 1 275 ? -2.334 11.32 -0.062 1 94.44 275 GLN B N 1
ATOM 4813 C CA . GLN B 1 275 ? -2.885 11.914 -1.276 1 94.44 275 GLN B CA 1
ATOM 4814 C C . GLN B 1 275 ? -4.297 11.398 -1.55 1 94.44 275 GLN B C 1
ATOM 4816 O O . GLN B 1 275 ? -5.152 12.148 -2.023 1 94.44 275 GLN B O 1
ATOM 4821 N N . VAL B 1 276 ? -4.473 10.164 -1.27 1 96.56 276 VAL B N 1
ATOM 4822 C CA . VAL B 1 276 ? -5.809 9.594 -1.408 1 96.56 276 VAL B CA 1
ATOM 4823 C C . VAL B 1 276 ? -6.766 10.273 -0.429 1 96.56 276 VAL B C 1
ATOM 4825 O O . VAL B 1 276 ? -7.898 10.609 -0.787 1 96.56 276 VAL B O 1
ATOM 4828 N N . PHE B 1 277 ? -6.328 10.492 0.717 1 94.62 277 PHE B N 1
ATOM 4829 C CA . PHE B 1 277 ? -7.117 11.172 1.733 1 94.62 277 PHE B CA 1
ATOM 4830 C C . PHE B 1 277 ? -7.48 12.586 1.278 1 94.62 277 PHE B C 1
ATOM 4832 O O . PHE B 1 277 ? -8.633 13 1.393 1 94.62 277 PHE B O 1
ATOM 4839 N N . PHE B 1 278 ? -6.539 13.305 0.798 1 93.62 278 PHE B N 1
ATOM 4840 C CA . PHE B 1 278 ? -6.793 14.656 0.321 1 93.62 278 PHE B CA 1
ATOM 4841 C C . PHE B 1 278 ? -7.824 14.656 -0.801 1 93.62 278 PHE B C 1
ATOM 4843 O O . PHE B 1 278 ? -8.656 15.562 -0.888 1 93.62 278 PHE B O 1
ATOM 4850 N N . THR B 1 279 ? -7.734 13.672 -1.636 1 95.69 279 THR B N 1
ATOM 4851 C CA . THR B 1 279 ? -8.719 13.539 -2.705 1 95.69 279 THR B CA 1
ATOM 4852 C C . THR B 1 279 ? -10.117 13.336 -2.129 1 95.69 279 THR B C 1
ATOM 4854 O O . THR B 1 279 ? -11.086 13.93 -2.609 1 95.69 279 THR B O 1
ATOM 4857 N N . VAL B 1 280 ? -10.227 12.547 -1.105 1 95.31 280 VAL B N 1
ATOM 4858 C CA . VAL B 1 280 ? -11.508 12.258 -0.47 1 95.31 280 VAL B CA 1
ATOM 4859 C C . VAL B 1 280 ? -12.047 13.531 0.188 1 95.31 280 VAL B C 1
ATOM 4861 O O . VAL B 1 280 ? -13.25 13.812 0.116 1 95.31 280 VAL B O 1
ATOM 4864 N N . VAL B 1 281 ? -11.25 14.242 0.82 1 92.19 281 VAL B N 1
ATOM 4865 C CA . VAL B 1 281 ? -11.633 15.5 1.459 1 92.19 281 VAL B CA 1
ATOM 4866 C C . VAL B 1 281 ? -12.234 16.438 0.421 1 92.19 281 VAL B C 1
ATOM 4868 O O . VAL B 1 281 ? -13.273 17.062 0.66 1 92.19 281 VAL B O 1
ATOM 4871 N N . GLY B 1 282 ? -11.57 16.531 -0.67 1 93.31 282 GLY B N 1
ATOM 4872 C CA . GLY B 1 282 ? -12.109 17.328 -1.759 1 93.31 282 GLY B CA 1
ATOM 4873 C C . GLY B 1 282 ? -13.445 16.812 -2.27 1 93.31 282 GLY B C 1
ATOM 4874 O O . GLY B 1 282 ? -14.391 17.594 -2.408 1 93.31 282 GLY B O 1
ATOM 4875 N N . ALA B 1 283 ? -13.492 15.539 -2.484 1 94 283 ALA B N 1
ATOM 4876 C CA . ALA B 1 283 ? -14.695 14.922 -3.041 1 94 283 ALA B CA 1
ATOM 4877 C C . ALA B 1 283 ? -15.883 15.102 -2.107 1 94 283 ALA B C 1
ATOM 4879 O O . ALA B 1 283 ? -17.031 15.211 -2.561 1 94 283 ALA B O 1
ATOM 4880 N N . ASN B 1 284 ? -15.625 15.18 -0.861 1 91.81 284 ASN B N 1
ATOM 4881 C CA . ASN B 1 284 ? -16.672 15.336 0.14 1 91.81 284 ASN B CA 1
ATOM 4882 C C . ASN B 1 284 ? -17.125 16.797 0.264 1 91.81 284 ASN B C 1
ATOM 4884 O O . ASN B 1 284 ? -18.141 17.078 0.901 1 91.81 284 ASN B O 1
ATOM 4888 N N . GLY B 1 285 ? -16.406 17.641 -0.352 1 87.88 285 GLY B N 1
ATOM 4889 C CA . GLY B 1 285 ? -16.703 19.062 -0.211 1 87.88 285 GLY B CA 1
ATOM 4890 C C . GLY B 1 285 ? -17.516 19.625 -1.362 1 87.88 285 GLY B C 1
ATOM 4891 O O . GLY B 1 285 ? -17.641 18.984 -2.41 1 87.88 285 GLY B O 1
ATOM 4892 N N . SER B 1 286 ? -18.125 20.781 -1.045 1 88.12 286 SER B N 1
ATOM 4893 C CA . SER B 1 286 ? -18.812 21.562 -2.072 1 88.12 286 SER B CA 1
ATOM 4894 C C . SER B 1 286 ? -17.953 22.734 -2.551 1 88.12 286 SER B C 1
ATOM 4896 O O . SER B 1 286 ? -17.453 23.516 -1.742 1 88.12 286 SER B O 1
ATOM 4898 N N . ILE B 1 287 ? -17.859 22.797 -3.857 1 87.12 287 ILE B N 1
ATOM 4899 C CA . ILE B 1 287 ? -17.016 23.844 -4.434 1 87.12 287 ILE B CA 1
ATOM 4900 C C . ILE B 1 287 ? -17.531 25.203 -3.984 1 87.12 287 ILE B C 1
ATOM 4902 O O . ILE B 1 287 ? -16.734 26.109 -3.703 1 87.12 287 ILE B O 1
ATOM 4906 N N . TRP B 1 288 ? -18.75 25.375 -3.877 1 87.94 288 TRP B N 1
ATOM 4907 C CA . TRP B 1 288 ? -19.344 26.656 -3.482 1 87.94 288 TRP B CA 1
ATOM 4908 C C . TRP B 1 288 ? -19.031 26.969 -2.023 1 87.94 288 TRP B C 1
ATOM 4910 O O . TRP B 1 288 ? -18.688 28.109 -1.688 1 87.94 288 TRP B O 1
ATOM 4920 N N . ASN B 1 289 ? -19.094 26 -1.229 1 87 289 ASN B N 1
ATOM 4921 C CA . ASN B 1 289 ? -18.781 26.203 0.181 1 87 289 ASN B CA 1
ATOM 4922 C C . ASN B 1 289 ? -17.297 26.516 0.385 1 87 289 ASN B C 1
ATOM 4924 O O . ASN B 1 289 ? -16.953 27.344 1.226 1 87 289 ASN B O 1
ATOM 4928 N N . VAL B 1 290 ? -16.547 25.891 -0.402 1 85.94 290 VAL B N 1
ATOM 4929 C CA . VAL B 1 290 ? -15.102 26.109 -0.296 1 85.94 290 VAL B CA 1
ATOM 4930 C C . VAL B 1 290 ? -14.766 27.531 -0.74 1 85.94 290 VAL B C 1
ATOM 4932 O O . VAL B 1 290 ? -14.016 28.25 -0.063 1 85.94 290 VAL B O 1
ATOM 4935 N N . ILE B 1 291 ? -15.336 27.953 -1.816 1 87.56 291 ILE B N 1
ATOM 4936 C CA . ILE B 1 291 ? -15.062 29.266 -2.365 1 87.56 291 ILE B CA 1
ATOM 4937 C C . ILE B 1 291 ? -15.5 30.344 -1.367 1 87.56 291 ILE B C 1
ATOM 4939 O O . ILE B 1 291 ? -14.828 31.359 -1.219 1 87.56 291 ILE B O 1
ATOM 4943 N N . HIS B 1 292 ? -16.531 30.094 -0.644 1 87.88 292 HIS B N 1
ATOM 4944 C CA . HIS B 1 292 ? -17.078 31.078 0.279 1 87.88 292 HIS B CA 1
ATOM 4945 C C . HIS B 1 292 ? -16.297 31.094 1.589 1 87.88 292 HIS B C 1
ATOM 4947 O O . HIS B 1 292 ? -16.203 32.156 2.244 1 87.88 292 HIS B O 1
ATOM 4953 N N . THR B 1 293 ? -15.766 30 1.91 1 88.94 293 THR B N 1
ATOM 4954 C CA . THR B 1 293 ? -15.133 29.906 3.223 1 88.94 293 THR B CA 1
ATOM 4955 C C . THR B 1 293 ? -13.625 30.125 3.115 1 88.94 293 THR B C 1
ATOM 4957 O O . THR B 1 293 ? -12.992 30.562 4.07 1 88.94 293 THR B O 1
ATOM 4960 N N . ALA B 1 294 ? -13.062 29.891 1.995 1 90.06 294 ALA B N 1
ATOM 4961 C CA . ALA B 1 294 ? -11.617 29.859 1.806 1 90.06 294 ALA B CA 1
ATOM 4962 C C . ALA B 1 294 ? -11 31.219 2.082 1 90.06 294 ALA B C 1
ATOM 4964 O O . ALA B 1 294 ? -9.938 31.312 2.709 1 90.06 294 ALA B O 1
ATOM 4965 N N . PRO B 1 295 ? -11.602 32.281 1.678 1 91.62 295 PRO B N 1
ATOM 4966 C CA . PRO B 1 295 ? -10.984 33.594 1.877 1 91.62 295 PRO B CA 1
ATOM 4967 C C . PRO B 1 295 ? -10.82 33.969 3.352 1 91.62 295 PRO B C 1
ATOM 4969 O O . PRO B 1 295 ? -9.789 34.5 3.746 1 91.62 295 PRO B O 1
ATOM 4972 N N . SER B 1 296 ? -11.828 33.688 4.125 1 93.94 296 SER B N 1
ATOM 4973 C CA . SER B 1 296 ? -11.734 33.969 5.547 1 93.94 296 SER B CA 1
ATOM 4974 C C . SER B 1 296 ? -10.656 33.125 6.223 1 93.94 296 SER B C 1
ATOM 4976 O O . SER B 1 296 ? -9.914 33.625 7.07 1 93.94 296 SER B O 1
ATOM 4978 N N . ILE B 1 297 ? -10.625 31.891 5.848 1 95.88 297 ILE B N 1
ATOM 4979 C CA . ILE B 1 297 ? -9.625 31 6.418 1 95.88 297 ILE B CA 1
ATOM 4980 C C . ILE B 1 297 ? -8.234 31.453 5.988 1 95.88 297 ILE B C 1
ATOM 4982 O O . ILE B 1 297 ? -7.285 31.391 6.777 1 95.88 297 ILE B O 1
ATOM 4986 N N . PHE B 1 298 ? -8.148 31.875 4.762 1 95.31 298 PHE B N 1
ATOM 4987 C CA . PHE B 1 298 ? -6.883 32.375 4.242 1 95.31 298 PHE B CA 1
ATOM 4988 C C . PHE B 1 298 ? -6.426 33.625 5.02 1 95.31 298 PHE B C 1
ATOM 4990 O O . PHE B 1 298 ? -5.254 33.719 5.398 1 95.31 298 PHE B O 1
ATOM 4997 N N . MET B 1 299 ? -7.312 34.5 5.23 1 96 299 MET B N 1
ATOM 4998 C CA . MET B 1 299 ? -6.984 35.719 5.973 1 96 299 MET B CA 1
ATOM 4999 C C . MET B 1 299 ? -6.574 35.375 7.406 1 96 299 MET B C 1
ATOM 5001 O O . MET B 1 299 ? -5.625 35.969 7.934 1 96 299 MET B O 1
ATOM 5005 N N . PHE B 1 300 ? -7.285 34.562 7.984 1 97 300 PHE B N 1
ATOM 5006 C CA . PHE B 1 300 ? -6.941 34.094 9.32 1 97 300 PHE B CA 1
ATOM 5007 C C . PHE B 1 300 ? -5.516 33.531 9.359 1 97 300 PHE B C 1
ATOM 5009 O O . PHE B 1 300 ? -4.715 33.938 10.203 1 97 300 PHE B O 1
ATOM 5016 N N . ALA B 1 301 ? -5.266 32.594 8.453 1 97.38 301 ALA B N 1
ATOM 5017 C CA . ALA B 1 301 ? -3.953 31.953 8.406 1 97.38 301 ALA B CA 1
ATOM 5018 C C . ALA B 1 301 ? -2.852 32.969 8.133 1 97.38 301 ALA B C 1
ATOM 5020 O O . ALA B 1 301 ? -1.75 32.875 8.672 1 97.38 301 ALA B O 1
ATOM 5021 N N . LEU B 1 302 ? -3.121 33.906 7.285 1 97.25 302 LEU B N 1
ATOM 5022 C CA . LEU B 1 302 ? -2.156 34.969 6.953 1 97.25 302 LEU B CA 1
ATOM 5023 C C . LEU B 1 302 ? -1.778 35.75 8.188 1 97.25 302 LEU B C 1
ATOM 5025 O O . LEU B 1 302 ? -0.597 36 8.438 1 97.25 302 LEU B O 1
ATOM 5029 N N . ILE B 1 303 ? -2.768 36.125 8.914 1 97.62 303 ILE B N 1
ATOM 5030 C CA . ILE B 1 303 ? -2.516 36.906 10.133 1 97.62 303 ILE B CA 1
ATOM 5031 C C . ILE B 1 303 ? -1.787 36.031 11.148 1 97.62 303 ILE B C 1
ATOM 5033 O O . ILE B 1 303 ? -0.834 36.469 11.789 1 97.62 303 ILE B O 1
ATOM 5037 N N . GLN B 1 304 ? -2.299 34.844 11.289 1 97.88 304 GLN B N 1
ATOM 5038 C CA . GLN B 1 304 ? -1.721 33.875 12.234 1 97.88 304 GLN B CA 1
ATOM 5039 C C . GLN B 1 304 ? -0.219 33.719 12.008 1 97.88 304 GLN B C 1
ATOM 5041 O O . GLN B 1 304 ? 0.571 33.844 12.945 1 97.88 304 GLN B O 1
ATOM 5046 N N . VAL B 1 305 ? 0.205 33.5 10.812 1 97.94 305 VAL B N 1
ATOM 5047 C CA . VAL B 1 305 ? 1.602 33.219 10.5 1 97.94 305 VAL B CA 1
ATOM 5048 C C . VAL B 1 305 ? 2.41 34.531 10.555 1 97.94 305 VAL B C 1
ATOM 5050 O O . VAL B 1 305 ? 3.582 34.5 10.945 1 97.94 305 VAL B O 1
ATOM 5053 N N . SER B 1 306 ? 1.782 35.625 10.172 1 98 306 SER B N 1
ATOM 5054 C CA . SER B 1 306 ? 2.457 36.938 10.266 1 98 306 SER B CA 1
ATOM 5055 C C . SER B 1 306 ? 2.797 37.281 11.711 1 98 306 SER B C 1
ATOM 5057 O O . SER B 1 306 ? 3.9 37.75 12.008 1 98 306 SER B O 1
ATOM 5059 N N . VAL B 1 307 ? 1.857 37.062 12.523 1 98.25 307 VAL B N 1
ATOM 5060 C CA . VAL B 1 307 ? 2.088 37.312 13.945 1 98.25 307 VAL B CA 1
ATOM 5061 C C . VAL B 1 307 ? 3.129 36.344 14.484 1 98.25 307 VAL B C 1
ATOM 5063 O O . VAL B 1 307 ? 4.004 36.719 15.266 1 98.25 307 VAL B O 1
ATOM 5066 N N . HIS B 1 308 ? 2.996 35.062 14.109 1 98.56 308 HIS B N 1
ATOM 5067 C CA . HIS B 1 308 ? 4.016 34.062 14.469 1 98.56 308 HIS B CA 1
ATOM 5068 C C . HIS B 1 308 ? 5.414 34.562 14.125 1 98.56 308 HIS B C 1
ATOM 5070 O O . HIS B 1 308 ? 6.312 34.531 14.969 1 98.56 308 HIS B O 1
ATOM 5076 N N . LEU B 1 309 ? 5.559 35.062 12.914 1 98.31 309 LEU B N 1
ATOM 5077 C CA . LEU B 1 309 ? 6.863 35.531 12.453 1 98.31 309 LEU B CA 1
ATOM 5078 C C . LEU B 1 309 ? 7.336 36.719 13.25 1 98.31 309 LEU B C 1
ATOM 5080 O O . LEU B 1 309 ? 8.5 36.812 13.648 1 98.31 309 LEU B O 1
ATOM 5084 N N . ALA B 1 310 ? 6.441 37.656 13.469 1 98.19 310 ALA B N 1
ATOM 5085 C CA . ALA B 1 310 ? 6.773 38.875 14.211 1 98.19 310 ALA B CA 1
ATOM 5086 C C . ALA B 1 310 ? 7.211 38.531 15.641 1 98.19 310 ALA B C 1
ATOM 5088 O O . ALA B 1 310 ? 8.195 39.094 16.141 1 98.19 310 ALA B O 1
ATOM 5089 N N . VAL B 1 311 ? 6.52 37.625 16.203 1 98.25 311 VAL B N 1
ATOM 5090 C CA . VAL B 1 311 ? 6.77 37.312 17.609 1 98.25 311 VAL B CA 1
ATOM 5091 C C . VAL B 1 311 ? 8.07 36.5 17.719 1 98.25 311 VAL B C 1
ATOM 5093 O O . VAL B 1 311 ? 8.898 36.812 18.594 1 98.25 311 VAL B O 1
ATOM 5096 N N . ILE B 1 312 ? 8.227 35.5 16.891 1 98.12 312 ILE B N 1
ATOM 5097 C CA . ILE B 1 312 ? 9.414 34.656 17.031 1 98.12 312 ILE B CA 1
ATOM 5098 C C . ILE B 1 312 ? 10.664 35.5 16.734 1 98.12 312 ILE B C 1
ATOM 5100 O O . ILE B 1 312 ? 11.688 35.344 17.406 1 98.12 312 ILE B O 1
ATOM 5104 N N . LEU B 1 313 ? 10.664 36.406 15.789 1 97.56 313 LEU B N 1
ATOM 5105 C CA . LEU B 1 313 ? 11.812 37.25 15.469 1 97.56 313 LEU B CA 1
ATOM 5106 C C . LEU B 1 313 ? 12.008 38.344 16.531 1 97.56 313 LEU B C 1
ATOM 5108 O O . LEU B 1 313 ? 13.133 38.625 16.938 1 97.56 313 LEU B O 1
ATOM 5112 N N . GLY B 1 314 ? 10.945 38.969 16.953 1 97.69 314 GLY B N 1
ATOM 5113 C CA . GLY B 1 314 ? 11.023 40.031 17.938 1 97.69 314 GLY B CA 1
ATOM 5114 C C . GLY B 1 314 ? 11.523 39.562 19.297 1 97.69 314 GLY B C 1
ATOM 5115 O O . GLY B 1 314 ? 12.547 40.031 19.797 1 97.69 314 GLY B O 1
ATOM 5116 N N . VAL B 1 315 ? 10.812 38.562 19.828 1 97.62 315 VAL B N 1
ATOM 5117 C CA . VAL B 1 315 ? 11.18 38.031 21.125 1 97.62 315 VAL B CA 1
ATOM 5118 C C . VAL B 1 315 ? 12.5 37.25 21.016 1 97.62 315 VAL B C 1
ATOM 5120 O O . VAL B 1 315 ? 13.312 37.281 21.938 1 97.62 315 VAL B O 1
ATOM 5123 N N . GLY B 1 316 ? 12.695 36.562 19.922 1 97 316 GLY B N 1
ATOM 5124 C CA . GLY B 1 316 ? 13.961 35.875 19.719 1 97 316 GLY B CA 1
ATOM 5125 C C . GLY B 1 316 ? 15.156 36.812 19.719 1 97 316 GLY B C 1
ATOM 5126 O O . GLY B 1 316 ? 16.203 36.469 20.297 1 97 316 GLY B O 1
ATOM 5127 N N . LYS B 1 317 ? 14.992 37.906 19.062 1 95.38 317 LYS B N 1
ATOM 5128 C CA . LYS B 1 317 ? 16.062 38.906 19.062 1 95.38 317 LYS B CA 1
ATOM 5129 C C . LYS B 1 317 ? 16.312 39.438 20.469 1 95.38 317 LYS B C 1
ATOM 5131 O O . LYS B 1 317 ? 17.469 39.656 20.875 1 95.38 317 LYS B O 1
ATOM 5136 N N . LEU B 1 318 ? 15.281 39.656 21.172 1 96.62 318 LEU B N 1
ATOM 5137 C CA . LEU B 1 318 ? 15.383 40.156 22.547 1 96.62 318 LEU B CA 1
ATOM 5138 C C . LEU B 1 318 ? 16.109 39.125 23.438 1 96.62 318 LEU B C 1
ATOM 5140 O O . LEU B 1 318 ? 16.812 39.5 24.359 1 96.62 318 LEU B O 1
ATOM 5144 N N . LEU B 1 319 ? 15.938 37.906 23.141 1 96.12 319 LEU B N 1
ATOM 5145 C CA . LEU B 1 319 ? 16.562 36.844 23.922 1 96.12 319 LEU B CA 1
ATOM 5146 C C . LEU B 1 319 ? 17.922 36.5 23.359 1 96.12 319 LEU B C 1
ATOM 5148 O O . LEU B 1 319 ? 18.531 35.5 23.797 1 96.12 319 LEU B O 1
ATOM 5152 N N . ASN B 1 320 ? 18.391 37.156 22.406 1 94.88 320 ASN B N 1
ATOM 5153 C CA . ASN B 1 320 ? 19.734 37.062 21.812 1 94.88 320 ASN B CA 1
ATOM 5154 C C . ASN B 1 320 ? 19.922 35.75 21.078 1 94.88 320 ASN B C 1
ATOM 5156 O O . ASN B 1 320 ? 21 35.125 21.156 1 94.88 320 ASN B O 1
ATOM 5160 N N . PHE B 1 321 ? 18.891 35.281 20.453 1 95.31 321 PHE B N 1
ATOM 5161 C CA . PHE B 1 321 ? 19.031 34.125 19.562 1 95.31 321 PHE B CA 1
ATOM 5162 C C . PHE B 1 321 ? 19.672 34.562 18.234 1 95.31 321 PHE B C 1
ATOM 5164 O O . PHE B 1 321 ? 19.453 35.656 17.766 1 95.31 321 PHE B O 1
ATOM 5171 N N . ASN B 1 322 ? 20.422 33.656 17.703 1 94.69 322 ASN B N 1
ATOM 5172 C CA . ASN B 1 322 ? 20.953 33.844 16.359 1 94.69 322 ASN B CA 1
ATOM 5173 C C . ASN B 1 322 ? 19.828 33.844 15.312 1 94.69 322 ASN B C 1
ATOM 5175 O O . ASN B 1 322 ? 18.906 33.031 15.398 1 94.69 322 ASN B O 1
ATOM 5179 N N . LEU B 1 323 ? 19.906 34.719 14.383 1 95.5 323 LEU B N 1
ATOM 5180 C CA . LEU B 1 323 ? 18.859 34.875 13.375 1 95.5 323 LEU B CA 1
ATOM 5181 C C . LEU B 1 323 ? 18.703 33.594 12.57 1 95.5 323 LEU B C 1
ATOM 5183 O O . LEU B 1 323 ? 17.578 33.219 12.219 1 95.5 323 LEU B O 1
ATOM 5187 N N . LYS B 1 324 ? 19.859 32.969 12.305 1 95 324 LYS B N 1
ATOM 5188 C CA . LYS B 1 324 ? 19.828 31.688 11.578 1 95 324 LYS B CA 1
ATOM 5189 C C . LYS B 1 324 ? 18.984 30.656 12.305 1 95 324 LYS B C 1
ATOM 5191 O O . LYS B 1 324 ? 18.188 29.938 11.688 1 95 324 LYS B O 1
ATOM 5196 N N . VAL B 1 325 ? 19.203 30.609 13.5 1 96.25 325 VAL B N 1
ATOM 5197 C CA . VAL B 1 325 ? 18.531 29.641 14.359 1 96.25 325 VAL B CA 1
ATOM 5198 C C . VAL B 1 325 ? 17.047 29.969 14.422 1 96.25 325 VAL B C 1
ATOM 5200 O O . VAL B 1 325 ? 16.203 29.062 14.344 1 96.25 325 VAL B O 1
ATOM 5203 N N . LEU B 1 326 ? 16.703 31.219 14.5 1 97.44 326 LEU B N 1
ATOM 5204 C CA . LEU B 1 326 ? 15.312 31.641 14.578 1 97.44 326 LEU B CA 1
ATOM 5205 C C . LEU B 1 326 ? 14.578 31.328 13.281 1 97.44 326 LEU B C 1
ATOM 5207 O O . LEU B 1 326 ? 13.438 30.859 13.305 1 97.44 326 LEU B O 1
ATOM 5211 N N . LEU B 1 327 ? 15.18 31.594 12.203 1 97.44 327 LEU B N 1
ATOM 5212 C CA . LEU B 1 327 ? 14.562 31.375 10.898 1 97.44 327 LEU B CA 1
ATOM 5213 C C . LEU B 1 327 ? 14.336 29.875 10.656 1 97.44 327 LEU B C 1
ATOM 5215 O O . LEU B 1 327 ? 13.289 29.484 10.148 1 97.44 327 LEU B O 1
ATOM 5219 N N . LEU B 1 328 ? 15.305 29.078 11.039 1 96.81 328 LEU B N 1
ATOM 5220 C CA . LEU B 1 328 ? 15.172 27.625 10.875 1 96.81 328 LEU B CA 1
ATOM 5221 C C . LEU B 1 328 ? 14.102 27.062 11.805 1 96.81 328 LEU B C 1
ATOM 5223 O O . LEU B 1 328 ? 13.336 26.188 11.422 1 96.81 328 LEU B O 1
ATOM 5227 N N . ALA B 1 329 ? 14.094 27.547 12.992 1 97.81 329 ALA B N 1
ATOM 5228 C CA . ALA B 1 329 ? 13.07 27.125 13.945 1 97.81 329 ALA B CA 1
ATOM 5229 C C . ALA B 1 329 ? 11.672 27.5 13.445 1 97.81 329 ALA B C 1
ATOM 5231 O O . ALA B 1 329 ? 10.742 26.688 13.539 1 97.81 329 ALA B O 1
ATOM 5232 N N . SER B 1 330 ? 11.57 28.672 12.953 1 98.25 330 SER B N 1
ATOM 5233 C CA . SER B 1 330 ? 10.305 29.141 12.391 1 98.25 330 SER B CA 1
ATOM 5234 C C . SER B 1 330 ? 9.891 28.297 11.188 1 98.25 330 SER B C 1
ATOM 5236 O O . SER B 1 330 ? 8.711 27.953 11.039 1 98.25 330 SER B O 1
ATOM 5238 N N . ASN B 1 331 ? 10.828 28 10.344 1 96.81 331 ASN B N 1
ATOM 5239 C CA . ASN B 1 331 ? 10.57 27.141 9.203 1 96.81 331 ASN B CA 1
ATOM 5240 C C . ASN B 1 331 ? 10.094 25.75 9.648 1 96.81 331 ASN B C 1
ATOM 5242 O O . ASN B 1 331 ? 9.172 25.188 9.062 1 96.81 331 ASN B O 1
ATOM 5246 N N . ALA B 1 332 ? 10.727 25.219 10.648 1 96.81 332 ALA B N 1
ATOM 5247 C CA . ALA B 1 332 ? 10.344 23.922 11.18 1 96.81 332 ALA B CA 1
ATOM 5248 C C . ALA B 1 332 ? 8.93 23.953 11.758 1 96.81 332 ALA B C 1
ATOM 5250 O O . ALA B 1 332 ? 8.195 22.969 11.664 1 96.81 332 ALA B O 1
ATOM 5251 N N . ASN B 1 333 ? 8.531 25.031 12.367 1 98 333 ASN B N 1
ATOM 5252 C CA . ASN B 1 333 ? 7.184 25.188 12.898 1 98 333 ASN B CA 1
ATOM 5253 C C . ASN B 1 333 ? 6.141 25.172 11.781 1 98 333 ASN B C 1
ATOM 5255 O O . ASN B 1 333 ? 5.199 24.375 11.82 1 98 333 ASN B O 1
ATOM 5259 N N . VAL B 1 334 ? 6.363 25.984 10.812 1 96.62 334 VAL B N 1
ATOM 5260 C CA . VAL B 1 334 ? 5.336 26.25 9.82 1 96.62 334 VAL B CA 1
ATOM 5261 C C . VAL B 1 334 ? 5.402 25.203 8.711 1 96.62 334 VAL B C 1
ATOM 5263 O O . VAL B 1 334 ? 4.371 24.766 8.195 1 96.62 334 VAL B O 1
ATOM 5266 N N . GLY B 1 335 ? 6.57 24.844 8.414 1 91.75 335 GLY B N 1
ATOM 5267 C CA . GLY B 1 335 ? 6.75 23.922 7.293 1 91.75 335 GLY B CA 1
ATOM 5268 C C . GLY B 1 335 ? 7.043 22.5 7.73 1 91.75 335 GLY B C 1
ATOM 5269 O O . GLY B 1 335 ? 6.691 21.547 7.031 1 91.75 335 GLY B O 1
ATOM 5270 N N . GLY B 1 336 ? 7.832 22.359 8.773 1 93.38 336 GLY B N 1
ATOM 5271 C CA . GLY B 1 336 ? 8.172 21.031 9.258 1 93.38 336 GLY B CA 1
ATOM 5272 C C . GLY B 1 336 ? 9.617 20.656 8.984 1 93.38 336 GLY B C 1
ATOM 5273 O O . GLY B 1 336 ? 10.43 21.5 8.617 1 93.38 336 GLY B O 1
ATOM 5274 N N . PRO B 1 337 ? 9.945 19.375 9.18 1 92.38 337 PRO B N 1
ATOM 5275 C CA . PRO B 1 337 ? 11.336 18.922 9.117 1 92.38 337 PRO B CA 1
ATOM 5276 C C . PRO B 1 337 ? 11.922 19.016 7.71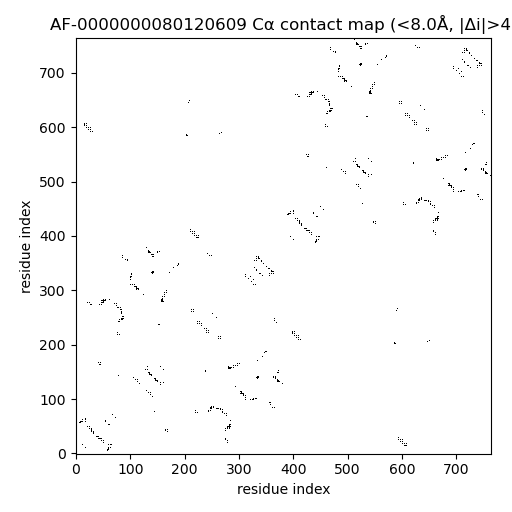1 1 92.38 337 PRO B C 1
ATOM 5278 O O . PRO B 1 337 ? 13.07 19.453 7.543 1 92.38 337 PRO B O 1
ATOM 5281 N N . THR B 1 338 ? 11.18 18.703 6.711 1 86.56 338 THR B N 1
ATOM 5282 C CA . THR B 1 338 ? 11.695 18.641 5.348 1 86.56 338 THR B CA 1
ATOM 5283 C C . THR B 1 338 ? 12.008 20.031 4.812 1 86.56 338 THR B C 1
ATOM 5285 O O . THR B 1 338 ? 13.047 20.25 4.188 1 86.56 338 THR B O 1
ATOM 5288 N N . THR B 1 339 ? 11.125 20.938 5.07 1 90.69 339 THR B N 1
ATOM 5289 C CA . THR B 1 339 ? 11.336 22.297 4.586 1 90.69 339 THR B CA 1
ATOM 5290 C C . THR B 1 339 ? 12.461 22.969 5.348 1 90.69 339 THR B C 1
ATOM 5292 O O . THR B 1 339 ? 13.234 23.734 4.773 1 90.69 339 THR B O 1
ATOM 5295 N N . ALA B 1 340 ? 12.539 22.688 6.617 1 94.44 340 ALA B N 1
ATOM 5296 C CA . ALA B 1 340 ? 13.641 23.234 7.414 1 94.44 340 ALA B CA 1
ATOM 5297 C C . ALA B 1 340 ? 14.984 22.672 6.949 1 94.44 340 ALA B C 1
ATOM 5299 O O . ALA B 1 340 ? 15.961 23.422 6.848 1 94.44 340 ALA B O 1
ATOM 5300 N N . CYS B 1 341 ? 15.039 21.422 6.703 1 91.69 341 CYS B N 1
ATOM 5301 C CA . CYS B 1 341 ? 16.234 20.797 6.156 1 91.69 341 CYS B CA 1
ATOM 5302 C C . CYS B 1 341 ? 16.625 21.422 4.816 1 91.69 341 CYS B C 1
ATOM 5304 O O . CYS B 1 341 ? 17.797 21.719 4.574 1 91.69 341 CYS B O 1
ATOM 5306 N N . GLY B 1 342 ? 15.656 21.594 3.992 1 90 342 GLY B N 1
ATOM 5307 C CA . GLY B 1 342 ? 15.898 22.219 2.699 1 90 342 GLY B CA 1
ATOM 5308 C C . GLY B 1 342 ? 16.516 23.609 2.805 1 90 342 GLY B C 1
ATOM 5309 O O . GLY B 1 342 ? 17.453 23.922 2.076 1 90 342 GLY B O 1
ATOM 5310 N N . MET B 1 343 ? 16 24.344 3.686 1 93.12 343 MET B N 1
ATOM 5311 C CA . MET B 1 343 ? 16.516 25.703 3.865 1 93.12 343 MET B CA 1
ATOM 5312 C C . MET B 1 343 ? 17.953 25.672 4.367 1 93.12 343 MET B C 1
ATOM 5314 O O . MET B 1 343 ? 18.812 26.406 3.854 1 93.12 343 MET B O 1
ATOM 5318 N N . ALA B 1 344 ? 18.219 24.859 5.371 1 93.69 344 ALA B N 1
ATOM 5319 C CA . ALA B 1 344 ? 19.562 24.75 5.914 1 93.69 344 ALA B CA 1
ATOM 5320 C C . ALA B 1 344 ? 20.547 24.312 4.84 1 93.69 344 ALA B C 1
ATOM 5322 O O . ALA B 1 344 ? 21.672 24.828 4.766 1 93.69 344 ALA B O 1
ATOM 5323 N N . THR B 1 345 ? 20.125 23.406 4.078 1 89.5 345 THR B N 1
ATOM 5324 C CA . THR B 1 345 ? 20.984 22.875 3.014 1 89.5 345 THR B CA 1
ATOM 5325 C C . THR B 1 345 ? 21.219 23.938 1.943 1 89.5 345 THR B C 1
ATOM 5327 O O . THR B 1 345 ? 22.359 24.156 1.515 1 89.5 345 THR B O 1
ATOM 5330 N N . THR B 1 346 ? 20.203 24.594 1.488 1 89.88 346 THR B N 1
ATOM 5331 C CA . THR B 1 346 ? 20.297 25.609 0.443 1 89.88 346 THR B CA 1
ATOM 5332 C C . THR B 1 346 ? 21.172 26.766 0.893 1 89.88 346 THR B C 1
ATOM 5334 O O . THR B 1 346 ? 21.938 27.312 0.099 1 89.88 346 THR B O 1
ATOM 5337 N N . LYS B 1 347 ? 21.094 27.125 2.143 1 93.75 347 LYS B N 1
ATOM 5338 C CA . LYS B 1 347 ? 21.828 28.266 2.678 1 93.75 347 LYS B CA 1
ATOM 5339 C C . LYS B 1 347 ? 23.25 27.859 3.082 1 93.75 347 LYS B C 1
ATOM 5341 O O . LYS B 1 347 ? 24.062 28.719 3.451 1 93.75 347 LYS B O 1
ATOM 5346 N N . GLY B 1 348 ? 23.5 26.547 3.041 1 90.81 348 GLY B N 1
ATOM 5347 C CA . GLY B 1 348 ? 24.812 26.062 3.398 1 90.81 348 GLY B CA 1
ATOM 5348 C C . GLY B 1 348 ? 25.062 26.047 4.895 1 90.81 348 GLY B C 1
ATOM 5349 O O . GLY B 1 348 ? 26.203 26.219 5.34 1 90.81 348 GLY B O 1
ATOM 5350 N N . TRP B 1 349 ? 24.047 26.031 5.676 1 93.94 349 TRP B N 1
ATOM 5351 C CA . TRP B 1 349 ? 24.172 25.922 7.125 1 93.94 349 TRP B CA 1
ATOM 5352 C C . TRP B 1 349 ? 24.266 24.469 7.562 1 93.94 349 TRP B C 1
ATOM 5354 O O . TRP B 1 349 ? 23.375 23.969 8.266 1 93.94 349 TRP B O 1
ATOM 5364 N N . THR B 1 350 ? 25.344 23.812 7.285 1 91.75 350 THR B N 1
ATOM 5365 C CA . THR B 1 350 ? 25.516 22.359 7.348 1 91.75 350 THR B CA 1
ATOM 5366 C C . THR B 1 350 ? 25.375 21.859 8.781 1 91.75 350 THR B C 1
ATOM 5368 O O . THR B 1 350 ? 24.812 20.797 9.023 1 91.75 350 THR B O 1
ATOM 5371 N N . SER B 1 351 ? 25.844 22.594 9.703 1 91.5 351 SER B N 1
ATOM 5372 C CA . SER B 1 351 ? 25.828 22.156 11.102 1 91.5 351 SER B CA 1
ATOM 5373 C C . SER B 1 351 ? 24.422 22.172 11.664 1 91.5 351 SER B C 1
ATOM 5375 O O . SER B 1 351 ? 24.141 21.531 12.68 1 91.5 351 SER B O 1
ATOM 5377 N N . LEU B 1 352 ? 23.5 22.859 10.969 1 93.81 352 LEU B N 1
ATOM 5378 C CA . LEU B 1 352 ? 22.156 23.031 11.508 1 93.81 352 LEU B CA 1
ATOM 5379 C C . LEU B 1 352 ? 21.156 22.125 10.773 1 93.81 352 LEU B C 1
ATOM 5381 O O . LEU B 1 352 ? 19.969 22.125 11.094 1 93.81 352 LEU B O 1
ATOM 5385 N N . ILE B 1 353 ? 21.641 21.344 9.859 1 92.38 353 ILE B N 1
ATOM 5386 C CA . ILE B 1 353 ? 20.781 20.5 9.0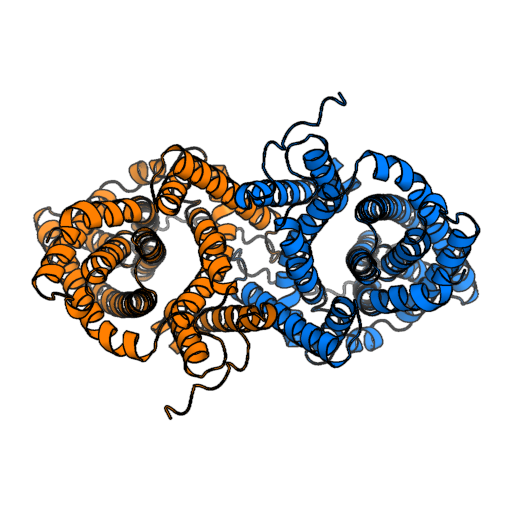55 1 92.38 353 ILE B CA 1
ATOM 5387 C C . ILE B 1 353 ? 20.094 19.469 9.953 1 92.38 353 ILE B C 1
ATOM 5389 O O . ILE B 1 353 ? 18.859 19.406 10.023 1 92.38 353 ILE B O 1
ATOM 5393 N N . VAL B 1 354 ? 20.859 18.734 10.711 1 91.06 354 VAL B N 1
ATOM 5394 C CA . VAL B 1 354 ? 20.328 17.656 11.539 1 91.06 354 VAL B CA 1
ATOM 5395 C C . VAL B 1 354 ? 19.453 18.234 12.656 1 91.06 354 VAL B C 1
ATOM 5397 O O . VAL B 1 354 ? 18.312 17.812 12.836 1 91.06 354 VAL B O 1
ATOM 5400 N N . PRO B 1 355 ? 19.875 19.234 13.297 1 93.31 355 PRO B N 1
ATOM 5401 C CA . PRO B 1 355 ? 19.031 19.828 14.336 1 93.31 355 PRO B CA 1
ATOM 5402 C C . PRO B 1 355 ? 17.703 20.375 13.789 1 93.31 355 PRO B C 1
ATOM 5404 O O . PRO B 1 355 ? 16.672 20.266 14.453 1 93.31 355 PRO B O 1
ATOM 5407 N N . SER B 1 356 ? 17.75 20.938 12.672 1 94.94 356 SER B N 1
ATOM 5408 C CA . SER B 1 356 ? 16.531 21.484 12.086 1 94.94 356 SER B CA 1
ATOM 5409 C C . SER B 1 356 ? 15.516 20.391 11.789 1 94.94 356 SER B C 1
ATOM 5411 O O . SER B 1 356 ? 14.312 20.578 11.977 1 94.94 356 SER B O 1
ATOM 5413 N N . ILE B 1 357 ? 15.992 19.297 11.328 1 93 357 ILE B N 1
ATOM 5414 C CA . ILE B 1 357 ? 15.125 18.141 11.078 1 93 357 ILE B CA 1
ATOM 5415 C C . ILE B 1 357 ? 14.508 17.672 12.391 1 93 357 ILE B C 1
ATOM 5417 O O . ILE B 1 357 ? 13.305 17.422 12.469 1 93 357 ILE B O 1
ATOM 5421 N N . LEU B 1 358 ? 15.305 17.609 13.367 1 93.56 358 LEU B N 1
ATOM 5422 C CA . LEU B 1 358 ? 14.906 17.031 14.641 1 93.56 358 LEU B CA 1
ATOM 5423 C C . LEU B 1 358 ? 13.859 17.906 15.328 1 93.56 358 LEU B C 1
ATOM 5425 O O . LEU B 1 358 ? 12.891 17.391 15.891 1 93.56 358 LEU B O 1
ATOM 5429 N N . ILE B 1 359 ? 13.977 19.141 15.289 1 96.19 359 ILE B N 1
ATOM 5430 C CA . ILE B 1 359 ? 12.984 19.984 15.945 1 96.19 359 ILE B CA 1
ATOM 5431 C C . ILE B 1 359 ? 11.672 19.938 15.164 1 96.19 359 ILE B C 1
ATOM 5433 O O . ILE B 1 359 ? 10.594 20.047 15.75 1 96.19 359 ILE B O 1
ATOM 5437 N N . GLY B 1 360 ? 11.766 19.828 13.883 1 95.62 360 GLY B N 1
ATOM 5438 C CA . GLY B 1 360 ? 10.555 19.594 13.109 1 95.62 360 GLY B CA 1
ATOM 5439 C C . GLY B 1 360 ? 9.82 18.344 13.516 1 95.62 360 GLY B C 1
ATOM 5440 O O . GLY B 1 360 ? 8.594 18.344 13.641 1 95.62 360 GLY B O 1
ATOM 5441 N N . ILE B 1 361 ? 10.586 17.312 13.641 1 93.12 361 ILE B N 1
ATOM 5442 C CA . ILE B 1 361 ? 10.016 16.047 14.094 1 93.12 361 ILE B CA 1
ATOM 5443 C C . ILE B 1 361 ? 9.375 16.234 15.469 1 93.12 361 ILE B C 1
ATOM 5445 O O . ILE B 1 361 ? 8.305 15.68 15.742 1 93.12 361 ILE B O 1
ATOM 5449 N N . PHE B 1 362 ? 9.984 16.922 16.281 1 95.31 362 PHE B N 1
ATOM 5450 C CA . PHE B 1 362 ? 9.43 17.25 17.594 1 95.31 362 PHE B CA 1
ATOM 5451 C C . PHE B 1 362 ? 8.086 17.938 17.469 1 95.31 362 PHE B C 1
ATOM 5453 O O . PHE B 1 362 ? 7.137 17.625 18.188 1 95.31 362 PHE B O 1
ATOM 5460 N N . GLY B 1 363 ? 8.008 18.875 16.625 1 96.62 363 GLY B N 1
ATOM 5461 C CA . GLY B 1 363 ? 6.758 19.578 16.375 1 96.62 363 GLY B CA 1
ATOM 5462 C C . GLY B 1 363 ? 5.629 18.641 15.977 1 96.62 363 GLY B C 1
ATOM 5463 O O . GLY B 1 363 ? 4.52 18.75 16.5 1 96.62 363 GLY B O 1
ATOM 5464 N N . ILE B 1 364 ? 5.965 17.781 15.109 1 93.81 364 ILE B N 1
ATOM 5465 C CA . ILE B 1 364 ? 4.965 16.812 14.648 1 93.81 364 ILE B CA 1
ATOM 5466 C C . ILE B 1 364 ? 4.473 15.977 15.82 1 93.81 364 ILE B C 1
ATOM 5468 O O . ILE B 1 364 ? 3.293 15.625 15.891 1 93.81 364 ILE B O 1
ATOM 5472 N N . SER B 1 365 ? 5.309 15.695 16.719 1 93.38 365 SER B N 1
ATOM 5473 C CA . SER B 1 365 ? 5 14.812 17.844 1 93.38 365 SER B CA 1
ATOM 5474 C C . SER B 1 365 ? 4.051 15.484 18.828 1 93.38 365 SER B C 1
ATOM 5476 O O . SER B 1 365 ? 3.256 14.812 19.484 1 93.38 365 SER B O 1
ATOM 5478 N N . ILE B 1 366 ? 4.023 16.797 18.875 1 95.5 366 ILE B N 1
ATOM 5479 C CA . ILE B 1 366 ? 3.299 17.422 19.969 1 95.5 366 ILE B CA 1
ATOM 5480 C C . ILE B 1 366 ? 2.121 18.219 19.422 1 95.5 366 ILE B C 1
ATOM 5482 O O . ILE B 1 366 ? 1.22 18.609 20.172 1 95.5 366 ILE B O 1
ATOM 5486 N N . ALA B 1 367 ? 2.135 18.516 18.219 1 97.38 367 ALA B N 1
ATOM 5487 C CA . ALA B 1 367 ? 1.233 19.5 17.641 1 97.38 367 ALA B CA 1
ATOM 5488 C C . ALA B 1 367 ? -0.222 19.062 17.766 1 97.38 367 ALA B C 1
ATOM 5490 O O . ALA B 1 367 ? -1.104 19.875 18.031 1 97.38 367 ALA B O 1
ATOM 5491 N N . THR B 1 368 ? -0.449 17.766 17.531 1 96.19 368 THR B N 1
ATOM 5492 C CA . THR B 1 368 ? -1.814 17.266 17.578 1 96.19 368 THR B CA 1
ATOM 5493 C C . THR B 1 368 ? -2.414 17.484 18.969 1 96.19 368 THR B C 1
ATOM 5495 O O . THR B 1 368 ? -3.557 17.922 19.094 1 96.19 368 THR B O 1
ATOM 5498 N N . PHE B 1 369 ? -1.678 17.266 19.984 1 96.19 369 PHE B N 1
ATOM 5499 C CA . PHE B 1 369 ? -2.141 17.406 21.359 1 96.19 369 PHE B CA 1
ATOM 5500 C C . PHE B 1 369 ? -2.383 18.875 21.688 1 96.19 369 PHE B C 1
ATOM 5502 O O . PHE B 1 369 ? -3.395 19.219 22.312 1 96.19 369 PHE B O 1
ATOM 5509 N N . LEU B 1 370 ? -1.483 19.703 21.297 1 97.12 370 LEU B N 1
ATOM 5510 C CA . LEU B 1 370 ? -1.62 21.125 21.547 1 97.12 370 LEU B CA 1
ATOM 5511 C C . LEU B 1 370 ? -2.834 21.688 20.812 1 97.12 370 LEU B C 1
ATOM 5513 O O . LEU B 1 370 ? -3.566 22.516 21.359 1 97.12 370 LEU B O 1
ATOM 5517 N N . GLY B 1 371 ? -2.98 21.25 19.609 1 97.31 371 GLY B N 1
ATOM 5518 C CA . GLY B 1 371 ? -4.117 21.703 18.828 1 97.31 371 GLY B CA 1
ATOM 5519 C C . GLY B 1 371 ? -5.453 21.328 19.438 1 97.31 371 GLY B C 1
ATOM 5520 O O . GLY B 1 371 ? -6.324 22.188 19.594 1 97.31 371 GLY B O 1
ATOM 5521 N N . ILE B 1 372 ? -5.602 20.094 19.781 1 96.06 372 ILE B N 1
ATOM 5522 C CA . ILE B 1 372 ? -6.852 19.625 20.359 1 96.06 372 ILE B CA 1
ATOM 5523 C C . ILE B 1 372 ? -7.066 20.266 21.734 1 96.06 372 ILE B C 1
ATOM 5525 O O . ILE B 1 372 ? -8.148 20.781 22.016 1 96.06 372 ILE B O 1
ATOM 5529 N N . GLY B 1 373 ? -6.09 20.266 22.562 1 96.44 373 GLY B N 1
ATOM 5530 C CA . GLY B 1 373 ? -6.191 20.844 23.891 1 96.44 373 GLY B CA 1
ATOM 5531 C C . GLY B 1 373 ? -6.523 22.328 23.875 1 96.44 373 GLY B C 1
ATOM 5532 O O . GLY B 1 373 ? -7.461 22.766 24.547 1 96.44 373 GLY B O 1
ATOM 5533 N N . PHE B 1 374 ? -5.773 23.078 23.125 1 97.25 374 PHE B N 1
ATOM 5534 C CA . PHE B 1 374 ? -5.98 24.531 23.062 1 97.25 374 PHE B CA 1
ATOM 5535 C C . PHE B 1 374 ? -7.336 24.844 22.438 1 97.25 374 PHE B C 1
ATOM 5537 O O . PHE B 1 374 ? -8 25.797 22.844 1 97.25 374 PHE B O 1
ATOM 5544 N N . GLY B 1 375 ? -7.688 24.109 21.422 1 96.31 375 GLY B N 1
ATOM 5545 C CA . GLY B 1 375 ? -8.984 24.297 20.797 1 96.31 375 GLY B CA 1
ATOM 5546 C C . GLY B 1 375 ? -10.141 24.109 21.766 1 96.31 375 GLY B C 1
ATOM 5547 O O . GLY B 1 375 ? -11.016 24.984 21.875 1 96.31 375 GLY B O 1
ATOM 5548 N N . LEU B 1 376 ? -10.125 23.062 22.531 1 95.31 376 LEU B N 1
ATOM 5549 C CA . LEU B 1 376 ? -11.227 22.703 23.406 1 95.31 376 LEU B CA 1
ATOM 5550 C C . LEU B 1 376 ? -11.25 23.594 24.641 1 95.31 376 LEU B C 1
ATOM 5552 O O . LEU B 1 376 ? -12.32 23.891 25.172 1 95.31 376 LEU B O 1
ATOM 5556 N N . THR B 1 377 ? -10.078 24.078 25.047 1 96.19 377 THR B N 1
ATOM 5557 C CA . THR B 1 377 ? -10.031 24.781 26.328 1 96.19 377 THR B CA 1
ATOM 5558 C C . THR B 1 377 ? -10.055 26.297 26.125 1 96.19 377 THR B C 1
ATOM 5560 O O . THR B 1 377 ? -10.562 27.031 26.969 1 96.19 377 THR B O 1
ATOM 5563 N N . VAL B 1 378 ? -9.539 26.781 25.016 1 96.25 378 VAL B N 1
ATOM 5564 C CA . VAL B 1 378 ? -9.383 28.219 24.875 1 96.25 378 VAL B CA 1
ATOM 5565 C C . VAL B 1 378 ? -10.234 28.719 23.719 1 96.25 378 VAL B C 1
ATOM 5567 O O . VAL B 1 378 ? -11.164 29.5 23.906 1 96.25 378 VAL B O 1
ATOM 5570 N N . LEU B 1 379 ? -10.07 28.219 22.562 1 95.88 379 LEU B N 1
ATOM 5571 C CA . LEU B 1 379 ? -10.688 28.781 21.375 1 95.88 379 LEU B CA 1
ATOM 5572 C C . LEU B 1 379 ? -12.195 28.578 21.391 1 95.88 379 LEU B C 1
ATOM 5574 O O . LEU B 1 379 ? -12.961 29.453 21 1 95.88 379 LEU B O 1
ATOM 5578 N N . LYS B 1 380 ? -12.562 27.406 21.828 1 94.88 380 LYS B N 1
ATOM 5579 C CA . LYS B 1 380 ? -13.984 27.078 21.891 1 94.88 380 LYS B CA 1
ATOM 5580 C C . LYS B 1 380 ? -14.719 28.062 22.812 1 94.88 380 LYS B C 1
ATOM 5582 O O . LYS B 1 380 ? -15.891 28.359 22.578 1 94.88 380 LYS B O 1
ATOM 5587 N N . ASN B 1 381 ? -14.016 28.609 23.766 1 93.69 381 ASN B N 1
ATOM 5588 C CA . ASN B 1 381 ? -14.633 29.469 24.766 1 93.69 381 ASN B CA 1
ATOM 5589 C C . ASN B 1 381 ? -14.453 30.953 24.438 1 93.69 381 ASN B C 1
ATOM 5591 O O . ASN B 1 381 ? -14.859 31.828 25.203 1 93.69 381 ASN B O 1
ATOM 5595 N N . MET B 1 382 ? -13.836 31.25 23.422 1 91.06 382 MET B N 1
ATOM 5596 C CA . MET B 1 382 ? -13.641 32.625 22.984 1 91.06 382 MET B CA 1
ATOM 5597 C C . MET B 1 382 ? -14.805 33.094 22.109 1 91.06 382 MET B C 1
ATOM 5599 O O . MET B 1 382 ? -15.297 32.344 21.266 1 91.06 382 MET B O 1
#

Foldseek 3Di:
DPPPDDAAPAHQANLVQVVVQLLVQLVVLVVLCVDPVSVLQHSLLSLLVSLQCCCQVRNYPLDHPNLCCLVVPLLQLLLLLQQLQLAPVCLVVQQVVLLVLLVLLLVLLVVLLVVLCVVQVLCVQPLLSLQQSLLLSLCLLAHDSLSVLSCQLSVHALLLSSLSSSLLSNLLSVVLVVLCVVCVPPAADDPPVPPPPPCPPPPPDPDQPPVLLVVSSVVSVVLLVVLVVVCVVVVDRSRRNVSSLQSSSVVCNVCVPVSVVSNVSSNVSSSSSSSSSSSSSSNNHHPVSSVVSNVSSNSSSNSSLVSSLVSSQVVCVVVPHDSLSNSLSSCLSSPAQVRSLVSCVVNNVVSCNVSSNSSSSVSNSCSNVSSNVCSVPPSSVD/DPPPDDAAPAHQANLVQVVVQLLVQLVVLVVLCVDPVSVLQHSLLSLLQSLQCCCQVRNYPLDHPNLCCLVVPLLQLLLLLQQLQLAPVCLVVQQVVLLVLLVLLLVLLVVLLVVLCVVQVLVVQPLLRLQQSLLLSLCLLAHDSLSVLSCQLSVHALLLSSLSSSLLSNLLSVVLVVLCVVCVPPAADDPPVPPPPPCPPPPPDPDQPPVLLVVSSVVSVVLLVVLVVVCVVVVDRSRRNVSSLQSSSVVCNVCVPVSVVSNVSSNVSSSSSSSSSSSSSSNNHHPVSSVVSNVSSNSSSNSSLVSSLCSSVVVCVVVVHDSLSNSLSSCLSSPALVRSLVSCVVNNVVSCNVSSNSSRSVSNSCSNVSSNVCSVPPSSVD

Nearest PDB structures (foldseek):
  9f6q-assembly1_A  TM=2.114E-01  e=9.994E-01  Homo sapiens
  7p5m-assembly1_B  TM=1.107E-01  e=4.776E+00  Homo sapiens
  7sqc-assembly1_1Y  TM=1.244E-01  e=7.728E+00  Chlamydomonas reinhardtii
  7p5m-assembly1_B  TM=1.107E-01  e=6.211E+00  Homo sapiens

Secondary structure (DSSP, 8-state):
--------SS-TT-HHHHHHHHHHHHHHHHHHTTSHHHHHH-HHHHHHHHHHHHHHTTSS-SS-HHHHHIIIIIHHHHHHHH-TT--HHHHHHHHTHHHHHHHHHHHHHHHHHHHHHHH---GGGTTHHHHHHHHHHHHTTT-HHHHHHHHHHHT--HHHHHHHHHHHHHHHHHHHHHHHHHHTTSPPPP---------------S---HHHHHHHHHHHHHHHHHHHHHHHHHT-TT-HHHHHHHHHHHHHHHSHHHHHHHHHHHHHHHHHHHHHHHHHHHHTS-HHHHHHHHHHHHHHHHHHHHHHHHHHHHHHHHTT--HHHHHHHHHHHHT-HHHHHHHHHHTT-GGGHHHHHHHHHHHHHHHHHHHHHHHHHTGGG-/--------SS-TT-HHHHHHHHHHHHHHHHHHTTSHHHHHH-HHHHHHHHHHHHHHTTSS-SS-HHHHHIIIIIHHHHHHHH-TT--HHHHHHHHTHHHHHHHHHHHHHHHHHHHHHHHS--GGGTTHHHHHHHHHHHHTTT-HHHHHHHHHHHT--HHHHHHHHHHHHHHHHHHHHHHHHHHTTSPPPP---------------S---HHHHHHHHHHHHHHHHHHHHHHHHHT-TT-HHHHHHHHHHHHHHHSHHHHHHHHHHHHHHHHHHHHHHHHHHHHTS-HHHHHHHHHHHHHHHHHHHHHHHHHHHHHHHHTT--HHHHHHHHHHHHT-HHHHHHHHHHHT-GGGHHHHHHHHHHHHHHHHHHHHHHHHHTGGG-

pLDDT: mean 89.9, std 14.19, range [20.12, 98.62]

Sequence (764 aa):
TKCQINFPLIPPQDHWGTFTVLFTTAAFGIWSDTTKIGSTVSGAIVSTLGGLAASNLGIISNEAPAYSIVMEYLLPITIPLLLFKADIRRVIQTTGKMLLAFLLGSVATIIGTIVAYLLVPMRSLGQDSWKIAAALMSSYIGGTINFVAVSEALGVSPSVLAAGIAADNVICAIYFTSLFALASNIPPEPSTSTNDRMDTESIPGNKVPVLEIATALAVSFGICKIATCLTKVLGIQGGNLPFITAIVVLAATIFPKQLGYLAPAGEAIAFILMQVFFTVVGANGSIWNVIHTAPSIFMFALIQVSVHLAVILGVGKLLNFNLKVLLLASNANVGGPTTACGMATTKGWTSLIVPSILIGIFGISIATFLGIGFGLTVLKNMTKCQINFPLIPPQDHWGTFTVLFTTAAFGIWSDTTKIGSTVSGAIVSTLGGLAASNLGIISNEAPAYSIVMEYLLPITIPLLLFKADIRRVIQTTGKMLLAFLLGSVATIIGTIVAYLLVPMRSLGQDSWKIAAALMSSYIGGTINFVAVSEALGVSPSVLAAGIAADNVICAIYFTSLFALASNIPPEPSTSTNDRMDTESIPGNKVPVLEIATALAVSFGICKIATCLTKVLGIQGGNLPFITAIVVLAATIFPKQLGYLAPAGEAIAFILMQVFFTVVGANGSIWNVIHTAPSIFMFALIQVSVHLAVILGVGKLLNFNLKVLLLASNANVGGPTTACGMATTKGWTSLIVPSILIGIFGISIATFLGIGFGLTVLKNM

Organism: Aquilegia coerulea (NCBI:txid218851)